Protein AF-0000000076345307 (afdb_homodimer)

Nearest PDB structures (foldseek):
  5tsq-assembly1_A  TM=9.665E-01  e=1.252E-36  Leishmania braziliensis braziliensis
  8ctm-assembly1_B  TM=9.538E-01  e=1.277E-33  Leishmania donovani
  8ctm-assembly1_C  TM=9.469E-01  e=6.798E-33  Leishmania donovani
  8ctm-assembly1_A  TM=9.384E-01  e=1.569E-32  Leishmania donovani
  4kpo-assembly1_B  TM=9.006E-01  e=8.743E-28  Zea mays

Organism: Vanrija humicola (NCBI:txid5417)

InterPro domains:
  IPR001910 Inosine/uridine-preferring nucleoside hydrolase domain [PF01156] (6-302)
  IPR023186 Inosine/uridine-preferring nucleoside hydrolase [PTHR12304] (5-310)
  IPR036452 Ribonucleoside hydrolase-like [G3DSA:3.90.245.10] (3-312)
  IPR036452 Ribonucleoside hydrolase-like [SSF53590] (3-309)

Structure (mmCIF, N/CA/C/O backbone):
data_AF-0000000076345307-model_v1
#
loop_
_entity.id
_entity.type
_entity.pdbx_description
1 polymer 'Inosine/uridine-preferring nucleoside hydrolase domain-containing protein'
#
loop_
_atom_site.group_PDB
_atom_site.id
_atom_site.type_symbol
_atom_site.label_atom_id
_atom_site.label_alt_id
_atom_site.label_comp_id
_atom_site.label_asym_id
_atom_site.label_entity_id
_atom_site.label_seq_id
_atom_site.pdbx_PDB_ins_code
_atom_site.Cartn_x
_atom_site.Cartn_y
_atom_site.Cartn_z
_atom_site.occupancy
_atom_site.B_iso_or_equiv
_atom_site.auth_seq_id
_atom_site.auth_comp_id
_atom_site.auth_asym_id
_atom_site.auth_atom_id
_atom_site.pdbx_PDB_model_num
ATOM 1 N N . MET A 1 1 ? 16.734 -21.266 -29.688 1 75.69 1 MET A N 1
ATOM 2 C CA . MET A 1 1 ? 17.156 -21.578 -28.328 1 75.69 1 MET A CA 1
ATOM 3 C C . MET A 1 1 ? 16.25 -22.672 -27.734 1 75.69 1 MET A C 1
ATOM 5 O O . MET A 1 1 ? 15.086 -22.781 -28.094 1 75.69 1 MET A O 1
ATOM 9 N N . PRO A 1 2 ? 16.797 -23.672 -27.016 1 91.69 2 PRO A N 1
ATOM 10 C CA . PRO A 1 2 ? 15.945 -24.688 -26.391 1 91.69 2 PRO A CA 1
ATOM 11 C C . PRO A 1 2 ? 14.867 -24.078 -25.5 1 91.69 2 PRO A C 1
ATOM 13 O O . PRO A 1 2 ? 15.039 -22.969 -24.984 1 91.69 2 PRO A O 1
ATOM 16 N N . PRO A 1 3 ? 13.773 -24.625 -25.484 1 96.44 3 PRO A N 1
ATOM 17 C CA . PRO A 1 3 ? 12.711 -24.125 -24.609 1 96.44 3 PRO A CA 1
ATOM 18 C C . PRO A 1 3 ? 13.148 -24 -23.156 1 96.44 3 PRO A C 1
ATOM 20 O O . PRO A 1 3 ? 13.984 -24.781 -22.688 1 96.44 3 PRO A O 1
ATOM 23 N N . THR A 1 4 ? 12.672 -23.062 -22.438 1 97.5 4 THR A N 1
ATOM 24 C CA . THR A 1 4 ? 12.961 -22.844 -21.031 1 97.5 4 THR A CA 1
ATOM 25 C C . THR A 1 4 ? 12.172 -23.812 -20.156 1 97.5 4 THR A C 1
ATOM 27 O O . THR A 1 4 ? 10.938 -23.844 -20.219 1 97.5 4 THR A O 1
ATOM 30 N N . PRO A 1 5 ? 12.867 -24.656 -19.359 1 98.62 5 PRO A N 1
ATOM 31 C CA . PRO A 1 5 ? 12.125 -25.516 -18.453 1 98.62 5 PRO A CA 1
ATOM 32 C C . PRO A 1 5 ? 11.438 -24.734 -17.328 1 98.62 5 PRO A C 1
ATOM 34 O O . PRO A 1 5 ? 12.062 -23.875 -16.688 1 98.62 5 PRO A O 1
ATOM 37 N N . VAL A 1 6 ? 10.133 -25.016 -17.125 1 98.81 6 VAL A N 1
ATOM 38 C CA . VAL A 1 6 ? 9.391 -24.297 -16.094 1 98.81 6 VAL A CA 1
ATOM 39 C C . VAL A 1 6 ? 8.508 -25.266 -15.312 1 98.81 6 VAL A C 1
ATOM 41 O O . VAL A 1 6 ? 8.18 -26.344 -15.797 1 98.81 6 VAL A O 1
ATOM 44 N N . ILE A 1 7 ? 8.25 -24.922 -14.07 1 98.94 7 ILE A N 1
ATOM 45 C CA . ILE A 1 7 ? 7.207 -25.516 -13.25 1 98.94 7 ILE A CA 1
ATOM 46 C C . ILE A 1 7 ? 6.184 -24.453 -12.859 1 98.94 7 ILE A C 1
ATOM 48 O O . ILE A 1 7 ? 6.551 -23.359 -12.422 1 98.94 7 ILE A O 1
ATOM 52 N N . LEU A 1 8 ? 4.918 -24.688 -13.109 1 98.94 8 LEU A N 1
ATOM 53 C CA . LEU A 1 8 ? 3.832 -23.828 -12.656 1 98.94 8 LEU A CA 1
ATOM 54 C C . LEU A 1 8 ? 3.32 -24.25 -11.289 1 98.94 8 LEU A C 1
ATOM 56 O O . LEU A 1 8 ? 2.967 -25.422 -11.094 1 98.94 8 LEU A O 1
ATOM 60 N N . ASP A 1 9 ? 3.385 -23.406 -10.289 1 98.94 9 ASP A N 1
ATOM 61 C CA . ASP A 1 9 ? 2.771 -23.609 -8.984 1 98.94 9 ASP A CA 1
ATOM 62 C C . ASP A 1 9 ? 1.579 -22.688 -8.781 1 98.94 9 ASP A C 1
ATOM 64 O O . ASP A 1 9 ? 1.751 -21.5 -8.445 1 98.94 9 ASP A O 1
ATOM 68 N N . CYS A 1 10 ? 0.365 -23.219 -8.953 1 98.75 10 CYS A N 1
ATOM 69 C CA . CYS A 1 10 ? -0.768 -22.328 -9.172 1 98.75 10 CYS A CA 1
ATOM 70 C C . CYS A 1 10 ? -1.925 -22.672 -8.242 1 98.75 10 CYS A C 1
ATOM 72 O O . CYS A 1 10 ? -1.855 -23.656 -7.496 1 98.75 10 CYS A O 1
ATOM 74 N N . ASP A 1 11 ? -2.891 -21.812 -8.117 1 98.5 11 ASP A N 1
ATOM 75 C CA . ASP A 1 11 ? -4.172 -22 -7.445 1 98.5 11 ASP A CA 1
ATOM 76 C C . ASP A 1 11 ? -5.336 -21.703 -8.383 1 98.5 11 ASP A C 1
ATOM 78 O O . ASP A 1 11 ? -6.125 -20.797 -8.141 1 98.5 11 ASP A O 1
ATOM 82 N N . PRO A 1 12 ? -5.488 -22.578 -9.375 1 97.81 12 PRO A N 1
ATOM 83 C CA . PRO A 1 12 ? -6.281 -22.281 -10.57 1 97.81 12 PRO A CA 1
ATOM 84 C C . PRO A 1 12 ? -7.699 -21.828 -10.242 1 97.81 12 PRO A C 1
ATOM 86 O O . PRO A 1 12 ? -8.508 -22.609 -9.734 1 97.81 12 PRO A O 1
ATOM 89 N N . GLY A 1 13 ? -7.879 -20.656 -10.461 1 96.25 13 GLY A N 1
ATOM 90 C CA . GLY A 1 13 ? -9.125 -20 -10.828 1 96.25 13 GLY A CA 1
ATOM 91 C C . GLY A 1 13 ? -9.18 -19.609 -12.289 1 96.25 13 GLY A C 1
ATOM 92 O O . GLY A 1 13 ? -8.664 -20.328 -13.148 1 96.25 13 GLY A O 1
ATOM 93 N N . HIS A 1 14 ? -9.883 -18.547 -12.664 1 94.81 14 HIS A N 1
ATOM 94 C CA . HIS A 1 14 ? -10.086 -18.156 -14.055 1 94.81 14 HIS A CA 1
ATOM 95 C C . HIS A 1 14 ? -8.781 -17.75 -14.711 1 94.81 14 HIS A C 1
ATOM 97 O O . HIS A 1 14 ? -8.414 -18.266 -15.766 1 94.81 14 HIS A O 1
ATOM 103 N N . ASP A 1 15 ? -8.008 -16.875 -14.062 1 96.5 15 ASP A N 1
ATOM 104 C CA . ASP A 1 15 ? -6.82 -16.328 -14.719 1 96.5 15 ASP A CA 1
ATOM 105 C C . ASP A 1 15 ? -5.66 -17.328 -14.664 1 96.5 15 ASP A C 1
ATOM 107 O O . ASP A 1 15 ? -4.797 -17.328 -15.539 1 96.5 15 ASP A O 1
ATOM 111 N N . ASP A 1 16 ? -5.684 -18.25 -13.688 1 98.31 16 ASP A N 1
ATOM 112 C CA . ASP A 1 16 ? -4.684 -19.312 -13.68 1 98.31 16 ASP A CA 1
ATOM 113 C C . ASP A 1 16 ? -4.828 -20.203 -14.914 1 98.31 16 ASP A C 1
ATOM 115 O O . ASP A 1 16 ? -3.832 -20.688 -15.453 1 98.31 16 ASP A O 1
ATOM 119 N N . VAL A 1 17 ? -6.082 -20.5 -15.297 1 98.38 17 VAL A N 1
ATOM 120 C CA . VAL A 1 17 ? -6.312 -21.359 -16.453 1 98.38 17 VAL A CA 1
ATOM 121 C C . VAL A 1 17 ? -5.605 -20.781 -17.672 1 98.38 17 VAL A C 1
ATOM 123 O O . VAL A 1 17 ? -4.918 -21.5 -18.406 1 98.38 17 VAL A O 1
ATOM 126 N N . PHE A 1 18 ? -5.688 -19.516 -17.844 1 98.75 18 PHE A N 1
ATOM 127 C CA . PHE A 1 18 ? -5.031 -18.875 -18.969 1 98.75 18 PHE A CA 1
ATOM 128 C C . PHE A 1 18 ? -3.52 -18.859 -18.781 1 98.75 18 PHE A C 1
ATOM 130 O O . PHE A 1 18 ? -2.766 -18.891 -19.766 1 98.75 18 PHE A O 1
ATOM 137 N N . ALA A 1 19 ? -3.033 -18.812 -17.547 1 98.88 19 ALA A N 1
ATOM 138 C CA . ALA A 1 19 ? -1.601 -18.938 -17.297 1 98.88 19 ALA A CA 1
ATOM 139 C C . ALA A 1 19 ? -1.099 -20.328 -17.719 1 98.88 19 ALA A C 1
ATOM 141 O O . ALA A 1 19 ? -0.067 -20.438 -18.375 1 98.88 19 ALA A O 1
ATOM 142 N N . ILE A 1 20 ? -1.829 -21.344 -17.359 1 98.94 20 ILE A N 1
ATOM 143 C CA . ILE A 1 20 ? -1.485 -22.703 -17.734 1 98.94 20 ILE A CA 1
ATOM 144 C C . ILE A 1 20 ? -1.496 -22.844 -19.25 1 98.94 20 ILE A C 1
ATOM 146 O O . ILE A 1 20 ? -0.546 -23.359 -19.844 1 98.94 20 ILE A O 1
ATOM 150 N N . TRP A 1 21 ? -2.533 -22.328 -19.906 1 98.88 21 TRP A N 1
ATOM 151 C CA . TRP A 1 21 ? -2.67 -22.453 -21.359 1 98.88 21 TRP A CA 1
ATOM 152 C C . TRP A 1 21 ? -1.568 -21.672 -22.062 1 98.88 21 TRP A C 1
ATOM 154 O O . TRP A 1 21 ? -1.022 -22.141 -23.078 1 98.88 21 TRP A O 1
ATOM 164 N N . LEU A 1 22 ? -1.247 -20.516 -21.547 1 98.94 22 LEU A N 1
ATOM 165 C CA . LEU A 1 22 ? -0.143 -19.75 -22.125 1 98.94 22 LEU A CA 1
ATOM 166 C C . LEU A 1 22 ? 1.162 -20.531 -22.031 1 98.94 22 LEU A C 1
ATOM 168 O O . LEU A 1 22 ? 1.93 -20.594 -23 1 98.94 22 LEU A O 1
ATOM 172 N N . ALA A 1 23 ? 1.393 -21.188 -20.938 1 98.94 23 ALA A N 1
ATOM 173 C CA . ALA A 1 23 ? 2.633 -21.922 -20.719 1 98.94 23 ALA A CA 1
ATOM 174 C C . ALA A 1 23 ? 2.709 -23.141 -21.641 1 98.94 23 ALA A C 1
ATOM 176 O O . ALA A 1 23 ? 3.715 -23.359 -22.312 1 98.94 23 ALA A O 1
ATOM 177 N N . VAL A 1 24 ? 1.664 -23.953 -21.719 1 98.69 24 VAL A N 1
ATOM 178 C CA . VAL A 1 24 ? 1.729 -25.234 -22.438 1 98.69 24 VAL A CA 1
ATOM 179 C C . VAL A 1 24 ? 1.522 -24.984 -23.938 1 98.69 24 VAL A C 1
ATOM 181 O O . VAL A 1 24 ? 1.873 -25.844 -24.75 1 98.69 24 VAL A O 1
ATOM 184 N N . GLY A 1 25 ? 0.988 -23.828 -24.312 1 98.56 25 GLY A N 1
ATOM 185 C CA . GLY A 1 25 ? 0.721 -23.531 -25.703 1 98.56 25 GLY A CA 1
ATOM 186 C C . GLY A 1 25 ? 1.859 -22.781 -26.375 1 98.56 25 GLY A C 1
ATOM 187 O O . GLY A 1 25 ? 1.81 -22.531 -27.594 1 98.56 25 GLY A O 1
ATOM 188 N N . ASN A 1 26 ? 2.832 -22.406 -25.703 1 98.62 26 ASN A N 1
ATOM 189 C CA . ASN A 1 26 ? 3.957 -21.672 -26.266 1 98.62 26 ASN A CA 1
ATOM 190 C C . ASN A 1 26 ? 5.211 -22.547 -26.344 1 98.62 26 ASN A C 1
ATOM 192 O O . ASN A 1 26 ? 5.668 -23.062 -25.328 1 98.62 26 ASN A O 1
ATOM 196 N N . PRO A 1 27 ? 5.832 -22.656 -27.469 1 97.69 27 PRO A N 1
ATOM 197 C CA . PRO A 1 27 ? 6.969 -23.578 -27.641 1 97.69 27 PRO A CA 1
ATOM 198 C C . PRO A 1 27 ? 8.242 -23.062 -26.969 1 97.69 27 PRO A C 1
ATOM 200 O O . PRO A 1 27 ? 9.227 -23.812 -26.859 1 97.69 27 PRO A O 1
ATOM 203 N N . ALA A 1 28 ? 8.188 -21.844 -26.5 1 98.31 28 ALA A N 1
ATOM 204 C CA . ALA A 1 28 ? 9.367 -21.297 -25.828 1 98.31 28 ALA A CA 1
ATOM 205 C C . ALA A 1 28 ? 9.531 -21.891 -24.438 1 98.31 28 ALA A C 1
ATOM 207 O O . ALA A 1 28 ? 10.594 -21.766 -23.828 1 98.31 28 ALA A O 1
ATOM 208 N N . LEU A 1 29 ? 8.492 -22.531 -23.938 1 98.69 29 LEU A N 1
ATOM 209 C CA . LEU A 1 29 ? 8.562 -23.109 -22.594 1 98.69 29 LEU A CA 1
ATOM 210 C C . LEU A 1 29 ? 8.484 -24.625 -22.641 1 98.69 29 LEU A C 1
ATOM 212 O O . LEU A 1 29 ? 7.812 -25.188 -23.5 1 98.69 29 LEU A O 1
ATOM 216 N N . ASP A 1 30 ? 9.234 -25.219 -21.812 1 98.5 30 ASP A N 1
ATOM 217 C CA . ASP A 1 30 ? 9.156 -26.641 -21.484 1 98.5 30 ASP A CA 1
ATOM 218 C C . ASP A 1 30 ? 8.547 -26.859 -20.094 1 98.5 30 ASP A C 1
ATOM 220 O O . ASP A 1 30 ? 9.258 -26.859 -19.094 1 98.5 30 ASP A O 1
ATOM 224 N N . VAL A 1 31 ? 7.156 -27.047 -20.094 1 98.81 31 VAL A N 1
ATOM 225 C CA . VAL A 1 31 ? 6.457 -27.219 -18.828 1 98.81 31 VAL A CA 1
ATOM 226 C C . VAL A 1 31 ? 6.676 -28.625 -18.297 1 98.81 31 VAL A C 1
ATOM 228 O O . VAL A 1 31 ? 6.199 -29.594 -18.891 1 98.81 31 VAL A O 1
ATOM 231 N N . ARG A 1 32 ? 7.289 -28.672 -17.156 1 98.62 32 ARG A N 1
ATOM 232 C CA . ARG A 1 32 ? 7.734 -29.969 -16.656 1 98.62 32 ARG A CA 1
ATOM 233 C C . ARG A 1 32 ? 6.789 -30.5 -15.586 1 98.62 32 ARG A C 1
ATOM 235 O O . ARG A 1 32 ? 6.746 -31.703 -15.328 1 98.62 32 ARG A O 1
ATOM 242 N N . ALA A 1 33 ? 6.102 -29.609 -14.977 1 98.88 33 ALA A N 1
ATOM 243 C CA . ALA A 1 33 ? 5.137 -29.984 -13.945 1 98.88 33 ALA A CA 1
ATOM 244 C C . ALA A 1 33 ? 4.168 -28.828 -13.664 1 98.88 33 ALA A C 1
ATOM 246 O O . ALA A 1 33 ? 4.5 -27.656 -13.875 1 98.88 33 ALA A O 1
ATOM 247 N N . VAL A 1 34 ? 2.986 -29.172 -13.211 1 98.88 34 VAL A N 1
ATOM 248 C CA . VAL A 1 34 ? 1.999 -28.25 -12.648 1 98.88 34 VAL A CA 1
ATOM 249 C C . VAL A 1 34 ? 1.657 -28.672 -11.219 1 98.88 34 VAL A C 1
ATOM 251 O O . VAL A 1 34 ? 1.251 -29.812 -10.977 1 98.88 34 VAL A O 1
ATOM 254 N N . THR A 1 35 ? 1.903 -27.797 -10.273 1 98.94 35 THR A N 1
ATOM 255 C CA . THR A 1 35 ? 1.539 -28.062 -8.883 1 98.94 35 THR A CA 1
ATOM 256 C C . THR A 1 35 ? 0.517 -27.047 -8.391 1 98.94 35 THR A C 1
ATOM 258 O O . THR A 1 35 ? 0.432 -25.938 -8.922 1 98.94 35 THR A O 1
ATOM 261 N N . THR A 1 36 ? -0.298 -27.469 -7.406 1 98.81 36 THR A N 1
ATOM 262 C CA . THR A 1 36 ? -1.4 -26.609 -6.988 1 98.81 36 THR A CA 1
ATOM 263 C C . THR A 1 36 ? -1.321 -26.312 -5.492 1 98.81 36 THR A C 1
ATOM 265 O O . THR A 1 36 ? -0.705 -27.062 -4.738 1 98.81 36 THR A O 1
ATOM 268 N N . VAL A 1 37 ? -1.822 -25.203 -5.074 1 98.69 37 VAL A N 1
ATOM 269 C CA . VAL A 1 37 ? -1.914 -24.734 -3.701 1 98.69 37 VAL A CA 1
ATOM 270 C C . VAL A 1 37 ? -3.291 -24.109 -3.457 1 98.69 37 VAL A C 1
ATOM 272 O O . VAL A 1 37 ? -3.945 -23.656 -4.395 1 98.69 37 VAL A O 1
ATOM 275 N N . ALA A 1 38 ? -3.791 -24.188 -2.182 1 97.81 38 ALA A N 1
ATOM 276 C CA . ALA A 1 38 ? -5.027 -23.484 -1.85 1 97.81 38 ALA A CA 1
ATOM 277 C C . ALA A 1 38 ? -4.852 -21.969 -1.97 1 97.81 38 ALA A C 1
ATOM 279 O O . ALA A 1 38 ? -3.779 -21.438 -1.665 1 97.81 38 ALA A O 1
ATOM 280 N N . GLY A 1 39 ? -5.867 -21.25 -2.389 1 96.88 39 GLY A N 1
ATOM 281 C CA . GLY A 1 39 ? -5.871 -19.812 -2.602 1 96.88 39 GLY A CA 1
ATOM 282 C C . GLY A 1 39 ? -7.188 -19.297 -3.146 1 96.88 39 GLY A C 1
ATOM 283 O O . GLY A 1 39 ? -8.109 -18.984 -2.383 1 96.88 39 GLY A O 1
ATOM 284 N N . ASN A 1 40 ? -7.309 -19.328 -4.523 1 96.06 40 ASN A N 1
ATOM 285 C CA . ASN A 1 40 ? -8.578 -18.953 -5.141 1 96.06 40 ASN A CA 1
ATOM 286 C C . ASN A 1 40 ? -9.727 -19.812 -4.645 1 96.06 40 ASN A C 1
ATOM 288 O O . ASN A 1 40 ? -10.883 -19.391 -4.66 1 96.06 40 ASN A O 1
ATOM 292 N N . GLY A 1 41 ? -9.43 -21.016 -4.301 1 96.88 41 GLY A N 1
ATOM 293 C CA . GLY A 1 41 ? -10.32 -22.016 -3.732 1 96.88 41 GLY A CA 1
ATOM 294 C C . GLY A 1 41 ? -9.602 -23 -2.836 1 96.88 41 GLY A C 1
ATOM 295 O O . GLY A 1 41 ? -8.43 -22.828 -2.518 1 96.88 41 GLY A O 1
ATOM 296 N N . SER A 1 42 ? -10.391 -24 -2.322 1 96.75 42 SER A N 1
ATOM 297 C CA . SER A 1 42 ? -9.758 -25.078 -1.582 1 96.75 42 SER A CA 1
ATOM 298 C C . SER A 1 42 ? -8.766 -25.844 -2.455 1 96.75 42 SER A C 1
ATOM 300 O O . SER A 1 42 ? -8.844 -25.781 -3.684 1 96.75 42 SER A O 1
ATOM 302 N N . LEU A 1 43 ? -7.852 -26.531 -1.793 1 97.62 43 LEU A N 1
ATOM 303 C CA . LEU A 1 43 ? -6.875 -27.312 -2.537 1 97.62 43 LEU A CA 1
ATOM 304 C C . LEU A 1 43 ? -7.57 -28.312 -3.455 1 97.62 43 LEU A C 1
ATOM 306 O O . LEU A 1 43 ? -7.125 -28.547 -4.586 1 97.62 43 LEU A O 1
ATOM 310 N N . GLU A 1 44 ? -8.617 -28.938 -2.998 1 96.88 44 GLU A N 1
ATOM 311 C CA . GLU A 1 44 ? -9.383 -29.875 -3.811 1 96.88 44 GLU A CA 1
ATOM 312 C C . GLU A 1 44 ? -9.852 -29.234 -5.113 1 96.88 44 GLU A C 1
ATOM 314 O O . GLU A 1 44 ? -9.672 -29.812 -6.191 1 96.88 44 GLU A O 1
ATOM 319 N N . HIS A 1 45 ? -10.383 -28.047 -5.035 1 96.56 45 HIS A N 1
ATOM 320 C CA . HIS A 1 45 ? -10.914 -27.375 -6.207 1 96.56 45 HIS A CA 1
ATOM 321 C C . HIS A 1 45 ? -9.797 -26.875 -7.113 1 96.56 45 HIS A C 1
ATOM 323 O O . HIS A 1 45 ? -9.859 -27.016 -8.336 1 96.56 45 HIS A O 1
ATOM 329 N N . THR A 1 46 ? -8.75 -26.281 -6.52 1 98.44 46 THR A N 1
ATOM 330 C CA . THR A 1 46 ? -7.672 -25.75 -7.355 1 98.44 46 THR A CA 1
ATOM 331 C C . THR A 1 46 ? -6.965 -26.891 -8.094 1 98.44 46 THR A C 1
ATOM 333 O O . THR A 1 46 ? -6.578 -26.734 -9.258 1 98.44 46 THR A O 1
ATOM 336 N N . THR A 1 47 ? -6.824 -28.047 -7.469 1 98.5 47 THR A N 1
ATOM 337 C CA . THR A 1 47 ? -6.188 -29.203 -8.102 1 98.5 47 THR A CA 1
ATOM 338 C C . THR A 1 47 ? -7.059 -29.75 -9.227 1 98.5 47 THR A C 1
ATOM 340 O O . THR A 1 47 ? -6.562 -30.047 -10.312 1 98.5 47 THR A O 1
ATOM 343 N N . LEU A 1 48 ? -8.305 -29.859 -8.906 1 97.62 48 LEU A N 1
ATOM 344 C CA . LEU A 1 48 ? -9.234 -30.297 -9.945 1 97.62 48 LEU A CA 1
ATOM 345 C C . LEU A 1 48 ? -9.211 -29.344 -11.133 1 97.62 48 LEU A C 1
ATOM 347 O O . LEU A 1 48 ? -9.172 -29.797 -12.289 1 97.62 48 LEU A O 1
ATOM 351 N N . ASN A 1 49 ? -9.195 -28.125 -10.898 1 98.31 49 ASN A N 1
ATOM 352 C CA . ASN A 1 49 ? -9.234 -27.109 -11.945 1 98.31 49 ASN A CA 1
ATOM 353 C C . ASN A 1 49 ? -7.973 -27.141 -12.805 1 98.31 49 ASN A C 1
ATOM 355 O O . ASN A 1 49 ? -8.031 -26.906 -14.016 1 98.31 49 ASN A O 1
ATOM 359 N N . ALA A 1 50 ? -6.801 -27.406 -12.172 1 98.75 50 ALA A N 1
ATOM 360 C CA . ALA A 1 50 ? -5.578 -27.562 -12.953 1 98.75 50 ALA A CA 1
ATOM 361 C C . ALA A 1 50 ? -5.711 -28.719 -13.945 1 98.75 50 ALA A C 1
ATOM 363 O O . ALA A 1 50 ? -5.328 -28.594 -15.109 1 98.75 50 ALA A O 1
ATOM 364 N N . ARG A 1 51 ? -6.238 -29.812 -13.5 1 98.62 51 ARG A N 1
ATOM 365 C CA . ARG A 1 51 ? -6.43 -30.984 -14.359 1 98.62 51 ARG A CA 1
ATOM 366 C C . ARG A 1 51 ? -7.434 -30.688 -15.469 1 98.62 51 ARG A C 1
ATOM 368 O O . ARG A 1 51 ? -7.242 -31.125 -16.609 1 98.62 51 ARG A O 1
ATOM 375 N N . ILE A 1 52 ? -8.461 -29.953 -15.148 1 98 52 ILE A N 1
ATOM 376 C CA . ILE A 1 52 ? -9.461 -29.578 -16.141 1 98 52 ILE A CA 1
ATOM 377 C C . ILE A 1 52 ? -8.828 -28.656 -17.188 1 98 52 ILE A C 1
ATOM 379 O O . ILE A 1 52 ? -9.047 -28.844 -18.391 1 98 52 ILE A O 1
ATOM 383 N N . ALA A 1 53 ? -8.055 -27.703 -16.734 1 98.62 53 ALA A N 1
ATOM 384 C CA . ALA A 1 53 ? -7.406 -26.766 -17.656 1 98.62 53 ALA A CA 1
ATOM 385 C C . ALA A 1 53 ? -6.555 -27.516 -18.688 1 98.62 53 ALA A C 1
ATOM 387 O O . ALA A 1 53 ? -6.637 -27.234 -19.875 1 98.62 53 ALA A O 1
ATOM 388 N N . LEU A 1 54 ? -5.738 -28.469 -18.219 1 98.75 54 LEU A N 1
ATOM 389 C CA . LEU A 1 54 ? -4.887 -29.25 -19.125 1 98.75 54 LEU A CA 1
ATOM 390 C C . LEU A 1 54 ? -5.727 -30.141 -20.031 1 98.75 54 LEU A C 1
ATOM 392 O O . LEU A 1 54 ? -5.434 -30.281 -21.219 1 98.75 54 LEU A O 1
ATOM 396 N N . SER A 1 55 ? -6.777 -30.703 -19.484 1 98.38 55 SER A N 1
ATOM 397 C CA . SER A 1 55 ? -7.645 -31.609 -20.234 1 98.38 55 SER A CA 1
ATOM 398 C C . SER A 1 55 ? -8.336 -30.859 -21.391 1 98.38 55 SER A C 1
ATOM 400 O O . SER A 1 55 ? -8.359 -31.344 -22.516 1 98.38 55 SER A O 1
ATOM 402 N N . VAL A 1 56 ? -8.883 -29.703 -21.062 1 97.56 56 VAL A N 1
ATOM 403 C CA . VAL A 1 56 ? -9.57 -28.891 -22.047 1 97.56 56 VAL A CA 1
ATOM 404 C C . VAL A 1 56 ? -8.602 -28.484 -23.156 1 97.56 56 VAL A C 1
ATOM 406 O O . VAL A 1 56 ? -8.977 -28.422 -24.328 1 97.56 56 VAL A O 1
ATOM 409 N N . ALA A 1 57 ? -7.379 -28.312 -22.797 1 98.44 57 ALA A N 1
ATOM 410 C CA . ALA A 1 57 ? -6.344 -27.875 -23.734 1 98.44 57 ALA A CA 1
ATOM 411 C C . ALA A 1 57 ? -5.836 -29.047 -24.578 1 98.44 57 ALA A C 1
ATOM 413 O O . ALA A 1 57 ? -5.098 -28.859 -25.547 1 98.44 57 ALA A O 1
ATOM 414 N N . GLY A 1 58 ? -6.184 -30.266 -24.234 1 98.12 58 GLY A N 1
ATOM 415 C CA . GLY A 1 58 ? -5.707 -31.453 -24.922 1 98.12 58 GLY A CA 1
ATOM 416 C C . GLY A 1 58 ? -4.262 -31.797 -24.609 1 98.12 58 GLY A C 1
ATOM 417 O O . GLY A 1 58 ? -3.551 -32.344 -25.438 1 98.12 58 GLY A O 1
ATOM 418 N N . VAL A 1 59 ? -3.793 -31.328 -23.562 1 97.62 59 VAL A N 1
ATOM 419 C CA . VAL A 1 59 ? -2.412 -31.547 -23.156 1 97.62 59 VAL A CA 1
ATOM 420 C C . VAL A 1 59 ? -2.357 -32.656 -22.094 1 97.62 59 VAL A C 1
ATOM 422 O O . VAL A 1 59 ? -3.008 -32.562 -21.062 1 97.62 59 VAL A O 1
ATOM 425 N N . HIS A 1 60 ? -1.565 -33.594 -22.609 1 95.12 60 HIS A N 1
ATOM 426 C CA . HIS A 1 60 ? -1.38 -34.75 -21.734 1 95.12 60 HIS A CA 1
ATOM 427 C C . HIS A 1 60 ? 0.097 -35 -21.438 1 95.12 60 HIS A C 1
ATOM 429 O O . HIS A 1 60 ? 0.967 -34.406 -22.094 1 95.12 60 HIS A O 1
ATOM 435 N N . GLY A 1 61 ? 0.417 -35.594 -20.328 1 95.75 61 GLY A N 1
ATOM 436 C CA . GLY A 1 61 ? 1.788 -36 -20.062 1 95.75 61 GLY A CA 1
ATOM 437 C C . GLY A 1 61 ? 2.48 -35.125 -19.031 1 95.75 61 GLY A C 1
ATOM 438 O O . GLY A 1 61 ? 3.582 -35.438 -18.578 1 95.75 61 GLY A O 1
ATOM 439 N N . ILE A 1 62 ? 1.953 -33.969 -18.75 1 98.25 62 ILE A N 1
ATOM 440 C CA . ILE A 1 62 ? 2.521 -33.125 -17.719 1 98.25 62 ILE A CA 1
ATOM 441 C C . ILE A 1 62 ? 2 -33.562 -16.344 1 98.25 62 ILE A C 1
ATOM 443 O O . ILE A 1 62 ? 0.788 -33.594 -16.109 1 98.25 62 ILE A O 1
ATOM 447 N N . PRO A 1 63 ? 2.857 -33.938 -15.461 1 98.75 63 PRO A N 1
ATOM 448 C CA . PRO A 1 63 ? 2.371 -34.344 -14.141 1 98.75 63 PRO A CA 1
ATOM 449 C C . PRO A 1 63 ? 1.735 -33.188 -13.375 1 98.75 63 PRO A C 1
ATOM 451 O O . PRO A 1 63 ? 2.219 -32.062 -13.445 1 98.75 63 PRO A O 1
ATOM 454 N N . VAL A 1 64 ? 0.608 -33.438 -12.695 1 98.81 64 VAL A N 1
ATOM 455 C CA . VAL A 1 64 ? -0.107 -32.5 -11.836 1 98.81 64 VAL A CA 1
ATOM 456 C C . VAL A 1 64 ? -0.131 -33 -10.398 1 98.81 64 VAL A C 1
ATOM 458 O O . VAL A 1 64 ? -0.605 -34.125 -10.148 1 98.81 64 VAL A O 1
ATOM 461 N N . ALA A 1 65 ? 0.404 -32.219 -9.461 1 98.94 65 ALA A N 1
ATOM 462 C CA . ALA A 1 65 ? 0.439 -32.688 -8.07 1 98.94 65 ALA A CA 1
ATOM 463 C C . ALA A 1 65 ? -0.18 -31.641 -7.141 1 98.94 65 ALA A C 1
ATOM 465 O O . ALA A 1 65 ? 0.015 -30.438 -7.328 1 98.94 65 ALA A O 1
ATOM 466 N N . ALA A 1 66 ? -0.903 -32.094 -6.125 1 98.75 66 ALA A N 1
ATOM 467 C CA . ALA A 1 66 ? -1.538 -31.25 -5.113 1 98.75 66 ALA A CA 1
ATOM 468 C C . ALA A 1 66 ? -0.558 -30.891 -4 1 98.75 66 ALA A C 1
ATOM 470 O O . ALA A 1 66 ? 0.228 -31.734 -3.564 1 98.75 66 ALA A O 1
ATOM 471 N N . GLY A 1 67 ? -0.597 -29.625 -3.6 1 98.75 67 GLY A N 1
ATOM 472 C CA . GLY A 1 67 ? 0.317 -29.172 -2.566 1 98.75 67 GLY A CA 1
ATOM 473 C C . GLY A 1 67 ? -0.388 -28.75 -1.292 1 98.75 67 GLY A C 1
ATOM 474 O O . GLY A 1 67 ? -1.198 -29.5 -0.746 1 98.75 67 GLY A O 1
ATOM 475 N N . ALA A 1 68 ? -0.105 -27.547 -0.794 1 98.5 68 ALA A N 1
ATOM 476 C CA . ALA A 1 68 ? -0.532 -27.109 0.528 1 98.5 68 ALA A CA 1
ATOM 477 C C . ALA A 1 68 ? -1.997 -26.672 0.516 1 98.5 68 ALA A C 1
ATOM 479 O O . ALA A 1 68 ? -2.414 -25.891 -0.335 1 98.5 68 ALA A O 1
ATOM 480 N N . ALA A 1 69 ? -2.77 -27.188 1.505 1 97.56 69 ALA A N 1
ATOM 481 C CA . ALA A 1 69 ? -4.172 -26.812 1.679 1 97.56 69 ALA A CA 1
ATOM 482 C C . ALA A 1 69 ? -4.312 -25.594 2.59 1 97.56 69 ALA A C 1
ATOM 484 O O . ALA A 1 69 ? -5.371 -24.969 2.641 1 97.56 69 ALA A O 1
ATOM 485 N N . GLN A 1 70 ? -3.197 -25.281 3.266 1 96.88 70 GLN A N 1
ATOM 486 C CA . GLN A 1 70 ? -3.174 -24.188 4.234 1 96.88 70 GLN A CA 1
ATOM 487 C C . GLN A 1 70 ? -1.869 -23.406 4.148 1 96.88 70 GLN A C 1
ATOM 489 O O . GLN A 1 70 ? -0.825 -23.953 3.805 1 96.88 70 GLN A O 1
ATOM 494 N N . PRO A 1 71 ? -1.955 -22.062 4.508 1 97.44 71 PRO A N 1
ATOM 495 C CA . PRO A 1 71 ? -0.705 -21.312 4.648 1 97.44 71 PRO A CA 1
ATOM 496 C C . PRO A 1 71 ? 0.185 -21.859 5.766 1 97.44 71 PRO A C 1
ATOM 498 O O . PRO A 1 71 ? -0.231 -22.734 6.52 1 97.44 71 PRO A O 1
ATOM 501 N N . LEU A 1 72 ? 1.403 -21.375 5.805 1 96.75 72 LEU A N 1
ATOM 502 C CA . LEU A 1 72 ? 2.385 -21.875 6.758 1 96.75 72 LEU A CA 1
ATOM 503 C C . LEU A 1 72 ? 1.923 -21.641 8.195 1 96.75 72 LEU A C 1
ATOM 505 O O . LEU A 1 72 ? 2.045 -22.516 9.047 1 96.75 72 LEU A O 1
ATOM 509 N N . SER A 1 73 ? 1.397 -20.375 8.461 1 94.56 73 SER A N 1
ATOM 510 C CA . SER A 1 73 ? 1.125 -20.047 9.852 1 94.56 73 SER A CA 1
ATOM 511 C C . SER A 1 73 ? -0.182 -19.281 9.992 1 94.56 73 SER A C 1
ATOM 513 O O . SER A 1 73 ? -0.44 -18.672 11.039 1 94.56 73 SER A O 1
ATOM 515 N N . ARG A 1 74 ? -0.978 -19.234 8.945 1 94.25 74 ARG A N 1
ATOM 516 C CA . ARG A 1 74 ? -2.248 -18.516 8.938 1 94.25 74 ARG A CA 1
ATOM 517 C C . ARG A 1 74 ? -3.402 -19.453 8.586 1 94.25 74 ARG A C 1
ATOM 519 O O . ARG A 1 74 ? -3.182 -20.578 8.148 1 94.25 74 ARG A O 1
ATOM 526 N N . LYS A 1 75 ? -4.605 -18.953 8.844 1 90.12 75 LYS A N 1
ATOM 527 C CA . LYS A 1 75 ? -5.789 -19.688 8.391 1 90.12 75 LYS A CA 1
ATOM 528 C C . LYS A 1 75 ? -6.023 -19.469 6.895 1 90.12 75 LYS A C 1
ATOM 530 O O . LYS A 1 75 ? -5.859 -18.359 6.387 1 90.12 75 LYS A O 1
ATOM 535 N N . ALA A 1 76 ? -6.379 -20.531 6.273 1 92.38 76 ALA A N 1
ATOM 536 C CA . ALA A 1 76 ? -6.672 -20.453 4.844 1 92.38 76 ALA A CA 1
ATOM 537 C C . ALA A 1 76 ? -7.922 -19.625 4.578 1 92.38 76 ALA A C 1
ATOM 539 O O . ALA A 1 76 ? -8.898 -19.703 5.336 1 92.38 76 ALA A O 1
ATOM 540 N N . HIS A 1 77 ? -7.844 -18.844 3.561 1 90.38 77 HIS A N 1
ATOM 541 C CA . HIS A 1 77 ? -8.969 -18.078 3.043 1 90.38 77 HIS A CA 1
ATOM 542 C C . HIS A 1 77 ? -9.078 -18.203 1.528 1 90.38 77 HIS A C 1
ATOM 544 O O . HIS A 1 77 ? -8.086 -18.016 0.814 1 90.38 77 HIS A O 1
ATOM 550 N N . ALA A 1 78 ? -10.242 -18.594 1.077 1 87.12 78 ALA A N 1
ATOM 551 C CA . ALA A 1 78 ? -10.469 -18.719 -0.361 1 87.12 78 ALA A CA 1
ATOM 552 C C . ALA A 1 78 ? -11.10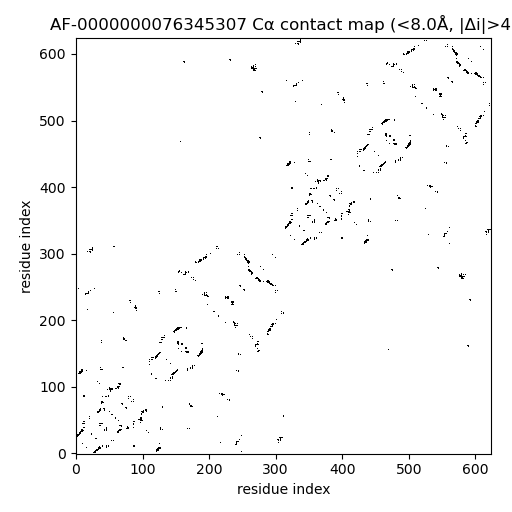9 -17.469 -0.928 1 87.12 78 ALA A C 1
ATOM 554 O O . ALA A 1 78 ? -11.891 -16.797 -0.241 1 87.12 78 ALA A O 1
ATOM 555 N N . ALA A 1 79 ? -10.742 -17.172 -2.166 1 87.81 79 ALA A N 1
ATOM 556 C CA . ALA A 1 79 ? -11.297 -16.016 -2.85 1 87.81 79 ALA A CA 1
ATOM 557 C C . ALA A 1 79 ? -12.602 -16.359 -3.564 1 87.81 79 ALA A C 1
ATOM 559 O O . ALA A 1 79 ? -12.766 -16.062 -4.75 1 87.81 79 ALA A O 1
ATOM 560 N N . VAL A 1 80 ? -13.539 -16.844 -2.854 1 87 80 VAL A N 1
ATOM 561 C CA . VAL A 1 80 ? -14.781 -17.375 -3.414 1 87 80 VAL A CA 1
ATOM 562 C C . VAL A 1 80 ? -15.602 -16.234 -4.027 1 87 80 VAL A C 1
ATOM 564 O O . VAL A 1 80 ? -16.312 -16.438 -5.008 1 87 80 VAL A O 1
ATOM 567 N N . ASP A 1 81 ? -15.43 -15.039 -3.543 1 87.31 81 ASP A N 1
ATOM 568 C CA . ASP A 1 81 ? -16.203 -13.883 -4.012 1 87.31 81 ASP A CA 1
ATOM 569 C C . ASP A 1 81 ? -15.859 -13.555 -5.465 1 87.31 81 ASP A C 1
ATOM 571 O O . ASP A 1 81 ? -16.703 -13.016 -6.195 1 87.31 81 ASP A O 1
ATOM 575 N N . ILE A 1 82 ? -14.625 -13.891 -5.867 1 88.69 82 ILE A N 1
ATOM 576 C CA . ILE A 1 82 ? -14.18 -13.578 -7.219 1 88.69 82 ILE A CA 1
ATOM 577 C C . ILE A 1 82 ? -14.344 -14.805 -8.117 1 88.69 82 ILE A C 1
ATOM 579 O O . ILE A 1 82 ? -14.844 -14.695 -9.234 1 88.69 82 ILE A O 1
ATOM 583 N N . HIS A 1 83 ? -13.977 -15.977 -7.598 1 90.69 83 HIS A N 1
ATOM 584 C CA . HIS A 1 83 ? -13.789 -17.125 -8.469 1 90.69 83 HIS A CA 1
ATOM 585 C C . HIS A 1 83 ? -14.945 -18.109 -8.328 1 90.69 83 HIS A C 1
ATOM 587 O O . HIS A 1 83 ? -15.078 -19.047 -9.133 1 90.69 83 HIS A O 1
ATOM 593 N N . GLY A 1 84 ? -15.859 -17.938 -7.398 1 89.12 84 GLY A N 1
ATOM 594 C CA . GLY A 1 84 ? -16.969 -18.844 -7.188 1 89.12 84 GLY A CA 1
ATOM 595 C C . GLY A 1 84 ? -16.641 -20 -6.258 1 89.12 84 GLY A C 1
ATOM 596 O O . GLY A 1 84 ? -15.484 -20.172 -5.871 1 89.12 84 GLY A O 1
ATOM 597 N N . GLU A 1 85 ? -17.547 -20.797 -6.027 1 89.5 85 GLU A N 1
ATOM 598 C CA . GLU A 1 85 ? -17.469 -21.844 -5.008 1 89.5 85 GLU A CA 1
ATOM 599 C C . GLU A 1 85 ? -16.422 -22.891 -5.383 1 89.5 85 GLU A C 1
ATOM 601 O O . GLU A 1 85 ? -15.711 -23.406 -4.516 1 89.5 85 GLU A O 1
ATOM 606 N N . ASN A 1 86 ? -16.406 -23.188 -6.664 1 91.88 86 ASN A N 1
ATOM 607 C CA . ASN A 1 86 ? -15.445 -24.203 -7.098 1 91.88 86 ASN A CA 1
ATOM 608 C C . ASN A 1 86 ? -14.188 -23.578 -7.691 1 91.88 86 ASN A C 1
ATOM 610 O O . ASN A 1 86 ? -13.414 -24.25 -8.359 1 91.88 86 ASN A O 1
ATOM 614 N N . ALA A 1 87 ? -14.047 -22.234 -7.523 1 90.56 87 ALA A N 1
ATOM 615 C CA . ALA A 1 87 ? -12.922 -21.422 -7.965 1 90.56 87 ALA A CA 1
ATOM 616 C C . ALA A 1 87 ? -12.867 -21.312 -9.484 1 90.56 87 ALA A C 1
ATOM 618 O O . ALA A 1 87 ? -11.922 -20.766 -10.047 1 90.56 87 ALA A O 1
ATOM 619 N N . LEU A 1 88 ? -13.719 -21.938 -10.156 1 94.31 88 LEU A N 1
ATOM 620 C CA . LEU A 1 88 ? -13.758 -21.891 -11.617 1 94.31 88 LEU A CA 1
ATOM 621 C C . LEU A 1 88 ? -15.188 -21.688 -12.109 1 94.31 88 LEU A C 1
ATOM 623 O O . LEU A 1 88 ? -15.648 -22.406 -12.992 1 94.31 88 LEU A O 1
ATOM 627 N N . GLY A 1 89 ? -15.859 -20.812 -11.57 1 86.25 89 GLY A N 1
ATOM 628 C CA . GLY A 1 89 ? -17.203 -20.484 -12 1 86.25 89 GLY A CA 1
ATOM 629 C C . GLY A 1 89 ? -17.312 -20.172 -13.484 1 86.25 89 GLY A C 1
ATOM 630 O O . GLY A 1 89 ? -16.297 -20.094 -14.172 1 86.25 89 GLY A O 1
ATOM 631 N N . GLY A 1 90 ? -18.531 -20.016 -13.992 1 84.56 90 GLY A N 1
ATOM 632 C CA . GLY A 1 90 ? -18.75 -19.719 -15.398 1 84.56 90 GLY A CA 1
ATOM 633 C C . GLY A 1 90 ? -19.469 -20.844 -16.141 1 84.56 90 GLY A C 1
ATOM 634 O O . GLY A 1 90 ? -20.672 -20.75 -16.391 1 84.56 90 GLY A O 1
ATOM 635 N N . PRO A 1 91 ? -18.688 -22 -16.375 1 83.94 91 PRO A N 1
ATOM 636 C CA . PRO A 1 91 ? -19.344 -23.125 -17.016 1 83.94 91 PRO A CA 1
ATOM 637 C C . PRO A 1 91 ? -20.391 -23.797 -16.125 1 83.94 91 PRO A C 1
ATOM 639 O O . PRO A 1 91 ? -20.172 -23.938 -14.914 1 83.94 91 PRO A O 1
ATOM 642 N N . ALA A 1 92 ? -21.5 -24.094 -16.641 1 83.38 92 ALA A N 1
ATOM 643 C CA . ALA A 1 92 ? -22.547 -24.766 -15.898 1 83.38 92 ALA A CA 1
ATOM 644 C C . ALA A 1 92 ? -22.078 -26.109 -15.352 1 83.38 92 ALA A C 1
ATOM 646 O O . ALA A 1 92 ? -22.422 -26.484 -14.227 1 83.38 92 ALA A O 1
ATOM 647 N N . THR A 1 93 ? -21.375 -26.75 -16.203 1 88.81 93 THR A N 1
ATOM 648 C CA . THR A 1 93 ? -20.766 -28.016 -15.82 1 88.81 93 THR A CA 1
ATOM 649 C C . THR A 1 93 ? -19.297 -28.047 -16.203 1 88.81 93 THR A C 1
ATOM 651 O O . THR A 1 93 ? -18.922 -27.641 -17.297 1 88.81 93 THR A O 1
ATOM 654 N N . LEU A 1 94 ? -18.531 -28.453 -15.258 1 93.5 94 LEU A N 1
ATOM 655 C CA . LEU A 1 94 ? -17.109 -28.625 -15.539 1 93.5 94 LEU A CA 1
ATOM 656 C C . LEU A 1 94 ? -16.828 -30 -16.141 1 93.5 94 LEU A C 1
ATOM 658 O O . LEU A 1 94 ? -17.422 -31 -15.727 1 93.5 94 LEU A O 1
ATOM 662 N N . PRO A 1 95 ? -16.031 -29.984 -17.203 1 94.12 95 PRO A N 1
ATOM 663 C CA . PRO A 1 95 ? -15.68 -31.281 -17.766 1 94.12 95 PRO A CA 1
ATOM 664 C C . PRO A 1 95 ? -14.883 -32.156 -16.781 1 94.12 95 PRO A C 1
ATOM 666 O O . PRO A 1 95 ? -14.203 -31.625 -15.898 1 94.12 95 PRO A O 1
ATOM 669 N N . GLU A 1 96 ? -15.047 -33.375 -16.953 1 94.38 96 GLU A N 1
ATOM 670 C CA . GLU A 1 96 ? -14.219 -34.312 -16.188 1 94.38 96 GLU A CA 1
ATOM 671 C C . GLU A 1 96 ? -12.766 -34.25 -16.656 1 94.38 96 GLU A C 1
ATOM 673 O O . GLU A 1 96 ? -12.492 -34.344 -17.859 1 94.38 96 GLU A O 1
ATOM 678 N N . PRO A 1 97 ? -11.906 -34.156 -15.719 1 96.81 97 PRO A N 1
ATOM 679 C CA . PRO A 1 97 ? -10.508 -34.094 -16.156 1 96.81 97 PRO A CA 1
ATOM 680 C C . PRO A 1 97 ? -10.023 -35.469 -16.688 1 96.81 97 PRO A C 1
ATOM 682 O O . PRO A 1 97 ? -10.398 -36.5 -16.141 1 96.81 97 PRO A O 1
ATOM 685 N N . THR A 1 98 ? -9.234 -35.406 -17.688 1 96.88 98 THR A N 1
ATOM 686 C CA . THR A 1 98 ? -8.609 -36.625 -18.234 1 96.88 98 THR A CA 1
ATOM 687 C C . THR A 1 98 ? -7.156 -36.719 -17.781 1 96.88 98 THR A C 1
ATOM 689 O O . THR A 1 98 ? -6.543 -37.781 -17.906 1 96.88 98 THR A O 1
ATOM 692 N N . VAL A 1 99 ? -6.652 -35.688 -17.312 1 97.31 99 VAL A N 1
ATOM 693 C CA . VAL A 1 99 ? -5.293 -35.656 -16.781 1 97.31 99 VAL A CA 1
ATOM 694 C C . VAL A 1 99 ? -5.289 -36.219 -15.352 1 97.31 99 VAL A C 1
ATOM 696 O O . VAL A 1 99 ? -6.012 -35.688 -14.484 1 97.31 99 VAL A O 1
ATOM 699 N N . PRO A 1 100 ? -4.527 -37.25 -15.109 1 97.88 100 PRO A N 1
ATOM 700 C CA . PRO A 1 100 ? -4.516 -37.812 -13.766 1 97.88 100 PRO A CA 1
ATOM 701 C C . PRO A 1 100 ? -3.752 -36.969 -12.766 1 97.88 100 PRO A C 1
ATOM 703 O O . PRO A 1 100 ? -2.963 -36.094 -13.164 1 97.88 100 PRO A O 1
ATOM 706 N N . LEU A 1 101 ? -4.07 -37.188 -11.547 1 98.12 101 LEU A N 1
ATOM 707 C CA . LEU A 1 101 ? -3.312 -36.562 -10.461 1 98.12 101 LEU A CA 1
ATOM 708 C C . LEU A 1 101 ? -2.066 -37.406 -10.148 1 98.12 101 LEU A C 1
ATOM 710 O O . LEU A 1 101 ? -2.137 -38.625 -10.047 1 98.12 101 LEU A O 1
ATOM 714 N N . ASP A 1 102 ? -0.944 -36.719 -10.102 1 98.31 102 ASP A N 1
ATOM 715 C CA . ASP A 1 102 ? 0.289 -37.375 -9.695 1 98.31 102 ASP A CA 1
ATOM 716 C C . ASP A 1 102 ? 0.197 -37.875 -8.258 1 98.31 102 ASP A C 1
ATOM 718 O O . ASP A 1 102 ? -0.32 -37.156 -7.387 1 98.31 102 ASP A O 1
ATOM 722 N N . PRO A 1 103 ? 0.74 -39 -8.023 1 97.88 103 PRO A N 1
ATOM 723 C CA . PRO A 1 103 ? 0.67 -39.531 -6.656 1 97.88 103 PRO A CA 1
ATOM 724 C C . PRO A 1 103 ? 1.575 -38.75 -5.691 1 97.88 103 PRO A C 1
ATOM 726 O O . PRO A 1 103 ? 1.388 -38.844 -4.477 1 97.88 103 PRO A O 1
ATOM 729 N N . ARG A 1 104 ? 2.525 -38.156 -6.152 1 97 104 ARG A N 1
ATOM 730 C CA . ARG A 1 104 ? 3.391 -37.344 -5.301 1 97 104 ARG A CA 1
ATOM 731 C C . ARG A 1 104 ? 2.686 -36.062 -4.871 1 97 104 ARG A C 1
ATOM 733 O O . ARG A 1 104 ? 1.788 -35.562 -5.566 1 97 104 ARG A O 1
ATOM 740 N N . ASP A 1 105 ? 3.182 -35.531 -3.756 1 98.12 105 ASP A N 1
ATOM 741 C CA . ASP A 1 105 ? 2.766 -34.156 -3.416 1 98.12 105 ASP A CA 1
ATOM 742 C C . ASP A 1 105 ? 3.57 -33.125 -4.199 1 98.12 105 ASP A C 1
ATOM 744 O O . ASP A 1 105 ? 4.613 -33.469 -4.77 1 98.12 105 ASP A O 1
ATOM 748 N N . ALA A 1 106 ? 3.02 -31.938 -4.152 1 98.75 106 ALA A N 1
ATOM 749 C CA . ALA A 1 106 ? 3.6 -30.844 -4.949 1 98.75 106 ALA A CA 1
ATOM 750 C C . ALA A 1 106 ? 5.074 -30.641 -4.605 1 98.75 106 ALA A C 1
ATOM 752 O O . ALA A 1 106 ? 5.91 -30.5 -5.496 1 98.75 106 ALA A O 1
ATOM 753 N N . VAL A 1 107 ? 5.453 -30.578 -3.301 1 98.69 107 VAL A N 1
ATOM 754 C CA . VAL A 1 107 ? 6.824 -30.312 -2.871 1 98.69 107 VAL A CA 1
ATOM 755 C C . VAL A 1 107 ? 7.746 -31.406 -3.402 1 98.69 107 VAL A C 1
ATOM 757 O O . VAL A 1 107 ? 8.812 -31.125 -3.951 1 98.69 107 VAL A O 1
ATOM 760 N N . SER A 1 108 ? 7.348 -32.656 -3.332 1 98.56 108 SER A N 1
ATOM 761 C CA . SER A 1 108 ? 8.133 -33.781 -3.826 1 98.56 108 SER A CA 1
ATOM 762 C C . SER A 1 108 ? 8.273 -33.75 -5.344 1 98.56 108 SER A C 1
ATOM 764 O O . SER A 1 108 ? 9.359 -33.969 -5.879 1 98.56 108 SER A O 1
ATOM 766 N N . LEU A 1 109 ? 7.168 -33.469 -5.992 1 98.75 109 LEU A N 1
ATOM 767 C CA . LEU A 1 109 ? 7.227 -33.406 -7.449 1 98.75 109 LEU A CA 1
ATOM 768 C C . LEU A 1 109 ? 8.156 -32.281 -7.922 1 98.75 109 LEU A C 1
ATOM 770 O O . LEU A 1 109 ? 8.953 -32.5 -8.836 1 98.75 109 LEU A O 1
ATOM 774 N N . ILE A 1 110 ? 8.031 -31.141 -7.309 1 98.88 110 ILE A N 1
ATOM 775 C CA . ILE A 1 110 ? 8.906 -30.047 -7.688 1 98.88 110 ILE A CA 1
ATOM 776 C C . ILE A 1 110 ? 10.359 -30.422 -7.43 1 98.88 110 ILE A C 1
ATOM 778 O O . ILE A 1 110 ? 11.219 -30.25 -8.297 1 98.88 110 ILE A O 1
ATOM 782 N N . ALA A 1 111 ? 10.656 -30.938 -6.301 1 98.69 111 ALA A N 1
ATOM 783 C CA . ALA A 1 111 ? 12.023 -31.328 -5.953 1 98.69 111 ALA A CA 1
ATOM 784 C C . ALA A 1 111 ? 12.586 -32.312 -6.961 1 98.69 111 ALA A C 1
ATOM 786 O O . ALA A 1 111 ? 13.688 -32.156 -7.473 1 98.69 111 ALA A O 1
ATOM 787 N N . ASP A 1 112 ? 11.844 -33.375 -7.238 1 98.56 112 ASP A N 1
ATOM 788 C CA . ASP A 1 112 ? 12.281 -34.375 -8.18 1 98.56 112 ASP A CA 1
ATOM 789 C C . ASP A 1 112 ? 12.539 -33.781 -9.562 1 98.56 112 ASP A C 1
ATOM 791 O O . ASP A 1 112 ? 13.523 -34.125 -10.219 1 98.56 112 ASP A O 1
ATOM 795 N N . THR A 1 113 ? 11.648 -32.938 -9.953 1 98.56 113 THR A N 1
ATOM 796 C CA . THR A 1 113 ? 11.781 -32.312 -11.266 1 98.56 113 THR A CA 1
ATOM 797 C C . THR A 1 113 ? 13.023 -31.422 -11.328 1 98.56 113 THR A C 1
ATOM 799 O O . THR A 1 113 ? 13.781 -31.469 -12.305 1 98.56 113 THR A O 1
ATOM 802 N N . LEU A 1 114 ? 13.211 -30.656 -10.312 1 98.62 114 LEU A N 1
ATOM 803 C CA . LEU A 1 114 ? 14.375 -29.797 -10.25 1 98.62 114 LEU A CA 1
ATOM 804 C C . LEU A 1 114 ? 15.664 -30.609 -10.289 1 98.62 114 LEU A C 1
ATOM 806 O O . LEU A 1 114 ? 16.578 -30.297 -11.055 1 98.62 114 LEU A O 1
ATOM 810 N N . LEU A 1 115 ? 15.742 -31.625 -9.555 1 97.94 115 LEU A N 1
ATOM 811 C CA . LEU A 1 115 ? 16.969 -32.406 -9.406 1 97.94 115 LEU A CA 1
ATOM 812 C C . LEU A 1 115 ? 17.203 -33.25 -10.648 1 97.94 115 LEU A C 1
ATOM 814 O O . LEU A 1 115 ? 18.359 -33.594 -10.953 1 97.94 115 LEU A O 1
ATOM 818 N N . ALA A 1 116 ? 16.234 -33.594 -11.383 1 97.56 116 ALA A N 1
ATOM 819 C CA . ALA A 1 116 ? 16.375 -34.406 -12.586 1 97.56 116 ALA A CA 1
ATOM 820 C C . ALA A 1 116 ? 16.734 -33.562 -13.789 1 97.56 116 ALA A C 1
ATOM 822 O O . ALA A 1 116 ? 17.156 -34.062 -14.828 1 97.56 116 ALA A O 1
ATOM 823 N N . SER A 1 117 ? 16.625 -32.281 -13.648 1 96.44 117 SER A N 1
ATOM 824 C CA . SER A 1 117 ? 16.844 -31.391 -14.797 1 96.44 117 SER A CA 1
ATOM 825 C C . SER A 1 117 ? 18.328 -31.094 -14.992 1 96.44 117 SER A C 1
ATOM 827 O O . SER A 1 117 ? 19.031 -30.797 -14.031 1 96.44 117 SER A O 1
ATOM 829 N N . ALA A 1 118 ? 18.734 -31.094 -16.297 1 95.38 118 ALA A N 1
ATOM 830 C CA . ALA A 1 118 ? 20.125 -30.781 -16.625 1 95.38 118 ALA A CA 1
ATOM 831 C C . ALA A 1 118 ? 20.406 -29.281 -16.484 1 95.38 118 ALA A C 1
ATOM 833 O O . ALA A 1 118 ? 21.531 -28.875 -16.188 1 95.38 118 ALA A O 1
ATOM 834 N N . GLU A 1 119 ? 19.438 -28.516 -16.656 1 96.06 119 GLU A N 1
ATOM 835 C CA . GLU A 1 119 ? 19.547 -27.078 -16.5 1 96.06 119 GLU A CA 1
ATOM 836 C C . GLU A 1 119 ? 18.625 -26.562 -15.391 1 96.06 119 GLU A C 1
ATOM 838 O O . GLU A 1 119 ? 17.625 -27.203 -15.07 1 96.06 119 GLU A O 1
ATOM 843 N N . PRO A 1 120 ? 18.984 -25.391 -14.812 1 97.88 120 PRO A N 1
ATOM 844 C CA . PRO A 1 120 ? 18.094 -24.828 -13.797 1 97.88 120 PRO A CA 1
ATOM 845 C C . PRO A 1 120 ? 16.703 -24.531 -14.336 1 97.88 120 PRO A C 1
ATOM 847 O O . PRO A 1 120 ? 16.547 -24.172 -15.508 1 97.88 120 PRO A O 1
ATOM 850 N N . VAL A 1 121 ? 15.719 -24.672 -13.461 1 98.75 121 VAL A N 1
ATOM 851 C CA . VAL A 1 121 ? 14.312 -24.594 -13.836 1 98.75 121 VAL A CA 1
ATOM 852 C C . VAL A 1 121 ? 13.695 -23.312 -13.273 1 98.75 121 VAL A C 1
ATOM 854 O O . VAL A 1 121 ? 13.969 -22.938 -12.133 1 98.75 121 VAL A O 1
ATOM 857 N N . THR A 1 122 ? 12.906 -22.609 -14.047 1 98.81 122 THR A N 1
ATOM 858 C CA . THR A 1 122 ? 12.141 -21.453 -13.586 1 98.81 122 THR A CA 1
ATOM 859 C C . THR A 1 122 ? 10.852 -21.891 -12.898 1 98.81 122 THR A C 1
ATOM 861 O O . THR A 1 122 ? 10.109 -22.703 -13.438 1 98.81 122 THR A O 1
ATOM 864 N N . LEU A 1 123 ? 10.672 -21.406 -11.633 1 98.94 123 LEU A N 1
ATOM 865 C CA . LEU A 1 123 ? 9.406 -21.625 -10.945 1 98.94 123 LEU A CA 1
ATOM 866 C C . LEU A 1 123 ? 8.469 -20.438 -11.133 1 98.94 123 LEU A C 1
ATOM 868 O O . LEU A 1 123 ? 8.898 -19.281 -11.016 1 98.94 123 LEU A O 1
ATOM 872 N N . ILE A 1 124 ? 7.191 -20.734 -11.406 1 98.94 124 ILE A N 1
ATOM 873 C CA . ILE A 1 124 ? 6.207 -19.672 -11.648 1 98.94 124 ILE A CA 1
ATOM 874 C C . ILE A 1 124 ? 5.016 -19.859 -10.711 1 98.94 124 ILE A C 1
ATOM 876 O O . ILE A 1 124 ? 4.023 -20.5 -11.078 1 98.94 124 ILE A O 1
ATOM 880 N N . PRO A 1 125 ? 5.168 -19.359 -9.516 1 98.94 125 PRO A N 1
ATOM 881 C CA . PRO A 1 125 ? 4.02 -19.375 -8.609 1 98.94 125 PRO A CA 1
ATOM 882 C C . PRO A 1 125 ? 2.994 -18.297 -8.922 1 98.94 125 PRO A C 1
ATOM 884 O O . PRO A 1 125 ? 3.361 -17.141 -9.133 1 98.94 125 PRO A O 1
ATOM 887 N N . THR A 1 126 ? 1.675 -18.656 -8.945 1 98.88 126 THR A N 1
ATOM 888 C CA . THR A 1 126 ? 0.596 -17.734 -9.234 1 98.88 126 THR A CA 1
ATOM 889 C C . THR A 1 126 ? -0.428 -17.719 -8.102 1 98.88 126 THR A C 1
ATOM 891 O O . THR A 1 126 ? -1.489 -17.094 -8.227 1 98.88 126 THR A O 1
ATOM 894 N N . GLY A 1 127 ? -0.24 -18.422 -7.031 1 98.62 127 GLY A N 1
ATOM 895 C CA . GLY A 1 127 ? -0.95 -18.391 -5.762 1 98.62 127 GLY A CA 1
ATOM 896 C C . GLY A 1 127 ? -0.049 -18.078 -4.582 1 98.62 127 GLY A C 1
ATOM 897 O O . GLY A 1 127 ? 1.077 -17.609 -4.758 1 98.62 127 GLY A O 1
ATOM 898 N N . PRO A 1 128 ? -0.589 -18.328 -3.289 1 98.75 128 PRO A N 1
ATOM 899 C CA . PRO A 1 128 ? 0.31 -18.266 -2.135 1 98.75 128 PRO A CA 1
ATOM 900 C C . PRO A 1 128 ? 1.539 -19.156 -2.293 1 98.75 128 PRO A C 1
ATOM 902 O O . PRO A 1 128 ? 1.43 -20.281 -2.791 1 98.75 128 PRO A O 1
ATOM 905 N N . MET A 1 129 ? 2.707 -18.656 -1.911 1 98.81 129 MET A N 1
ATOM 906 C CA . MET A 1 129 ? 3.949 -19.375 -2.209 1 98.81 129 MET A CA 1
ATOM 907 C C . MET A 1 129 ? 4.242 -20.422 -1.147 1 98.81 129 MET A C 1
ATOM 909 O O . MET A 1 129 ? 5.402 -20.75 -0.893 1 98.81 129 MET A O 1
ATOM 913 N N . THR A 1 130 ? 3.221 -20.953 -0.596 1 98.81 130 THR A N 1
ATOM 914 C CA . THR A 1 130 ? 3.34 -21.938 0.487 1 98.81 130 THR A CA 1
ATOM 915 C C . THR A 1 130 ? 4.152 -23.141 0.04 1 98.81 130 THR A C 1
ATOM 917 O O . THR A 1 130 ? 5.062 -23.578 0.745 1 98.81 130 THR A O 1
ATOM 920 N N . ASN A 1 131 ? 3.881 -23.734 -1.156 1 98.88 131 ASN A N 1
ATOM 921 C CA . ASN A 1 131 ? 4.637 -24.875 -1.664 1 98.88 131 ASN A CA 1
ATOM 922 C C . ASN A 1 131 ? 6.113 -24.547 -1.827 1 98.88 131 ASN A C 1
ATOM 924 O O . ASN A 1 131 ? 6.98 -25.328 -1.447 1 98.88 131 ASN A O 1
ATOM 928 N N . ILE A 1 132 ? 6.375 -23.391 -2.393 1 98.88 132 ILE A N 1
ATOM 929 C CA . ILE A 1 132 ? 7.746 -23 -2.703 1 98.88 132 ILE A CA 1
ATOM 930 C C . ILE A 1 132 ? 8.523 -22.766 -1.409 1 98.88 132 ILE A C 1
ATOM 932 O O . ILE A 1 132 ? 9.672 -23.172 -1.284 1 98.88 132 ILE A O 1
ATOM 936 N N . ALA A 1 133 ? 7.855 -22.078 -0.493 1 98.88 133 ALA A N 1
ATOM 937 C CA . ALA A 1 133 ? 8.492 -21.859 0.801 1 98.88 133 ALA A CA 1
ATOM 938 C C . ALA A 1 133 ? 8.773 -23.172 1.512 1 98.88 133 ALA A C 1
ATOM 940 O O . ALA A 1 133 ? 9.859 -23.359 2.072 1 98.88 133 ALA A O 1
ATOM 941 N N . ALA A 1 134 ? 7.793 -24.047 1.497 1 98.62 134 ALA A N 1
ATOM 942 C CA . ALA A 1 134 ? 7.984 -25.359 2.104 1 98.62 134 ALA A CA 1
ATOM 943 C C . ALA A 1 134 ? 9.141 -26.109 1.439 1 98.62 134 ALA A C 1
ATOM 945 O O . ALA A 1 134 ? 9.945 -26.75 2.119 1 98.62 134 ALA A O 1
ATOM 946 N N . LEU A 1 135 ? 9.242 -26.031 0.152 1 98.5 135 LEU A N 1
ATOM 947 C CA . LEU A 1 135 ? 10.305 -26.688 -0.612 1 98.5 135 LEU A CA 1
ATOM 948 C C . LEU A 1 135 ? 11.672 -26.188 -0.181 1 98.5 135 LEU A C 1
ATOM 950 O O . LEU A 1 135 ? 12.555 -26.969 0.166 1 98.5 135 LEU A O 1
ATOM 954 N N . ILE A 1 136 ? 11.797 -24.875 -0.161 1 97.38 136 ILE A N 1
ATOM 955 C CA . ILE A 1 136 ? 13.086 -24.234 0.114 1 97.38 136 ILE A CA 1
ATOM 956 C C . ILE A 1 136 ? 13.508 -24.531 1.553 1 97.38 136 ILE A C 1
ATOM 958 O O . ILE A 1 136 ? 14.695 -24.688 1.838 1 97.38 136 ILE A O 1
ATOM 962 N N . THR A 1 137 ? 12.555 -24.594 2.398 1 97.69 137 THR A N 1
ATOM 963 C CA . THR A 1 137 ? 12.828 -24.844 3.809 1 97.69 137 THR A CA 1
ATOM 964 C C . THR A 1 137 ? 13.18 -26.312 4.031 1 97.69 137 THR A C 1
ATOM 966 O O . THR A 1 137 ? 14.148 -26.625 4.727 1 97.69 137 THR A O 1
ATOM 969 N N . ALA A 1 138 ? 12.531 -27.234 3.377 1 97.06 138 ALA A N 1
ATOM 970 C CA . ALA A 1 138 ? 12.688 -28.672 3.598 1 97.06 138 ALA A CA 1
ATOM 971 C C . ALA A 1 138 ? 13.867 -29.219 2.803 1 97.06 138 ALA A C 1
ATOM 973 O O . ALA A 1 138 ? 14.508 -30.188 3.223 1 97.06 138 ALA A O 1
ATOM 974 N N . ARG A 1 139 ? 14.117 -28.625 1.645 1 97 139 ARG A N 1
ATOM 975 C CA . ARG A 1 139 ? 15.109 -29.141 0.715 1 97 139 ARG A CA 1
ATOM 976 C C . ARG A 1 139 ? 15.984 -28.016 0.166 1 97 139 ARG A C 1
ATOM 978 O O . ARG A 1 139 ? 16 -27.781 -1.042 1 97 139 ARG A O 1
ATOM 985 N N . PRO A 1 140 ? 16.75 -27.453 1.024 1 96.44 140 PRO A N 1
ATOM 986 C CA . PRO A 1 140 ? 17.531 -26.297 0.582 1 96.44 140 PRO A CA 1
ATOM 987 C C . PRO A 1 140 ? 18.516 -26.641 -0.535 1 96.44 140 PRO A C 1
ATOM 989 O O . PRO A 1 140 ? 18.969 -25.75 -1.26 1 96.44 140 PRO A O 1
ATOM 992 N N . GLU A 1 141 ? 18.875 -27.953 -0.78 1 96.56 141 GLU A N 1
ATOM 993 C CA . GLU A 1 141 ? 19.812 -28.359 -1.821 1 96.56 141 GLU A CA 1
ATOM 994 C C . GLU A 1 141 ? 19.234 -28.125 -3.213 1 96.56 141 GLU A C 1
ATOM 996 O O . GLU A 1 141 ? 19.969 -28.125 -4.203 1 96.56 141 GLU A O 1
ATOM 1001 N N . VAL A 1 142 ? 17.938 -27.812 -3.303 1 97.62 142 VAL A N 1
ATOM 1002 C CA . VAL A 1 142 ? 17.328 -27.625 -4.613 1 97.62 142 VAL A CA 1
ATOM 1003 C C . VAL A 1 142 ? 17.547 -26.203 -5.094 1 97.62 142 VAL A C 1
ATOM 1005 O O . VAL A 1 142 ? 17.344 -25.891 -6.273 1 97.62 142 VAL A O 1
ATOM 1008 N N . ILE A 1 143 ? 17.875 -25.281 -4.172 1 97.75 143 ILE A N 1
ATOM 1009 C CA . ILE A 1 143 ? 17.875 -23.844 -4.441 1 97.75 143 ILE A CA 1
ATOM 1010 C C . ILE A 1 143 ? 18.781 -23.547 -5.629 1 97.75 143 ILE A C 1
ATOM 1012 O O . ILE A 1 143 ? 18.406 -22.812 -6.543 1 97.75 143 ILE A O 1
ATOM 1016 N N . PRO A 1 144 ? 19.969 -24.234 -5.824 1 97.5 144 PRO A N 1
ATOM 1017 C CA . PRO A 1 144 ? 20.828 -23.938 -6.984 1 97.5 144 PRO A CA 1
ATOM 1018 C C . PRO A 1 144 ? 20.203 -24.438 -8.297 1 97.5 144 PRO A C 1
ATOM 1020 O O . PRO A 1 144 ? 20.656 -24.047 -9.375 1 97.5 144 PRO A O 1
ATOM 1023 N N . HIS A 1 145 ? 19.25 -25.328 -8.227 1 98.25 145 HIS A N 1
ATOM 1024 C CA . HIS A 1 145 ? 18.609 -25.875 -9.414 1 98.25 145 HIS A CA 1
ATOM 1025 C C . HIS A 1 145 ? 17.438 -25 -9.859 1 98.25 145 HIS A C 1
ATOM 1027 O O . HIS A 1 145 ? 16.797 -25.281 -10.867 1 98.25 145 HIS A O 1
ATOM 1033 N N . ILE A 1 146 ? 17.203 -23.906 -9.102 1 98.62 146 ILE A N 1
ATOM 1034 C CA . ILE A 1 146 ? 16.188 -22.938 -9.469 1 98.62 146 ILE A CA 1
ATOM 1035 C C . ILE A 1 146 ? 16.828 -21.766 -10.211 1 98.62 146 ILE A C 1
ATOM 1037 O O . ILE A 1 146 ? 17.703 -21.078 -9.664 1 98.62 146 ILE A O 1
ATOM 1041 N N . ARG A 1 147 ? 16.422 -21.625 -11.445 1 98.19 147 ARG A N 1
ATOM 1042 C CA . ARG A 1 147 ? 16.938 -20.5 -12.227 1 98.19 147 ARG A CA 1
ATOM 1043 C C . ARG A 1 147 ? 16.438 -19.172 -11.648 1 98.19 147 ARG A C 1
ATOM 1045 O O . ARG A 1 147 ? 17.234 -18.266 -11.43 1 98.19 147 ARG A O 1
ATOM 1052 N N . GLU A 1 148 ? 15.141 -19.016 -11.414 1 98.44 148 GLU A N 1
ATOM 1053 C CA . GLU A 1 148 ? 14.445 -17.875 -10.828 1 98.44 148 GLU A CA 1
ATOM 1054 C C . GLU A 1 148 ? 13.008 -18.234 -10.469 1 98.44 148 GLU A C 1
ATOM 1056 O O . GLU A 1 148 ? 12.492 -19.266 -10.891 1 98.44 148 GLU A O 1
ATOM 1061 N N . ILE A 1 149 ? 12.516 -17.438 -9.617 1 98.88 149 ILE A N 1
ATOM 1062 C CA . ILE A 1 149 ? 11.109 -17.516 -9.258 1 98.88 149 ILE A CA 1
ATOM 1063 C C . ILE A 1 149 ? 10.375 -16.266 -9.75 1 98.88 149 ILE A C 1
ATOM 1065 O O . ILE A 1 149 ? 10.75 -15.148 -9.414 1 98.88 149 ILE A O 1
ATOM 1069 N N . ILE A 1 150 ? 9.367 -16.422 -10.617 1 98.94 150 ILE A N 1
ATOM 1070 C CA . ILE A 1 150 ? 8.531 -15.328 -11.109 1 98.94 150 ILE A CA 1
ATOM 1071 C C . ILE A 1 150 ? 7.129 -15.445 -10.508 1 98.94 150 ILE A C 1
ATOM 1073 O O . ILE A 1 150 ? 6.348 -16.312 -10.906 1 98.94 150 ILE A O 1
ATOM 1077 N N . TRP A 1 151 ? 6.844 -14.547 -9.57 1 98.94 151 TRP A N 1
ATOM 1078 C CA . TRP A 1 151 ? 5.68 -14.703 -8.703 1 98.94 151 TRP A CA 1
ATOM 1079 C C . TRP A 1 151 ? 4.621 -13.648 -9.016 1 98.94 151 TRP A C 1
ATOM 1081 O O . TRP A 1 151 ? 4.93 -12.461 -9.102 1 98.94 151 TRP A O 1
ATOM 1091 N N . MET A 1 152 ? 3.373 -14.188 -9.266 1 98.94 152 MET A N 1
ATOM 1092 C CA . MET A 1 152 ? 2.24 -13.266 -9.25 1 98.94 152 MET A CA 1
ATOM 1093 C C . MET A 1 152 ? 1.775 -12.992 -7.82 1 98.94 152 MET A C 1
ATOM 1095 O O . MET A 1 152 ? 1.127 -13.844 -7.203 1 98.94 152 MET A O 1
ATOM 1099 N N . GLY A 1 153 ? 2.125 -11.82 -7.324 1 98.81 153 GLY A N 1
ATOM 1100 C CA . GLY A 1 153 ? 1.747 -11.461 -5.965 1 98.81 153 GLY A CA 1
ATOM 1101 C C . GLY A 1 153 ? 2.328 -10.133 -5.52 1 98.81 153 GLY A C 1
ATOM 1102 O O . GLY A 1 153 ? 3.279 -9.625 -6.121 1 98.81 153 GLY A O 1
ATOM 1103 N N . GLY A 1 154 ? 1.735 -9.625 -4.512 1 98.62 154 GLY A N 1
ATOM 1104 C CA . GLY A 1 154 ? 2.199 -8.383 -3.926 1 98.62 154 GLY A CA 1
ATOM 1105 C C . GLY A 1 154 ? 1.626 -7.152 -4.609 1 98.62 154 GLY A C 1
ATOM 1106 O O . GLY A 1 154 ? 0.791 -7.27 -5.508 1 98.62 154 GLY A O 1
ATOM 1107 N N . ALA A 1 155 ? 2.016 -6.047 -4.113 1 97.94 155 ALA A N 1
ATOM 1108 C CA . ALA A 1 155 ? 1.571 -4.75 -4.617 1 97.94 155 ALA A CA 1
ATOM 1109 C C . ALA A 1 155 ? 2.656 -3.693 -4.441 1 97.94 155 ALA A C 1
ATOM 1111 O O . ALA A 1 155 ? 3.441 -3.754 -3.49 1 97.94 155 ALA A O 1
ATOM 1112 N N . VAL A 1 156 ? 2.742 -2.793 -5.441 1 97.56 156 VAL A N 1
ATOM 1113 C CA . VAL A 1 156 ? 3.635 -1.646 -5.297 1 97.56 156 VAL A CA 1
ATOM 1114 C C . VAL A 1 156 ? 2.877 -0.477 -4.672 1 97.56 156 VAL A C 1
ATOM 1116 O O . VAL A 1 156 ? 3.445 0.293 -3.895 1 97.56 156 VAL A O 1
ATOM 1119 N N . ASP A 1 157 ? 1.58 -0.319 -5.012 1 96.31 157 ASP A N 1
ATOM 1120 C CA . ASP A 1 157 ? 0.716 0.744 -4.508 1 96.31 157 ASP A CA 1
ATOM 1121 C C . ASP A 1 157 ? -0.315 0.195 -3.523 1 96.31 157 ASP A C 1
ATOM 1123 O O . ASP A 1 157 ? 0.04 -0.269 -2.439 1 96.31 157 ASP A O 1
ATOM 1127 N N . ARG A 1 158 ? -1.58 0.126 -3.869 1 96.38 158 ARG A N 1
ATOM 1128 C CA . ARG A 1 158 ? -2.627 -0.369 -2.982 1 96.38 158 ARG A CA 1
ATOM 1129 C C . ARG A 1 158 ? -2.799 -1.878 -3.127 1 96.38 158 ARG A C 1
ATOM 1131 O O . ARG A 1 158 ? -2.447 -2.451 -4.16 1 96.38 158 ARG A O 1
ATOM 1138 N N . GLY A 1 159 ? -3.268 -2.496 -2.094 1 96.44 159 GLY A N 1
ATOM 1139 C CA . GLY A 1 159 ? -3.654 -3.898 -2.125 1 96.44 159 GLY A CA 1
ATOM 1140 C C . GLY A 1 159 ? -5.066 -4.117 -2.637 1 96.44 159 GLY A C 1
ATOM 1141 O O . GLY A 1 159 ? -5.734 -3.17 -3.049 1 96.44 159 GLY A O 1
ATOM 1142 N N . ASN A 1 160 ? -5.516 -5.414 -2.668 1 94.56 160 ASN A N 1
ATOM 1143 C CA . ASN A 1 160 ? -6.867 -5.723 -3.113 1 94.56 160 ASN A CA 1
ATOM 1144 C C . ASN A 1 160 ? -7.668 -6.434 -2.025 1 94.56 160 ASN A C 1
ATOM 1146 O O . ASN A 1 160 ? -8.898 -6.387 -2.023 1 94.56 160 ASN A O 1
ATOM 1150 N N . ILE A 1 161 ? -7 -7.16 -1.132 1 95 161 ILE A N 1
ATOM 1151 C CA . ILE A 1 161 ? -7.711 -7.816 -0.041 1 95 161 ILE A CA 1
ATOM 1152 C C . ILE A 1 161 ? -7.75 -6.898 1.178 1 95 161 ILE A C 1
ATOM 1154 O O . ILE A 1 161 ? -8.75 -6.844 1.893 1 95 161 ILE A O 1
ATOM 1158 N N . THR A 1 162 ? -6.715 -6.219 1.553 1 95.88 162 THR A N 1
ATOM 1159 C CA . THR A 1 162 ? -6.645 -5.078 2.461 1 95.88 162 THR A CA 1
ATOM 1160 C C . THR A 1 162 ? -6.121 -3.842 1.738 1 95.88 162 THR A C 1
ATOM 1162 O O . THR A 1 162 ? -5.707 -3.922 0.579 1 95.88 162 THR A O 1
ATOM 1165 N N . PRO A 1 163 ? -6.145 -2.695 2.367 1 97.31 163 PRO A N 1
ATOM 1166 C CA . PRO A 1 163 ? -5.711 -1.491 1.656 1 97.31 163 PRO A CA 1
ATOM 1167 C C . PRO A 1 163 ? -4.301 -1.618 1.087 1 97.31 163 PRO A C 1
ATOM 1169 O O . PRO A 1 163 ? -4 -1.052 0.032 1 97.31 163 PRO A O 1
ATOM 1172 N N . TYR A 1 164 ? -3.441 -2.516 1.809 1 98 164 TYR A N 1
ATOM 1173 C CA . TYR A 1 164 ? -2.057 -2.5 1.347 1 98 164 TYR A CA 1
ATOM 1174 C C . TYR A 1 164 ? -1.569 -3.91 1.039 1 98 164 TYR A C 1
ATOM 1176 O O . TYR A 1 164 ? -0.444 -4.098 0.571 1 98 164 TYR A O 1
ATOM 1184 N N . ALA A 1 165 ? -2.396 -4.969 1.201 1 97.94 165 ALA A N 1
ATOM 1185 C CA . ALA A 1 165 ? -1.96 -6.336 0.928 1 97.94 165 ALA A CA 1
ATOM 1186 C C . ALA A 1 165 ? -2.691 -6.91 -0.281 1 97.94 165 ALA A C 1
ATOM 1188 O O . ALA A 1 165 ? -3.914 -6.797 -0.387 1 97.94 165 ALA A O 1
ATOM 1189 N N . GLU A 1 166 ? -1.973 -7.457 -1.207 1 98.25 166 GLU A N 1
ATOM 1190 C CA . GLU A 1 166 ? -2.469 -8.305 -2.289 1 98.25 166 GLU A CA 1
ATOM 1191 C C . GLU A 1 166 ? -2.799 -9.703 -1.787 1 98.25 166 GLU A C 1
ATOM 1193 O O . GLU A 1 166 ? -2.15 -10.211 -0.869 1 98.25 166 GLU A O 1
ATOM 1198 N N . PHE A 1 167 ? -3.725 -10.383 -2.361 1 97.75 167 PHE A N 1
ATOM 1199 C CA . PHE A 1 167 ? -4.328 -11.609 -1.853 1 97.75 167 PHE A CA 1
ATOM 1200 C C . PHE A 1 167 ? -3.27 -12.68 -1.616 1 97.75 167 PHE A C 1
ATOM 1202 O O . PHE A 1 167 ? -3.215 -13.281 -0.541 1 97.75 167 PHE A O 1
ATOM 1209 N N . ASN A 1 168 ? -2.428 -13 -2.631 1 98.62 168 ASN A N 1
ATOM 1210 C CA . ASN A 1 168 ? -1.471 -14.086 -2.49 1 98.62 168 ASN A CA 1
ATOM 1211 C C . ASN A 1 168 ? -0.462 -13.812 -1.38 1 98.62 168 ASN A C 1
ATOM 1213 O O . ASN A 1 168 ? -0.082 -14.719 -0.64 1 98.62 168 ASN A O 1
ATOM 1217 N N . ALA A 1 169 ? -0.016 -12.586 -1.31 1 98.69 169 ALA A N 1
ATOM 1218 C CA . ALA A 1 169 ? 0.891 -12.195 -0.233 1 98.69 169 ALA A CA 1
ATOM 1219 C C . ALA A 1 169 ? 0.178 -12.203 1.116 1 98.69 169 ALA A C 1
ATOM 1221 O O . ALA A 1 169 ? 0.758 -12.602 2.129 1 98.69 169 ALA A O 1
ATOM 1222 N N . TRP A 1 170 ? -1.039 -11.742 1.141 1 98.38 170 TRP A N 1
ATOM 1223 C CA . TRP A 1 170 ? -1.844 -11.703 2.357 1 98.38 170 TRP A CA 1
ATOM 1224 C C . TRP A 1 170 ? -2.133 -13.117 2.861 1 98.38 170 TRP A C 1
ATOM 1226 O O . TRP A 1 170 ? -2.074 -13.375 4.066 1 98.38 170 TRP A O 1
ATOM 1236 N N . ALA A 1 171 ? -2.416 -14.039 1.974 1 98.25 171 ALA A N 1
ATOM 1237 C CA . ALA A 1 171 ? -2.812 -15.398 2.332 1 98.25 171 ALA A CA 1
ATOM 1238 C C . ALA A 1 171 ? -1.689 -16.125 3.07 1 98.25 171 ALA A C 1
ATOM 1240 O O . ALA A 1 171 ? -1.946 -16.922 3.971 1 98.25 171 ALA A O 1
ATOM 1241 N N . ASP A 1 172 ? -0.481 -15.852 2.648 1 98.69 172 ASP A N 1
ATOM 1242 C CA . ASP A 1 172 ? 0.644 -16.484 3.328 1 98.69 172 ASP A CA 1
ATOM 1243 C C . ASP A 1 172 ? 1.876 -15.586 3.312 1 98.69 172 ASP A C 1
ATOM 1245 O O . ASP A 1 172 ? 2.848 -15.867 2.605 1 98.69 172 ASP A O 1
ATOM 1249 N N . PRO A 1 173 ? 1.872 -14.523 4.156 1 98.69 173 PRO A N 1
ATOM 1250 C CA . PRO A 1 173 ? 2.992 -13.578 4.172 1 98.69 173 PRO A CA 1
ATOM 1251 C C . PRO A 1 173 ? 4.309 -14.227 4.59 1 98.69 173 PRO A C 1
ATOM 1253 O O . PRO A 1 173 ? 5.371 -13.852 4.09 1 98.69 173 PRO A O 1
ATOM 1256 N N . GLU A 1 174 ? 4.289 -15.211 5.465 1 98.62 174 GLU A N 1
ATOM 1257 C CA . GLU A 1 174 ? 5.496 -15.898 5.918 1 98.62 174 GLU A CA 1
ATOM 1258 C C . GLU A 1 174 ? 6.176 -16.641 4.766 1 98.62 174 GLU A C 1
ATOM 1260 O O . GLU A 1 174 ? 7.402 -16.625 4.648 1 98.62 174 GLU A O 1
ATOM 1265 N N . ALA A 1 175 ? 5.355 -17.266 3.912 1 98.81 175 ALA A N 1
ATOM 1266 C CA . ALA A 1 175 ? 5.918 -17.953 2.754 1 98.81 175 ALA A CA 1
ATOM 1267 C C . ALA A 1 175 ? 6.625 -16.969 1.822 1 98.81 175 ALA A C 1
ATOM 1269 O O . ALA A 1 175 ? 7.738 -17.234 1.361 1 98.81 175 ALA A O 1
ATOM 1270 N N . ALA A 1 176 ? 5.961 -15.883 1.527 1 98.75 176 ALA A N 1
ATOM 1271 C CA . ALA A 1 176 ? 6.574 -14.867 0.671 1 98.75 176 ALA A CA 1
ATOM 1272 C C . ALA A 1 176 ? 7.891 -14.367 1.265 1 98.75 176 ALA A C 1
ATOM 1274 O O . ALA A 1 176 ? 8.875 -14.188 0.545 1 98.75 176 ALA A O 1
ATOM 1275 N N . ASP A 1 177 ? 7.906 -14.141 2.576 1 98.69 177 ASP A N 1
ATOM 1276 C CA . ASP A 1 177 ? 9.109 -13.672 3.266 1 98.69 177 ASP A CA 1
ATOM 1277 C C . ASP A 1 177 ? 10.25 -14.672 3.123 1 98.69 177 ASP A C 1
ATOM 1279 O O . ASP A 1 177 ? 11.375 -14.297 2.791 1 98.69 177 ASP A O 1
ATOM 1283 N N . ILE A 1 178 ? 9.992 -15.953 3.312 1 98.5 178 ILE A N 1
ATOM 1284 C CA . ILE A 1 178 ? 10.992 -17.016 3.193 1 98.5 178 ILE A CA 1
ATOM 1285 C C . ILE A 1 178 ? 11.547 -17.031 1.772 1 98.5 178 ILE A C 1
ATOM 1287 O O . ILE A 1 178 ? 12.766 -17.062 1.578 1 98.5 178 ILE A O 1
ATOM 1291 N N . VAL A 1 179 ? 10.719 -16.984 0.787 1 98.75 179 VAL A N 1
ATOM 1292 C CA . VAL A 1 179 ? 11.125 -17.156 -0.604 1 98.75 179 VAL A CA 1
ATOM 1293 C C . VAL A 1 179 ? 11.953 -15.953 -1.048 1 98.75 179 VAL A C 1
ATOM 1295 O O . VAL A 1 179 ? 13.008 -16.109 -1.67 1 98.75 179 VAL A O 1
ATOM 1298 N N . PHE A 1 180 ? 11.531 -14.734 -0.722 1 98.38 180 PHE A N 1
ATOM 1299 C CA . PHE A 1 180 ? 12.242 -13.531 -1.148 1 98.38 180 PHE A CA 1
ATOM 1300 C C . PHE A 1 180 ? 13.633 -13.477 -0.53 1 98.38 180 PHE A C 1
ATOM 1302 O O . PHE A 1 180 ? 14.547 -12.875 -1.101 1 98.38 180 PHE A O 1
ATOM 1309 N N . LYS A 1 181 ? 13.828 -14.133 0.564 1 97.12 181 LYS A N 1
ATOM 1310 C CA . LYS A 1 181 ? 15.125 -14.117 1.235 1 97.12 181 LYS A CA 1
ATOM 1311 C C . LYS A 1 181 ? 16.031 -15.234 0.723 1 97.12 181 LYS A C 1
ATOM 1313 O O . LYS A 1 181 ? 17.25 -15.164 0.85 1 97.12 181 LYS A O 1
ATOM 1318 N N . ALA A 1 182 ? 15.453 -16.25 0.02 1 96.44 182 ALA A N 1
ATOM 1319 C CA . ALA A 1 182 ? 16.203 -17.484 -0.218 1 96.44 182 ALA A CA 1
ATOM 1320 C C . ALA A 1 182 ? 16.594 -17.609 -1.689 1 96.44 182 ALA A C 1
ATOM 1322 O O . ALA A 1 182 ? 17.578 -18.281 -2.025 1 96.44 182 ALA A O 1
ATOM 1323 N N . ALA A 1 183 ? 15.812 -16.984 -2.574 1 95.31 183 ALA A N 1
ATOM 1324 C CA . ALA A 1 183 ? 15.992 -17.266 -3.994 1 95.31 183 ALA A CA 1
ATOM 1325 C C . ALA A 1 183 ? 15.812 -16.016 -4.836 1 95.31 183 ALA A C 1
ATOM 1327 O O . ALA A 1 183 ? 15.094 -15.086 -4.438 1 95.31 183 ALA A O 1
ATOM 1328 N N . GLN A 1 184 ? 16.453 -15.992 -5.949 1 94.69 184 GLN A N 1
ATOM 1329 C CA . GLN A 1 184 ? 16.234 -14.914 -6.902 1 94.69 184 GLN A CA 1
ATOM 1330 C C . GLN A 1 184 ? 14.773 -14.867 -7.348 1 94.69 184 GLN A C 1
ATOM 1332 O O . GLN A 1 184 ? 14.258 -15.836 -7.898 1 94.69 184 GLN A O 1
ATOM 1337 N N . SER A 1 185 ? 14.195 -13.75 -7.098 1 97.69 185 SER A N 1
ATOM 1338 C CA . SER A 1 185 ? 12.758 -13.672 -7.328 1 97.69 185 SER A CA 1
ATOM 1339 C C . SER A 1 185 ? 12.391 -12.422 -8.125 1 97.69 185 SER A C 1
ATOM 1341 O O . SER A 1 185 ? 13.102 -11.414 -8.07 1 97.69 185 SER A O 1
ATOM 1343 N N . LYS A 1 186 ? 11.352 -12.594 -8.867 1 98.62 186 LYS A N 1
ATOM 1344 C CA . LYS A 1 186 ? 10.641 -11.508 -9.547 1 98.62 186 LYS A CA 1
ATOM 1345 C C . LYS A 1 186 ? 9.203 -11.414 -9.055 1 98.62 186 LYS A C 1
ATOM 1347 O O . LYS A 1 186 ? 8.523 -12.43 -8.891 1 98.62 186 LYS A O 1
ATOM 1352 N N . GLN A 1 187 ? 8.859 -10.227 -8.734 1 98.75 187 GLN A N 1
ATOM 1353 C CA . GLN A 1 187 ? 7.5 -9.961 -8.289 1 98.75 187 GLN A CA 1
ATOM 1354 C C . GLN A 1 187 ? 6.684 -9.297 -9.391 1 98.75 187 GLN A C 1
ATOM 1356 O O . GLN A 1 187 ? 7.059 -8.227 -9.891 1 98.75 187 GLN A O 1
ATOM 1361 N N . ALA A 1 188 ? 5.668 -9.945 -9.836 1 98.88 188 ALA A N 1
ATOM 1362 C CA . ALA A 1 188 ? 4.621 -9.344 -10.656 1 98.88 188 ALA A CA 1
ATOM 1363 C C . ALA A 1 188 ? 3.367 -9.07 -9.836 1 98.88 188 ALA A C 1
ATOM 1365 O O . ALA A 1 188 ? 2.492 -9.93 -9.719 1 98.88 188 ALA A O 1
ATOM 1366 N N . GLY A 1 189 ? 3.332 -7.875 -9.281 1 98.75 189 GLY A N 1
ATOM 1367 C CA . GLY A 1 189 ? 2.25 -7.508 -8.383 1 98.75 189 GLY A CA 1
ATOM 1368 C C . GLY A 1 189 ? 1.079 -6.859 -9.102 1 98.75 189 GLY A C 1
ATOM 1369 O O . GLY A 1 189 ? 1.002 -6.887 -10.328 1 98.75 189 GLY A O 1
ATOM 1370 N N . LEU A 1 190 ? 0.154 -6.305 -8.297 1 98.31 190 LEU A N 1
ATOM 1371 C CA . LEU A 1 190 ? -1.068 -5.707 -8.82 1 98.31 190 LEU A CA 1
ATOM 1372 C C . LEU A 1 190 ? -0.747 -4.559 -9.766 1 98.31 190 LEU A C 1
ATOM 1374 O O . LEU A 1 190 ? -1.467 -4.332 -10.742 1 98.31 190 LEU A O 1
ATOM 1378 N N . ASN A 1 191 ? 0.352 -3.814 -9.484 1 98.06 191 ASN A N 1
ATOM 1379 C CA . ASN A 1 191 ? 0.713 -2.654 -10.297 1 98.06 191 ASN A CA 1
ATOM 1380 C C . ASN A 1 191 ? 0.847 -3.02 -11.773 1 98.06 191 ASN A C 1
ATOM 1382 O O . ASN A 1 191 ? 0.423 -2.258 -12.641 1 98.06 191 ASN A O 1
ATOM 1386 N N . ILE A 1 192 ? 1.41 -4.164 -12.078 1 98.69 192 ILE A N 1
ATOM 1387 C CA . ILE A 1 192 ? 1.588 -4.539 -13.477 1 98.69 192 ILE A CA 1
ATOM 1388 C C . ILE A 1 192 ? 0.39 -5.363 -13.953 1 98.69 192 ILE A C 1
ATOM 1390 O O . ILE A 1 192 ? -0.066 -5.215 -15.086 1 98.69 192 ILE A O 1
ATOM 1394 N N . THR A 1 193 ? -0.172 -6.195 -13.102 1 98.62 193 THR A N 1
ATOM 1395 C CA . THR A 1 193 ? -1.211 -7.109 -13.562 1 98.62 193 THR A CA 1
ATOM 1396 C C . THR A 1 193 ? -2.514 -6.359 -13.82 1 98.62 193 THR A C 1
ATOM 1398 O O . THR A 1 193 ? -3.318 -6.77 -14.664 1 98.62 193 THR A O 1
ATOM 1401 N N . HIS A 1 194 ? -2.682 -5.242 -13.195 1 98.06 194 HIS A N 1
ATOM 1402 C CA . HIS A 1 194 ? -3.863 -4.422 -13.43 1 98.06 194 HIS A CA 1
ATOM 1403 C C . HIS A 1 194 ? -3.803 -3.742 -14.797 1 98.06 194 HIS A C 1
ATOM 1405 O O . HIS A 1 194 ? -4.773 -3.119 -15.227 1 98.06 194 HIS A O 1
ATOM 1411 N N . GLN A 1 195 ? -2.684 -3.885 -15.445 1 98.25 195 GLN A N 1
ATOM 1412 C CA . GLN A 1 195 ? -2.564 -3.381 -16.812 1 98.25 195 GLN A CA 1
ATOM 1413 C C . GLN A 1 195 ? -3.111 -4.387 -17.812 1 98.25 195 GLN A C 1
ATOM 1415 O O . GLN A 1 195 ? -3.359 -4.043 -18.969 1 98.25 195 GLN A O 1
ATOM 1420 N N . ALA A 1 196 ? -3.266 -5.664 -17.422 1 98.56 196 ALA A N 1
ATOM 1421 C CA . ALA A 1 196 ? -3.703 -6.754 -18.297 1 98.56 196 ALA A CA 1
ATOM 1422 C C . ALA A 1 196 ? -5.215 -6.934 -18.234 1 98.56 196 ALA A C 1
ATOM 1424 O O . ALA A 1 196 ? -5.703 -7.988 -17.828 1 98.56 196 ALA A O 1
ATOM 1425 N N . LEU A 1 197 ? -5.992 -5.965 -18.797 1 98.38 197 LEU A N 1
ATOM 1426 C CA . LEU A 1 197 ? -7.445 -5.945 -18.672 1 98.38 197 LEU A CA 1
ATOM 1427 C C . LEU A 1 197 ? -8.094 -6.773 -19.766 1 98.38 197 LEU A C 1
ATOM 1429 O O . LEU A 1 197 ? -7.754 -6.625 -20.953 1 98.38 197 LEU A O 1
ATOM 1433 N N . VAL A 1 198 ? -9 -7.656 -19.328 1 98.5 198 VAL A N 1
ATOM 1434 C CA . VAL A 1 198 ? -9.781 -8.469 -20.266 1 98.5 198 VAL A CA 1
ATOM 1435 C C . VAL A 1 198 ? -10.938 -7.637 -20.828 1 98.5 198 VAL A C 1
ATOM 1437 O O . VAL A 1 198 ? -12.062 -7.711 -20.328 1 98.5 198 VAL A O 1
ATOM 1440 N N . THR A 1 199 ? -10.656 -6.926 -21.906 1 97.94 199 THR A N 1
ATOM 1441 C CA . THR A 1 199 ? -11.664 -6.113 -22.578 1 97.94 199 THR A CA 1
ATOM 1442 C C . THR A 1 199 ? -12.531 -6.969 -23.5 1 97.94 199 THR A C 1
ATOM 1444 O O . THR A 1 199 ? -12.203 -8.133 -23.766 1 97.94 199 THR A O 1
ATOM 1447 N N . ASP A 1 200 ? -13.578 -6.355 -23.953 1 97.19 200 ASP A N 1
ATOM 1448 C CA . ASP A 1 200 ? -14.438 -7.023 -24.922 1 97.19 200 ASP A CA 1
ATOM 1449 C C . ASP A 1 200 ? -13.641 -7.43 -26.156 1 97.19 200 ASP A C 1
ATOM 1451 O O . ASP A 1 200 ? -13.906 -8.469 -26.766 1 97.19 200 ASP A O 1
ATOM 1455 N N . GLU A 1 201 ? -12.742 -6.629 -26.547 1 98.19 201 GLU A N 1
ATOM 1456 C CA . GLU A 1 201 ? -11.891 -6.938 -27.688 1 98.19 201 GLU A CA 1
ATOM 1457 C C . GLU A 1 201 ? -11.047 -8.188 -27.422 1 98.19 201 GLU A C 1
ATOM 1459 O O . GLU A 1 201 ? -10.883 -9.031 -28.312 1 98.19 201 GLU A O 1
ATOM 1464 N N . VAL A 1 202 ? -10.469 -8.289 -26.266 1 98.25 202 VAL A N 1
ATOM 1465 C CA . VAL A 1 202 ? -9.664 -9.453 -25.906 1 98.25 202 VAL A CA 1
ATOM 1466 C C . VAL A 1 202 ? -10.531 -10.711 -25.953 1 98.25 202 VAL A C 1
ATOM 1468 O O . VAL A 1 202 ? -10.117 -11.727 -26.516 1 98.25 202 VAL A O 1
ATOM 1471 N N . ILE A 1 203 ? -11.719 -10.625 -25.375 1 98.25 203 ILE A 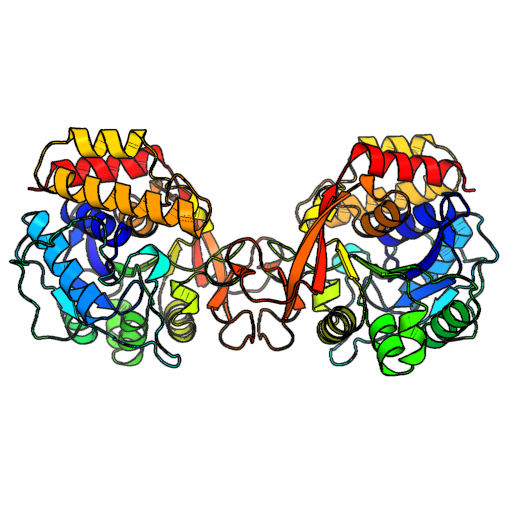N 1
ATOM 1472 C CA . ILE A 1 203 ? -12.633 -11.758 -25.391 1 98.25 203 ILE A CA 1
ATOM 1473 C C . ILE A 1 203 ? -12.953 -12.156 -26.828 1 98.25 203 ILE A C 1
ATOM 1475 O O . ILE A 1 203 ? -12.938 -13.344 -27.156 1 98.25 203 ILE A O 1
ATOM 1479 N N . ALA A 1 204 ? -13.219 -11.188 -27.656 1 98.62 204 ALA A N 1
ATOM 1480 C CA . ALA A 1 204 ? -13.531 -11.445 -29.062 1 98.62 204 ALA A CA 1
ATOM 1481 C C . ALA A 1 204 ? -12.367 -12.133 -29.766 1 98.62 204 ALA A C 1
ATOM 1483 O O . ALA A 1 204 ? -12.57 -13.023 -30.578 1 98.62 204 ALA A O 1
ATOM 1484 N N . ARG A 1 205 ? -11.156 -11.719 -29.484 1 98.75 205 ARG A N 1
ATOM 1485 C CA . ARG A 1 205 ? -9.969 -12.328 -30.062 1 98.75 205 ARG A CA 1
ATOM 1486 C C . ARG A 1 205 ? -9.844 -13.789 -29.656 1 98.75 205 ARG A C 1
ATOM 1488 O O . ARG A 1 205 ? -9.508 -14.648 -30.469 1 98.75 205 ARG A O 1
ATOM 1495 N N . VAL A 1 206 ? -10.047 -14.047 -28.406 1 98.62 206 VAL A N 1
ATOM 1496 C CA . VAL A 1 206 ? -9.984 -15.422 -27.922 1 98.62 206 VAL A CA 1
ATOM 1497 C C . VAL A 1 206 ? -11.094 -16.25 -28.578 1 98.62 206 VAL A C 1
ATOM 1499 O O . VAL A 1 206 ? -10.852 -17.375 -29.031 1 98.62 206 VAL A O 1
ATOM 1502 N N . GLU A 1 207 ? -12.273 -15.68 -28.609 1 98.5 207 GLU A N 1
ATOM 1503 C CA . GLU A 1 207 ? -13.414 -16.359 -29.219 1 98.5 207 GLU A CA 1
ATOM 1504 C C . GLU A 1 207 ? -13.148 -16.703 -30.688 1 98.5 207 GLU A C 1
ATOM 1506 O O . GLU A 1 207 ? -13.516 -17.781 -31.156 1 98.5 207 GLU A O 1
ATOM 1511 N N . ALA A 1 208 ? -12.539 -15.875 -31.344 1 98.62 208 ALA A N 1
ATOM 1512 C CA . ALA A 1 208 ? -12.289 -16 -32.781 1 98.62 208 ALA A CA 1
ATOM 1513 C C . ALA A 1 208 ? -11.359 -17.172 -33.062 1 98.62 208 ALA A C 1
ATOM 1515 O O . ALA A 1 208 ? -11.297 -17.656 -34.188 1 98.62 208 ALA A O 1
ATOM 1516 N N . VAL A 1 209 ? -10.57 -17.562 -32.094 1 98.56 209 VAL A N 1
ATOM 1517 C CA . VAL A 1 209 ? -9.719 -18.719 -32.312 1 98.56 209 VAL A CA 1
ATOM 1518 C C . VAL A 1 209 ? -10.57 -19.906 -32.75 1 98.56 209 VAL A C 1
ATOM 1520 O O . VAL A 1 209 ? -10.172 -20.672 -33.656 1 98.56 209 VAL A O 1
ATOM 1523 N N . GLY A 1 210 ? -11.703 -20.203 -32.031 1 98.06 210 GLY A N 1
ATOM 1524 C CA . GLY A 1 210 ? -12.742 -21.062 -32.562 1 98.06 210 GLY A CA 1
ATOM 1525 C C . GLY A 1 210 ? -12.516 -22.531 -32.25 1 98.06 210 GLY A C 1
ATOM 1526 O O . GLY A 1 210 ? -13.164 -23.406 -32.812 1 98.06 210 GLY A O 1
ATOM 1527 N N . ASN A 1 211 ? -11.594 -22.844 -31.406 1 98.12 211 ASN A N 1
ATOM 1528 C CA . ASN A 1 211 ? -11.406 -24.234 -30.984 1 98.12 211 ASN A CA 1
ATOM 1529 C C . ASN A 1 211 ? -12.047 -24.484 -29.625 1 98.12 211 ASN A C 1
ATOM 1531 O O . ASN A 1 211 ? -12.703 -23.609 -29.062 1 98.12 211 ASN A O 1
ATOM 1535 N N . ALA A 1 212 ? -11.984 -25.703 -29.125 1 96.88 212 ALA A N 1
ATOM 1536 C CA . ALA A 1 212 ? -12.625 -26.094 -27.875 1 96.88 212 ALA A CA 1
ATOM 1537 C C . ALA A 1 212 ? -12.031 -25.328 -26.703 1 96.88 212 ALA A C 1
ATOM 1539 O O . ALA A 1 212 ? -12.758 -24.922 -25.781 1 96.88 212 ALA A O 1
ATOM 1540 N N . THR A 1 213 ? -10.727 -25.188 -26.75 1 97.88 213 THR A N 1
ATOM 1541 C CA . THR A 1 213 ? -10.039 -24.453 -25.688 1 97.88 213 THR A CA 1
ATOM 1542 C C . THR A 1 213 ? -10.555 -23.016 -25.594 1 97.88 213 THR A C 1
ATOM 1544 O O . THR A 1 213 ? -10.883 -22.531 -24.5 1 97.88 213 THR A O 1
ATOM 1547 N N . SER A 1 214 ? -10.664 -22.328 -26.703 1 98.19 214 SER A N 1
ATOM 1548 C CA . SER A 1 214 ? -11.141 -20.953 -26.734 1 98.19 214 SER A CA 1
ATOM 1549 C C . SER A 1 214 ? -12.594 -20.859 -26.281 1 98.19 214 SER A C 1
ATOM 1551 O O . SER A 1 214 ? -12.984 -19.906 -25.594 1 98.19 214 SER A O 1
ATOM 1553 N N . ALA A 1 215 ? -13.438 -21.844 -26.672 1 97.25 215 ALA A N 1
ATOM 1554 C CA . ALA A 1 215 ? -14.844 -21.844 -26.266 1 97.25 215 ALA A CA 1
ATOM 1555 C C . ALA A 1 215 ? -14.977 -21.891 -24.75 1 97.25 215 ALA A C 1
ATOM 1557 O O . ALA A 1 215 ? -15.75 -21.141 -24.156 1 97.25 215 ALA A O 1
ATOM 1558 N N . PHE A 1 216 ? -14.258 -22.812 -24.156 1 97.38 216 PHE A N 1
ATOM 1559 C CA . PHE A 1 216 ? -14.25 -22.922 -22.703 1 97.38 216 PHE A CA 1
ATOM 1560 C C . PHE A 1 216 ? -13.695 -21.656 -22.078 1 97.38 216 PHE A C 1
ATOM 1562 O O . PHE A 1 216 ? -14.258 -21.141 -21.094 1 97.38 216 PHE A O 1
ATOM 1569 N N . GLY A 1 217 ? -12.625 -21.125 -22.641 1 97.56 217 GLY A N 1
ATOM 1570 C CA . GLY A 1 217 ? -11.977 -19.922 -22.141 1 97.56 217 GLY A CA 1
ATOM 1571 C C . GLY A 1 217 ? -12.875 -18.703 -22.156 1 97.56 217 GLY A C 1
ATOM 1572 O O . GLY A 1 217 ? -12.836 -17.891 -21.234 1 97.56 217 GLY A O 1
ATOM 1573 N N . VAL A 1 218 ? -13.648 -18.562 -23.141 1 97.62 218 VAL A N 1
ATOM 1574 C CA . VAL A 1 218 ? -14.547 -17.422 -23.266 1 97.62 218 VAL A CA 1
ATOM 1575 C C . VAL A 1 218 ? -15.578 -17.438 -22.141 1 97.62 218 VAL A C 1
ATOM 1577 O O . VAL A 1 218 ? -15.906 -16.406 -21.562 1 97.62 218 VAL A O 1
ATOM 1580 N N . GLN A 1 219 ? -16.078 -18.641 -21.797 1 96.88 219 GLN A N 1
ATOM 1581 C CA . GLN A 1 219 ? -17 -18.766 -20.672 1 96.88 219 GLN A CA 1
ATOM 1582 C C . GLN A 1 219 ? -16.344 -18.312 -19.375 1 96.88 219 GLN A C 1
ATOM 1584 O O . GLN A 1 219 ? -16.953 -17.609 -18.562 1 96.88 219 GLN A O 1
ATOM 1589 N N . LEU A 1 220 ? -15.117 -18.719 -19.188 1 97.25 220 LEU A N 1
ATOM 1590 C CA . LEU A 1 220 ? -14.367 -18.344 -17.984 1 97.25 220 LEU A CA 1
ATOM 1591 C C . LEU A 1 220 ? -14.164 -16.844 -17.906 1 97.25 220 LEU A C 1
ATOM 1593 O O . LEU A 1 220 ? -14.383 -16.234 -16.859 1 97.25 220 LEU A O 1
ATOM 1597 N N . LEU A 1 221 ? -13.719 -16.234 -19.016 1 97.44 221 LEU A N 1
ATOM 1598 C CA . LEU A 1 221 ? -13.422 -14.812 -19.047 1 97.44 221 LEU A CA 1
ATOM 1599 C C . LEU A 1 221 ? -14.672 -13.992 -18.781 1 97.44 221 LEU A C 1
ATOM 1601 O O . LEU A 1 221 ? -14.625 -12.992 -18.062 1 97.44 221 LEU A O 1
ATOM 1605 N N . LYS A 1 222 ? -15.789 -14.391 -19.344 1 95.81 222 LYS A N 1
ATOM 1606 C CA . LYS A 1 222 ? -17.031 -13.656 -19.156 1 95.81 222 LYS A CA 1
ATOM 1607 C C . LYS A 1 222 ? -17.484 -13.703 -17.688 1 95.81 222 LYS A C 1
ATOM 1609 O O . LYS A 1 222 ? -17.906 -12.688 -17.141 1 95.81 222 LYS A O 1
ATOM 1614 N N . PHE A 1 223 ? -17.406 -14.859 -17.062 1 95.06 223 PHE A N 1
ATOM 1615 C CA . PHE A 1 223 ? -17.734 -14.984 -15.648 1 95.06 223 PHE A CA 1
ATOM 1616 C C . PHE A 1 223 ? -16.797 -14.141 -14.797 1 95.06 223 PHE A C 1
ATOM 1618 O O . PHE A 1 223 ? -17.25 -13.43 -13.898 1 95.06 223 PHE A O 1
ATOM 1625 N N . PHE A 1 224 ? -15.539 -14.234 -15.086 1 95 224 PHE A N 1
ATOM 1626 C CA . PHE A 1 224 ? -14.484 -13.523 -14.359 1 95 224 PHE A CA 1
ATOM 1627 C C . PHE A 1 224 ? -14.719 -12.023 -14.406 1 95 224 PHE A C 1
ATOM 1629 O O . PHE A 1 224 ? -14.695 -11.352 -13.375 1 95 224 PHE A O 1
ATOM 1636 N N . CYS A 1 225 ? -15.023 -11.484 -15.547 1 95.69 225 CYS A N 1
ATOM 1637 C CA . CYS A 1 225 ? -15.289 -10.055 -15.727 1 95.69 225 CYS A CA 1
ATOM 1638 C C . CYS A 1 225 ? -16.547 -9.641 -14.992 1 95.69 225 CYS A C 1
ATOM 1640 O O . CYS A 1 225 ? -16.594 -8.562 -14.391 1 95.69 225 CYS A O 1
ATOM 1642 N N . LYS A 1 226 ? -17.578 -10.484 -15.086 1 94.62 226 LYS A N 1
ATOM 1643 C CA . LYS A 1 226 ? -18.812 -10.188 -14.383 1 94.62 226 LYS A CA 1
ATOM 1644 C C . LYS A 1 226 ? -18.578 -10.047 -12.883 1 94.62 226 LYS A C 1
ATOM 1646 O O . LYS A 1 226 ? -19.062 -9.109 -12.25 1 94.62 226 LYS A O 1
ATOM 1651 N N . THR A 1 227 ? -17.859 -10.961 -12.305 1 92.69 227 THR A N 1
ATOM 1652 C CA . THR A 1 227 ? -17.609 -10.961 -10.867 1 92.69 227 THR A CA 1
ATOM 1653 C C . THR A 1 227 ? -16.75 -9.766 -10.469 1 92.69 227 THR A C 1
ATOM 1655 O O . THR A 1 227 ? -17 -9.125 -9.445 1 92.69 227 THR A O 1
ATOM 1658 N N . TYR A 1 228 ? -15.695 -9.453 -11.25 1 92.88 228 TYR A N 1
ATOM 1659 C CA . TYR A 1 228 ? -14.844 -8.305 -10.977 1 92.88 228 TYR A CA 1
ATOM 1660 C C . TYR A 1 228 ? -15.648 -7.008 -11.016 1 92.88 228 TYR A C 1
ATOM 1662 O O . TYR A 1 228 ? -15.43 -6.105 -10.203 1 92.88 228 TYR A O 1
ATOM 1670 N N . ALA A 1 229 ? -16.516 -6.926 -12.008 1 92.38 229 ALA A N 1
ATOM 1671 C CA . ALA A 1 229 ? -17.375 -5.75 -12.102 1 92.38 229 ALA A CA 1
ATOM 1672 C C . ALA A 1 229 ? -18.234 -5.602 -10.852 1 92.38 229 ALA A C 1
ATOM 1674 O O . ALA A 1 229 ? -18.344 -4.508 -10.289 1 92.38 229 ALA A O 1
ATOM 1675 N N . GLU A 1 230 ? -18.766 -6.695 -10.352 1 90 230 GLU A N 1
ATOM 1676 C CA . GLU A 1 230 ? -19.672 -6.691 -9.211 1 90 230 GLU A CA 1
ATOM 1677 C C . GLU A 1 230 ? -18.938 -6.449 -7.906 1 90 230 GLU A C 1
ATOM 1679 O O . GLU A 1 230 ? -19.406 -5.699 -7.047 1 90 230 GLU A O 1
ATOM 1684 N N . VAL A 1 231 ? -17.781 -7.051 -7.785 1 87.12 231 VAL A N 1
ATOM 1685 C CA . VAL A 1 231 ? -17.109 -7.105 -6.488 1 87.12 231 VAL A CA 1
ATOM 1686 C C . VAL A 1 231 ? -16.109 -5.965 -6.375 1 87.12 231 VAL A C 1
ATOM 1688 O O . VAL A 1 231 ? -15.938 -5.383 -5.301 1 87.12 231 VAL A O 1
ATOM 1691 N N . GLN A 1 232 ? -15.398 -5.605 -7.41 1 87.06 232 GLN A N 1
ATOM 1692 C CA . GLN A 1 232 ? -14.297 -4.648 -7.348 1 87.06 232 GLN A CA 1
ATOM 1693 C C . GLN A 1 232 ? -14.617 -3.389 -8.148 1 87.06 232 GLN A C 1
ATOM 1695 O O . GLN A 1 232 ? -13.828 -2.443 -8.164 1 87.06 232 GLN A O 1
ATOM 1700 N N . GLY A 1 233 ? -15.688 -3.385 -8.883 1 86.38 233 GLY A N 1
ATOM 1701 C CA . GLY A 1 233 ? -16.047 -2.24 -9.703 1 86.38 233 GLY A CA 1
ATOM 1702 C C . GLY A 1 233 ? -15.195 -2.1 -10.945 1 86.38 233 GLY A C 1
ATOM 1703 O O . GLY A 1 233 ? -14.953 -0.986 -11.414 1 86.38 233 GLY A O 1
ATOM 1704 N N . MET A 1 234 ? -14.641 -3.182 -11.359 1 89.31 234 MET A N 1
ATOM 1705 C CA . MET A 1 234 ? -13.805 -3.211 -12.555 1 89.31 234 MET A CA 1
ATOM 1706 C C . MET A 1 234 ? -14.492 -3.98 -13.68 1 89.31 234 MET A C 1
ATOM 1708 O O . MET A 1 234 ? -14.516 -5.215 -13.672 1 89.31 234 MET A O 1
ATOM 1712 N N . PRO A 1 235 ? -15.016 -3.34 -14.688 1 90.31 235 PRO A N 1
ATOM 1713 C CA . PRO A 1 235 ? -15.742 -4.035 -15.75 1 90.31 235 PRO A CA 1
ATOM 1714 C C . PRO A 1 235 ? -14.836 -4.957 -16.578 1 90.31 235 PRO A C 1
ATOM 1716 O O . PRO A 1 235 ? -15.297 -5.965 -17.109 1 90.31 235 PRO A O 1
ATOM 1719 N N . ALA A 1 236 ? -13.648 -4.594 -16.812 1 95.81 236 ALA A N 1
ATOM 1720 C CA . ALA A 1 236 ? -12.648 -5.473 -17.406 1 95.81 236 ALA A CA 1
ATOM 1721 C C . ALA A 1 236 ? -11.695 -6.02 -16.344 1 95.81 236 ALA A C 1
ATOM 1723 O O . ALA A 1 236 ? -10.914 -5.27 -15.758 1 95.81 236 ALA A O 1
ATOM 1724 N N . ALA A 1 237 ? -11.859 -7.297 -16.094 1 96.81 237 ALA A N 1
ATOM 1725 C CA . ALA A 1 237 ? -11.07 -7.949 -15.062 1 96.81 237 ALA A CA 1
ATOM 1726 C C . ALA A 1 237 ? -9.602 -8.047 -15.461 1 96.81 237 ALA A C 1
ATOM 1728 O O . ALA A 1 237 ? -9.281 -8.289 -16.625 1 96.81 237 ALA A O 1
ATOM 1729 N N . PRO A 1 238 ? -8.68 -7.828 -14.562 1 98.12 238 PRO A N 1
ATOM 1730 C CA . PRO A 1 238 ? -7.254 -8.031 -14.852 1 98.12 238 PRO A CA 1
ATOM 1731 C C . PRO A 1 238 ? -6.867 -9.508 -14.891 1 98.12 238 PRO A C 1
ATOM 1733 O O . PRO A 1 238 ? -7.188 -10.258 -13.969 1 98.12 238 PRO A O 1
ATOM 1736 N N . LEU A 1 239 ? -6.281 -9.891 -15.969 1 98.31 239 LEU A N 1
ATOM 1737 C CA . LEU A 1 239 ? -5.77 -11.25 -16.094 1 98.31 239 LEU A CA 1
ATOM 1738 C C . LEU A 1 239 ? -4.402 -11.383 -15.438 1 98.31 239 LEU A C 1
ATOM 1740 O O . LEU A 1 239 ? -3.375 -11.352 -16.109 1 98.31 239 LEU A O 1
ATOM 1744 N N . HIS A 1 240 ? -4.289 -11.578 -14.18 1 98.62 240 HIS A N 1
ATOM 1745 C CA . HIS A 1 240 ? -3.127 -11.43 -13.312 1 98.62 240 HIS A CA 1
ATOM 1746 C C . HIS A 1 240 ? -2.061 -12.469 -13.633 1 98.62 240 HIS A C 1
ATOM 1748 O O . HIS A 1 240 ? -0.945 -12.125 -14.031 1 98.62 240 HIS A O 1
ATOM 1754 N N . ASP A 1 241 ? -2.396 -13.68 -13.57 1 98.81 241 ASP A N 1
ATOM 1755 C CA . ASP A 1 241 ? -1.455 -14.789 -13.414 1 98.81 241 ASP A CA 1
ATOM 1756 C C . ASP A 1 241 ? -0.642 -14.992 -14.695 1 98.81 241 ASP A C 1
ATOM 1758 O O . ASP A 1 241 ? 0.565 -15.242 -14.633 1 98.81 241 ASP A O 1
ATOM 1762 N N . PRO A 1 242 ? -1.269 -14.844 -15.898 1 98.88 242 PRO A N 1
ATOM 1763 C CA . PRO A 1 242 ? -0.487 -15.094 -17.109 1 98.88 242 PRO A CA 1
ATOM 1764 C C . PRO A 1 242 ? 0.643 -14.086 -17.297 1 98.88 242 PRO A C 1
ATOM 1766 O O . PRO A 1 242 ? 1.55 -14.312 -18.109 1 98.88 242 PRO A O 1
ATOM 1769 N N . VAL A 1 243 ? 0.618 -13 -16.578 1 98.94 243 VAL A N 1
ATOM 1770 C CA . VAL A 1 243 ? 1.674 -12.008 -16.703 1 98.94 243 VAL A CA 1
ATOM 1771 C C . VAL A 1 243 ? 3.02 -12.625 -16.344 1 98.94 243 VAL A C 1
ATOM 1773 O O . VAL A 1 243 ? 4.027 -12.367 -17 1 98.94 243 VAL A O 1
ATOM 1776 N N . THR A 1 244 ? 3.059 -13.484 -15.344 1 98.94 244 THR A N 1
ATOM 1777 C CA . THR A 1 244 ? 4.289 -14.148 -14.922 1 98.94 244 THR A CA 1
ATOM 1778 C C . THR A 1 244 ? 4.793 -15.094 -16 1 98.94 244 THR A C 1
ATOM 1780 O O . THR A 1 244 ? 5.996 -15.148 -16.281 1 98.94 244 THR A O 1
ATOM 1783 N N . VAL A 1 245 ? 3.881 -15.805 -16.672 1 98.94 245 VAL A N 1
ATOM 1784 C CA . VAL A 1 245 ? 4.25 -16.75 -17.734 1 98.94 245 VAL A CA 1
ATOM 1785 C C . VAL A 1 245 ? 4.758 -15.977 -18.953 1 98.94 245 VAL A C 1
ATOM 1787 O O . VAL A 1 245 ? 5.75 -16.375 -19.578 1 98.94 245 VAL A O 1
ATOM 1790 N N . ALA A 1 246 ? 4.09 -14.867 -19.25 1 98.94 246 ALA A N 1
ATOM 1791 C CA . ALA A 1 246 ? 4.531 -14.031 -20.359 1 98.94 246 ALA A CA 1
ATOM 1792 C C . ALA A 1 246 ? 5.957 -13.539 -20.141 1 98.94 246 ALA A C 1
ATOM 1794 O O . ALA A 1 246 ? 6.766 -13.516 -21.078 1 98.94 246 ALA A O 1
ATOM 1795 N N . ILE A 1 247 ? 6.281 -13.188 -18.922 1 98.88 247 ILE A N 1
ATOM 1796 C CA . ILE A 1 247 ? 7.625 -12.727 -18.594 1 98.88 247 ILE A CA 1
ATOM 1797 C C . ILE A 1 247 ? 8.617 -13.867 -18.766 1 98.88 247 ILE A C 1
ATOM 1799 O O . ILE A 1 247 ? 9.734 -13.656 -19.25 1 98.88 247 ILE A O 1
ATOM 1803 N N . ALA A 1 248 ? 8.219 -15.109 -18.469 1 98.69 248 ALA A N 1
ATOM 1804 C CA . ALA A 1 248 ? 9.086 -16.266 -18.641 1 98.69 248 ALA A CA 1
ATOM 1805 C C . ALA A 1 248 ? 9.328 -16.547 -20.125 1 98.69 248 ALA A C 1
ATOM 1807 O O . ALA A 1 248 ? 10.414 -16.984 -20.516 1 98.69 248 ALA A O 1
ATOM 1808 N N . ILE A 1 249 ? 8.367 -16.266 -20.969 1 98.56 249 ILE A N 1
ATOM 1809 C CA . ILE A 1 249 ? 8.438 -16.516 -22.391 1 98.56 249 ILE A CA 1
ATOM 1810 C C . ILE A 1 249 ? 9.336 -15.469 -23.062 1 98.56 249 ILE A C 1
ATOM 1812 O O . ILE A 1 249 ? 10.203 -15.812 -23.875 1 98.56 249 ILE A O 1
ATOM 1816 N N . ASP A 1 250 ? 9.047 -14.25 -22.719 1 97.56 250 ASP A N 1
ATOM 1817 C CA . ASP A 1 250 ? 9.711 -13.109 -23.328 1 97.56 250 ASP A CA 1
ATOM 1818 C C . ASP A 1 250 ? 9.93 -11.984 -22.312 1 97.56 250 ASP A C 1
ATOM 1820 O O . ASP A 1 250 ? 8.992 -11.258 -21.984 1 97.56 250 ASP A O 1
ATOM 1824 N N . ARG A 1 251 ? 11.203 -11.797 -22 1 97.38 251 ARG A N 1
ATOM 1825 C CA . ARG A 1 251 ? 11.531 -10.844 -20.953 1 97.38 251 ARG A CA 1
ATOM 1826 C C . ARG A 1 251 ? 11.164 -9.422 -21.375 1 97.38 251 ARG A C 1
ATOM 1828 O O . ARG A 1 251 ? 10.914 -8.562 -20.516 1 97.38 251 ARG A O 1
ATOM 1835 N N . ALA A 1 252 ? 10.984 -9.211 -22.609 1 97.56 252 ALA A N 1
ATOM 1836 C CA . ALA A 1 252 ? 10.742 -7.871 -23.125 1 97.56 252 ALA A CA 1
ATOM 1837 C C . ALA A 1 252 ? 9.273 -7.477 -22.953 1 97.56 252 ALA A C 1
ATOM 1839 O O . ALA A 1 252 ? 8.914 -6.312 -23.141 1 97.56 252 ALA A O 1
ATOM 1840 N N . VAL A 1 253 ? 8.445 -8.398 -22.5 1 98.62 253 VAL A N 1
ATOM 1841 C CA . VAL A 1 253 ? 7.02 -8.125 -22.391 1 98.62 253 VAL A CA 1
ATOM 1842 C C . VAL A 1 253 ? 6.773 -7.195 -21.203 1 98.62 253 VAL A C 1
ATOM 1844 O O . VAL A 1 253 ? 5.707 -6.582 -21.094 1 98.62 253 VAL A O 1
ATOM 1847 N N . ALA A 1 254 ? 7.777 -7.066 -20.281 1 98.62 254 ALA A N 1
ATOM 1848 C CA . ALA A 1 254 ? 7.629 -6.227 -19.094 1 98.62 254 ALA A CA 1
ATOM 1849 C C . ALA A 1 254 ? 8.93 -5.496 -18.781 1 98.62 254 ALA A C 1
ATOM 1851 O O . ALA A 1 254 ? 10.016 -6.035 -18.984 1 98.62 254 ALA A O 1
ATOM 1852 N N . THR A 1 255 ? 8.844 -4.293 -18.312 1 98.62 255 THR A N 1
ATOM 1853 C CA . THR A 1 255 ? 9.992 -3.668 -17.672 1 98.62 255 THR A CA 1
ATOM 1854 C C . THR A 1 255 ? 10.086 -4.078 -16.203 1 98.62 255 THR A C 1
ATOM 1856 O O . THR A 1 255 ? 9.062 -4.355 -15.57 1 98.62 255 THR A O 1
ATOM 1859 N N . VAL A 1 256 ? 11.289 -4.145 -15.688 1 97.38 256 VAL A N 1
ATOM 1860 C CA . VAL A 1 256 ? 11.516 -4.562 -14.305 1 97.38 256 VAL A CA 1
ATOM 1861 C C . VAL A 1 256 ? 12.461 -3.584 -13.609 1 97.38 256 VAL A C 1
ATOM 1863 O O . VAL A 1 256 ? 13.25 -2.906 -14.273 1 97.38 256 VAL A O 1
ATOM 1866 N N . GLN A 1 257 ? 12.297 -3.475 -12.359 1 96.56 257 GLN A N 1
ATOM 1867 C CA . GLN A 1 257 ? 13.188 -2.689 -11.508 1 96.56 257 GLN A CA 1
ATOM 1868 C C . GLN A 1 257 ? 13.695 -3.516 -10.328 1 96.56 257 GLN A C 1
ATOM 1870 O O . GLN A 1 257 ? 12.898 -4.113 -9.602 1 96.56 257 GLN A O 1
ATOM 1875 N N . ARG A 1 258 ? 15.086 -3.592 -10.242 1 96.44 258 ARG A N 1
ATOM 1876 C CA . ARG A 1 258 ? 15.648 -4.246 -9.062 1 96.44 258 ARG A CA 1
ATOM 1877 C C . ARG A 1 258 ? 15.586 -3.334 -7.844 1 96.44 258 ARG A C 1
ATOM 1879 O O . ARG A 1 258 ? 15.977 -2.166 -7.922 1 96.44 258 ARG A O 1
ATOM 1886 N N . THR A 1 259 ? 15.016 -3.822 -6.711 1 97.25 259 THR A N 1
ATOM 1887 C CA . THR A 1 259 ? 14.867 -3.02 -5.5 1 97.25 259 THR A CA 1
ATOM 1888 C C . THR A 1 259 ? 14.789 -3.914 -4.266 1 97.25 259 THR A C 1
ATOM 1890 O O . THR A 1 259 ? 15.047 -5.117 -4.348 1 97.25 259 THR A O 1
ATOM 1893 N N . HIS A 1 260 ? 14.555 -3.248 -3.098 1 97.62 260 HIS A N 1
ATOM 1894 C CA . HIS A 1 260 ? 14.352 -3.973 -1.848 1 97.62 260 HIS A CA 1
ATOM 1895 C C . HIS A 1 260 ? 12.867 -4.148 -1.547 1 97.62 260 HIS A C 1
ATOM 1897 O O . HIS A 1 260 ? 12.102 -3.188 -1.616 1 97.62 260 HIS A O 1
ATOM 1903 N N . VAL A 1 261 ? 12.492 -5.348 -1.312 1 98.56 261 VAL A N 1
ATOM 1904 C CA . VAL A 1 261 ? 11.125 -5.645 -0.901 1 98.56 261 VAL A CA 1
ATOM 1905 C C . VAL A 1 261 ? 11.133 -6.359 0.447 1 98.56 261 VAL A C 1
ATOM 1907 O O . VAL A 1 261 ? 11.789 -7.395 0.604 1 98.56 261 VAL A O 1
ATOM 1910 N N . ALA A 1 262 ? 10.445 -5.773 1.408 1 98.25 262 ALA A N 1
ATOM 1911 C CA . ALA A 1 262 ? 10.242 -6.406 2.711 1 98.25 262 ALA A CA 1
ATOM 1912 C C . ALA A 1 262 ? 8.789 -6.836 2.891 1 98.25 262 ALA A C 1
ATOM 1914 O O . ALA A 1 262 ? 7.867 -6.07 2.594 1 98.25 262 ALA A O 1
ATOM 1915 N N . ILE A 1 263 ? 8.594 -8.031 3.365 1 98.75 263 ILE A N 1
ATOM 1916 C CA . ILE A 1 263 ? 7.258 -8.57 3.574 1 98.75 263 ILE A CA 1
ATOM 1917 C C . ILE A 1 263 ? 6.809 -8.289 5.008 1 98.75 263 ILE A C 1
ATOM 1919 O O . ILE A 1 263 ? 7.488 -8.672 5.961 1 98.75 263 ILE A O 1
ATOM 1923 N N . GLU A 1 264 ? 5.691 -7.621 5.152 1 98.81 264 GLU A N 1
ATOM 1924 C CA . GLU A 1 264 ? 5.137 -7.41 6.488 1 98.81 264 GLU A CA 1
ATOM 1925 C C . GLU A 1 264 ? 4.434 -8.664 6.996 1 98.81 264 GLU A C 1
ATOM 1927 O O . GLU A 1 264 ? 3.418 -9.086 6.441 1 98.81 264 GLU A O 1
ATOM 1932 N N . THR A 1 265 ? 4.93 -9.258 8.062 1 98.5 265 THR A N 1
ATOM 1933 C CA . THR A 1 265 ? 4.328 -10.477 8.594 1 98.5 265 THR A CA 1
ATOM 1934 C C . THR A 1 265 ? 3.699 -10.219 9.961 1 98.5 265 THR A C 1
ATOM 1936 O O . THR A 1 265 ? 2.949 -11.055 10.469 1 98.5 265 THR A O 1
ATOM 1939 N N . LYS A 1 266 ? 3.871 -9 10.508 1 97.69 266 LYS A N 1
ATOM 1940 C CA . LYS A 1 266 ? 3.508 -8.789 11.906 1 97.69 266 LYS A CA 1
ATOM 1941 C C . LYS A 1 266 ? 2.389 -7.758 12.039 1 97.69 266 LYS A C 1
ATOM 1943 O O . LYS A 1 266 ? 1.808 -7.594 13.109 1 97.69 266 LYS A O 1
ATOM 1948 N N . GLY A 1 267 ? 2.02 -7.02 11.055 1 98.06 267 GLY A N 1
ATOM 1949 C CA . GLY A 1 267 ? 1.05 -5.938 11.125 1 98.06 267 GLY A CA 1
ATOM 1950 C C . GLY A 1 267 ? -0.353 -6.41 11.445 1 98.06 267 GLY A C 1
ATOM 1951 O O . GLY A 1 267 ? -0.771 -7.48 11 1 98.06 267 GLY A O 1
ATOM 1952 N N . GLU A 1 268 ? -1.021 -5.609 12.266 1 97.5 268 GLU A N 1
ATOM 1953 C CA . GLU A 1 268 ? -2.414 -5.914 12.578 1 97.5 268 GLU A CA 1
ATOM 1954 C C . GLU A 1 268 ? -3.311 -5.719 11.359 1 97.5 268 GLU A C 1
ATOM 1956 O O . GLU A 1 268 ? -4.18 -6.551 11.078 1 97.5 268 GLU A O 1
ATOM 1961 N N . TYR A 1 269 ? -3.104 -4.668 10.656 1 97.81 269 TYR A N 1
ATOM 1962 C CA . TYR A 1 269 ? -3.943 -4.328 9.508 1 97.81 269 TYR A CA 1
ATOM 1963 C C . TYR A 1 269 ? -3.172 -4.477 8.203 1 97.81 269 TYR A C 1
ATOM 1965 O O . TYR A 1 269 ? -3.748 -4.363 7.121 1 97.81 269 TYR A O 1
ATOM 1973 N N . THR A 1 270 ? -1.785 -4.762 8.328 1 98.44 270 THR A N 1
ATOM 1974 C CA . THR A 1 270 ? -0.945 -4.629 7.145 1 98.44 270 THR A CA 1
ATOM 1975 C C . THR A 1 270 ? -0.201 -5.934 6.859 1 98.44 270 THR A C 1
ATOM 1977 O O . THR A 1 270 ? 0.63 -5.992 5.953 1 98.44 270 THR A O 1
ATOM 1980 N N . ALA A 1 271 ? -0.502 -7.047 7.648 1 98.25 271 ALA A N 1
ATOM 1981 C CA . ALA A 1 271 ? 0.11 -8.328 7.293 1 98.25 271 ALA A CA 1
ATOM 1982 C C . ALA A 1 271 ? -0.172 -8.688 5.84 1 98.25 271 ALA A C 1
ATOM 1984 O O . ALA A 1 271 ? -1.3 -8.531 5.363 1 98.25 271 ALA A O 1
ATOM 1985 N N . GLY A 1 272 ? 0.942 -9.047 5.105 1 98.44 272 GLY A N 1
ATOM 1986 C CA . GLY A 1 272 ? 0.83 -9.375 3.693 1 98.44 272 GLY A CA 1
ATOM 1987 C C . GLY A 1 272 ? 1.279 -8.25 2.783 1 98.44 272 GLY A C 1
ATOM 1988 O O . GLY A 1 272 ? 1.507 -8.461 1.59 1 98.44 272 GLY A O 1
ATOM 1989 N N . ALA A 1 273 ? 1.442 -7.059 3.367 1 98.75 273 ALA A N 1
ATOM 1990 C CA . ALA A 1 273 ? 1.939 -5.957 2.547 1 98.75 273 ALA A CA 1
ATOM 1991 C C . ALA A 1 273 ? 3.363 -6.23 2.07 1 98.75 273 ALA A C 1
ATOM 1993 O O . ALA A 1 273 ? 4.23 -6.594 2.865 1 98.75 273 ALA A O 1
ATOM 1994 N N . THR A 1 274 ? 3.561 -6.125 0.771 1 98.75 274 THR A N 1
ATOM 1995 C CA . THR A 1 274 ? 4.906 -6.152 0.206 1 98.75 274 THR A CA 1
ATOM 1996 C C . THR A 1 274 ? 5.477 -4.742 0.095 1 98.75 274 THR A C 1
ATOM 1998 O O . THR A 1 274 ? 5.113 -3.988 -0.812 1 98.75 274 THR A O 1
ATOM 2001 N N . ASN A 1 275 ? 6.328 -4.418 1.088 1 98.5 275 ASN A N 1
ATOM 2002 C CA . ASN A 1 275 ? 6.938 -3.09 1.119 1 98.5 275 ASN A CA 1
ATOM 2003 C C . ASN A 1 275 ? 8.016 -2.941 0.053 1 98.5 275 ASN A C 1
ATOM 2005 O O . ASN A 1 275 ? 9.156 -3.361 0.257 1 98.5 275 ASN A O 1
ATOM 2009 N N . VAL A 1 276 ? 7.641 -2.348 -1.091 1 98.19 276 VAL A N 1
ATOM 2010 C CA . VAL A 1 276 ? 8.547 -2.109 -2.211 1 98.19 276 VAL A CA 1
ATOM 2011 C C . VAL A 1 276 ? 9.195 -0.736 -2.064 1 98.19 276 VAL A C 1
ATOM 2013 O O . VAL A 1 276 ? 8.547 0.293 -2.254 1 98.19 276 VAL A O 1
ATOM 2016 N N . TYR A 1 277 ? 10.438 -0.737 -1.684 1 96.62 277 TYR A N 1
ATOM 2017 C CA . TYR A 1 277 ? 11.164 0.511 -1.474 1 96.62 277 TYR A CA 1
ATOM 2018 C C . TYR A 1 277 ? 11.633 1.101 -2.799 1 96.62 277 TYR A C 1
ATOM 2020 O O . TYR A 1 277 ? 12.375 0.457 -3.547 1 96.62 277 TYR A O 1
ATOM 2028 N N . LEU A 1 278 ? 11.117 2.312 -3.082 1 91.25 278 LEU A N 1
ATOM 2029 C CA . LEU A 1 278 ? 11.477 2.992 -4.32 1 91.25 278 LEU A CA 1
ATOM 2030 C C . LEU A 1 278 ? 12.25 4.277 -4.035 1 91.25 278 LEU A C 1
ATOM 2032 O O . LEU A 1 278 ? 12.25 4.766 -2.902 1 91.25 278 LEU A O 1
ATOM 2036 N N . LEU A 1 279 ? 12.945 4.75 -4.961 1 81.38 279 LEU A N 1
ATOM 2037 C CA . LEU A 1 279 ? 13.664 6.023 -4.945 1 81.38 279 LEU A CA 1
ATOM 2038 C C . LEU A 1 279 ? 14.586 6.109 -3.732 1 81.38 279 LEU A C 1
ATOM 2040 O O . LEU A 1 279 ? 15.445 5.246 -3.539 1 81.38 279 LEU A O 1
ATOM 2044 N N . ASP A 1 280 ? 14.406 7.195 -2.949 1 77.56 280 ASP A N 1
ATOM 2045 C CA . ASP A 1 280 ? 15.328 7.477 -1.855 1 77.56 280 ASP A CA 1
ATOM 2046 C C . ASP A 1 280 ? 15.133 6.488 -0.707 1 77.56 280 ASP A C 1
ATOM 2048 O O . ASP A 1 280 ? 16.031 6.32 0.13 1 77.56 280 ASP A O 1
ATOM 2052 N N . GLN A 1 281 ? 14.062 5.805 -0.827 1 83.69 281 GLN A N 1
ATOM 2053 C CA . GLN A 1 281 ? 13.773 4.891 0.272 1 83.69 281 GLN A CA 1
ATOM 2054 C C . GLN A 1 281 ? 14.648 3.645 0.195 1 83.69 281 GLN A C 1
ATOM 2056 O O . GLN A 1 281 ? 14.75 2.893 1.166 1 83.69 281 GLN A O 1
ATOM 2061 N N . VAL A 1 282 ? 15.32 3.434 -0.969 1 85.06 282 VAL A N 1
ATOM 2062 C CA . VAL A 1 282 ? 16.062 2.197 -1.184 1 85.06 282 VAL A CA 1
ATOM 2063 C C . VAL A 1 282 ? 17.5 2.373 -0.703 1 85.06 282 VAL A C 1
ATOM 2065 O O . VAL A 1 282 ? 18.234 1.393 -0.54 1 85.06 282 VAL A O 1
ATOM 2068 N N . LYS A 1 283 ? 17.922 3.596 -0.354 1 83.75 283 LYS A N 1
ATOM 2069 C CA . LYS A 1 283 ? 19.312 3.857 -0.006 1 83.75 283 LYS A CA 1
ATOM 2070 C C . LYS A 1 283 ? 19.75 3.006 1.182 1 83.75 283 LYS A C 1
ATOM 2072 O O . LYS A 1 283 ? 19.062 2.957 2.205 1 83.75 283 LYS A O 1
ATOM 2077 N N . GLY A 1 284 ? 20.828 2.266 0.933 1 88.75 284 GLY A N 1
ATOM 2078 C CA . GLY A 1 284 ? 21.453 1.482 1.991 1 88.75 284 GLY A CA 1
ATOM 2079 C C . GLY A 1 284 ? 20.812 0.117 2.168 1 88.75 284 GLY A C 1
ATOM 2080 O O . GLY A 1 284 ? 21.156 -0.615 3.102 1 88.75 284 GLY A O 1
ATOM 2081 N N . ARG A 1 285 ? 19.922 -0.318 1.318 1 91.88 285 ARG A N 1
ATOM 2082 C CA . ARG A 1 285 ? 19.234 -1.599 1.446 1 91.88 285 ARG A CA 1
ATOM 2083 C C . ARG A 1 285 ? 19.688 -2.576 0.367 1 91.88 285 ARG A C 1
ATOM 2085 O O . ARG A 1 285 ? 20.141 -2.16 -0.706 1 91.88 285 ARG A O 1
ATOM 2092 N N . ASP A 1 286 ? 19.609 -3.877 0.722 1 94.12 286 ASP A N 1
ATOM 2093 C CA . ASP A 1 286 ? 19.875 -4.902 -0.283 1 94.12 286 ASP A CA 1
ATOM 2094 C C . ASP A 1 286 ? 18.781 -4.914 -1.354 1 94.12 286 ASP A C 1
ATOM 2096 O O . ASP A 1 286 ? 17.609 -4.738 -1.047 1 94.12 286 ASP A O 1
ATOM 2100 N N . MET A 1 287 ? 19.156 -4.996 -2.574 1 95.19 287 MET A N 1
ATOM 2101 C CA . MET A 1 287 ? 18.219 -5.098 -3.684 1 95.19 287 MET A CA 1
ATOM 2102 C C . MET A 1 287 ? 17.875 -6.555 -3.973 1 95.19 287 MET A C 1
ATOM 2104 O O . MET A 1 287 ? 18.391 -7.145 -4.926 1 95.19 287 MET A O 1
ATOM 2108 N N . ASN A 1 288 ? 16.906 -7.172 -3.277 1 96.5 288 ASN A N 1
ATOM 2109 C CA . ASN A 1 288 ? 16.688 -8.609 -3.201 1 96.5 288 ASN A CA 1
ATOM 2110 C C . ASN A 1 288 ? 15.688 -9.086 -4.254 1 96.5 288 ASN A C 1
ATOM 2112 O O . ASN A 1 288 ? 15.586 -10.281 -4.531 1 96.5 288 ASN A O 1
ATOM 2116 N N . VAL A 1 289 ? 14.969 -8.203 -4.898 1 97.75 289 VAL A N 1
ATOM 2117 C CA . VAL A 1 289 ? 13.875 -8.641 -5.754 1 97.75 289 VAL A CA 1
ATOM 2118 C C . VAL A 1 289 ? 13.812 -7.766 -7.004 1 97.75 289 VAL A C 1
ATOM 2120 O O . VAL A 1 289 ? 14.117 -6.57 -6.949 1 97.75 289 VAL A O 1
ATOM 2123 N N . GLU A 1 290 ? 13.492 -8.352 -8.102 1 98.38 290 GLU A N 1
ATOM 2124 C CA . GLU A 1 290 ? 13.078 -7.609 -9.297 1 98.38 290 GLU A CA 1
ATOM 2125 C C . GLU A 1 290 ? 11.562 -7.43 -9.336 1 98.38 290 GLU A C 1
ATOM 2127 O O . GLU A 1 290 ? 10.82 -8.406 -9.273 1 98.38 290 GLU A O 1
ATOM 2132 N N . VAL A 1 291 ? 11.164 -6.211 -9.398 1 98.56 291 VAL A N 1
ATOM 2133 C CA . VAL A 1 291 ? 9.734 -5.902 -9.43 1 98.56 291 VAL A CA 1
ATOM 2134 C C . VAL A 1 291 ? 9.32 -5.5 -10.844 1 98.56 291 VAL A C 1
ATOM 2136 O O . VAL A 1 291 ? 9.906 -4.59 -11.43 1 98.56 291 VAL A O 1
ATOM 2139 N N . ALA A 1 292 ? 8.328 -6.262 -11.422 1 98.81 292 ALA A N 1
ATOM 2140 C CA . ALA A 1 292 ? 7.801 -5.938 -12.742 1 98.81 292 ALA A CA 1
ATOM 2141 C C . ALA A 1 292 ? 6.93 -4.684 -12.695 1 98.81 292 ALA A C 1
ATOM 2143 O O . ALA A 1 292 ? 6.062 -4.559 -11.828 1 98.81 292 ALA A O 1
ATOM 2144 N N . MET A 1 293 ? 7.145 -3.766 -13.664 1 98.25 293 MET A N 1
ATOM 2145 C CA . MET A 1 293 ? 6.547 -2.438 -13.539 1 98.25 293 MET A CA 1
ATOM 2146 C C . MET A 1 293 ? 5.562 -2.176 -14.68 1 98.25 293 MET A C 1
ATOM 2148 O O . MET A 1 293 ? 4.406 -1.838 -14.438 1 98.25 293 MET A O 1
ATOM 2152 N N . GLN A 1 294 ? 5.996 -2.35 -15.922 1 98.69 294 GLN A N 1
ATOM 2153 C CA . GLN A 1 294 ? 5.16 -2.02 -17.062 1 98.69 294 GLN A CA 1
ATOM 2154 C C . GLN A 1 294 ? 5.008 -3.219 -18 1 98.69 294 GLN A C 1
ATOM 2156 O O . GLN A 1 294 ? 5.984 -3.92 -18.281 1 98.69 294 GLN A O 1
ATOM 2161 N N . LEU A 1 295 ? 3.801 -3.4 -18.469 1 98.81 295 LEU A N 1
ATOM 2162 C CA . LEU A 1 295 ? 3.475 -4.527 -19.328 1 98.81 295 LEU A CA 1
ATOM 2163 C C . LEU A 1 295 ? 3.285 -4.07 -20.781 1 98.81 295 LEU A C 1
ATOM 2165 O O . LEU A 1 295 ? 2.65 -3.045 -21.031 1 98.81 295 LEU A O 1
ATOM 2169 N N . ASP A 1 296 ? 3.938 -4.719 -21.672 1 98.81 296 ASP A N 1
ATOM 2170 C CA . ASP A 1 296 ? 3.533 -4.617 -23.078 1 98.81 296 ASP A CA 1
ATOM 2171 C C . ASP A 1 296 ? 2.227 -5.363 -23.328 1 98.81 296 ASP A C 1
ATOM 2173 O O . ASP A 1 296 ? 2.236 -6.543 -23.688 1 98.81 296 ASP A O 1
ATOM 2177 N N . VAL A 1 297 ? 1.101 -4.609 -23.141 1 98.69 297 VAL A N 1
ATOM 2178 C CA . VAL A 1 297 ? -0.237 -5.188 -23.094 1 98.69 297 VAL A CA 1
ATOM 2179 C C . VAL A 1 297 ? -0.555 -5.887 -24.406 1 98.69 297 VAL A C 1
ATOM 2181 O O . VAL A 1 297 ? -1.069 -7.008 -24.422 1 98.69 297 VAL A O 1
ATOM 2184 N N . LYS A 1 298 ? -0.279 -5.262 -25.516 1 98.44 298 LYS A N 1
ATOM 2185 C CA . LYS A 1 298 ? -0.559 -5.867 -26.812 1 98.44 298 LYS A CA 1
ATOM 2186 C C . LYS A 1 298 ? 0.193 -7.188 -26.984 1 98.44 298 LYS A C 1
ATOM 2188 O O . LYS A 1 298 ? -0.399 -8.203 -27.344 1 98.44 298 LYS A O 1
ATOM 2193 N N . ARG A 1 299 ? 1.521 -7.152 -26.75 1 98.5 299 ARG A N 1
ATOM 2194 C CA . ARG A 1 299 ? 2.322 -8.367 -26.875 1 98.5 299 ARG A CA 1
ATOM 2195 C C . ARG A 1 299 ? 1.811 -9.453 -25.938 1 98.5 299 ARG A C 1
ATOM 2197 O O . ARG A 1 299 ? 1.771 -10.633 -26.312 1 98.5 299 ARG A O 1
ATOM 2204 N N . PHE A 1 300 ? 1.428 -9.008 -24.781 1 98.69 300 PHE A N 1
ATOM 2205 C CA . PHE A 1 300 ? 0.911 -9.938 -23.766 1 98.69 300 PHE A CA 1
ATOM 2206 C C . PHE A 1 300 ? -0.304 -10.688 -24.297 1 98.69 300 PHE A C 1
ATOM 2208 O O . PHE A 1 300 ? -0.332 -11.914 -24.297 1 98.69 300 PHE A O 1
ATOM 2215 N N . PHE A 1 301 ? -1.304 -9.984 -24.781 1 98.75 301 PHE A N 1
ATOM 2216 C CA . PHE A 1 301 ? -2.523 -10.648 -25.234 1 98.75 301 PHE A CA 1
ATOM 2217 C C . PHE A 1 301 ? -2.289 -11.375 -26.547 1 98.75 301 PHE A C 1
ATOM 2219 O O . PHE A 1 301 ? -2.926 -12.398 -26.828 1 98.75 301 PHE A O 1
ATOM 2226 N N . ASP A 1 302 ? -1.273 -10.938 -27.375 1 98.81 302 ASP A N 1
ATOM 2227 C CA . ASP A 1 302 ? -0.876 -11.711 -28.547 1 98.81 302 ASP A CA 1
ATOM 2228 C C . ASP A 1 302 ? -0.37 -13.094 -28.156 1 98.81 302 ASP A C 1
ATOM 2230 O O . ASP A 1 302 ? -0.719 -14.094 -28.781 1 98.81 302 ASP A O 1
ATOM 2234 N N . LEU A 1 303 ? 0.437 -13.086 -27.141 1 98.75 303 LEU A N 1
ATOM 2235 C CA . LEU A 1 303 ? 0.965 -14.359 -26.656 1 98.75 303 LEU A CA 1
ATOM 2236 C C . LEU A 1 303 ? -0.165 -15.281 -26.219 1 98.75 303 LEU A C 1
ATOM 2238 O O . LEU A 1 303 ? -0.14 -16.484 -26.5 1 98.75 303 LEU A O 1
ATOM 2242 N N . ILE A 1 304 ? -1.165 -14.711 -25.531 1 98.69 304 ILE A N 1
ATOM 2243 C CA . ILE A 1 304 ? -2.277 -15.508 -25.031 1 98.69 304 ILE A CA 1
ATOM 2244 C C . ILE A 1 304 ? -3.061 -16.109 -26.188 1 98.69 304 ILE A C 1
ATOM 2246 O O . ILE A 1 304 ? -3.307 -17.312 -26.219 1 98.69 304 ILE A O 1
ATOM 2250 N N . VAL A 1 305 ? -3.436 -15.32 -27.125 1 98.81 305 VAL A N 1
ATOM 2251 C CA . VAL A 1 305 ? -4.242 -15.758 -28.25 1 98.81 305 VAL A CA 1
ATOM 2252 C C . VAL A 1 305 ? -3.469 -16.797 -29.062 1 98.81 305 VAL A C 1
ATOM 2254 O O . VAL A 1 305 ? -4.023 -17.828 -29.453 1 98.81 305 VAL A O 1
ATOM 2257 N N . GLU A 1 306 ? -2.186 -16.562 -29.297 1 98.75 306 GLU A N 1
ATOM 2258 C CA . GLU A 1 306 ? -1.355 -17.484 -30.047 1 98.75 306 GLU A CA 1
ATOM 2259 C C . GLU A 1 306 ? -1.253 -18.828 -29.344 1 98.75 306 GLU A C 1
ATOM 2261 O O . GLU A 1 306 ? -1.288 -19.891 -29.984 1 98.75 306 GLU A O 1
ATOM 2266 N N . ALA A 1 307 ? -1.126 -18.766 -28.078 1 98.69 307 ALA A N 1
ATOM 2267 C CA . ALA A 1 307 ? -1.048 -20.016 -27.312 1 98.69 307 ALA A CA 1
ATOM 2268 C C . ALA A 1 307 ? -2.348 -20.797 -27.422 1 98.69 307 ALA A C 1
ATOM 2270 O O . ALA A 1 307 ? -2.328 -22.016 -27.641 1 98.69 307 ALA A O 1
ATOM 2271 N N . VAL A 1 308 ? -3.469 -20.125 -27.234 1 98.69 308 VAL A N 1
ATOM 2272 C CA . VAL A 1 308 ? -4.773 -20.781 -27.297 1 98.69 308 VAL A CA 1
ATOM 2273 C C . VAL A 1 308 ? -4.965 -21.422 -28.672 1 98.69 308 VAL A C 1
ATOM 2275 O O . VAL A 1 308 ? -5.52 -22.516 -28.781 1 98.69 308 VAL A O 1
ATOM 2278 N N . LYS A 1 309 ? -4.43 -20.844 -29.719 1 98.56 309 LYS A N 1
ATOM 2279 C CA . LYS A 1 309 ? -4.531 -21.344 -31.094 1 98.56 309 LYS A CA 1
ATOM 2280 C C . LYS A 1 309 ? -3.832 -22.688 -31.234 1 98.56 309 LYS A C 1
ATOM 2282 O O . LYS A 1 309 ? -4.199 -23.5 -32.094 1 98.56 309 LYS A O 1
ATOM 2287 N N . GLN A 1 310 ? -2.867 -22.891 -30.438 1 98.19 310 GLN A N 1
ATOM 2288 C CA . GLN A 1 310 ? -2.039 -24.094 -30.547 1 98.19 310 GLN A CA 1
ATOM 2289 C C . GLN A 1 310 ? -2.643 -25.266 -29.781 1 98.19 310 GLN A C 1
ATOM 2291 O O . GLN A 1 310 ? -2.141 -26.391 -29.859 1 98.19 310 GLN A O 1
ATOM 2296 N N . LEU A 1 311 ? -3.693 -25.031 -29.109 1 98.19 311 LEU A N 1
ATOM 2297 C CA . LEU A 1 311 ? -4.262 -26.031 -28.203 1 98.19 311 LEU A CA 1
ATOM 2298 C C . LEU A 1 311 ? -5.527 -26.641 -28.797 1 98.19 311 LEU A C 1
ATOM 2300 O O . LEU A 1 311 ? -5.844 -26.406 -29.969 1 98.19 311 LEU A O 1
ATOM 2304 N N . ALA A 1 312 ? -6.191 -27.547 -28.156 1 96.06 312 ALA A N 1
ATOM 2305 C CA . ALA A 1 312 ? -7.324 -28.312 -28.656 1 96.06 312 ALA A CA 1
ATOM 2306 C C . ALA A 1 312 ? -8.508 -27.406 -28.969 1 96.06 312 ALA A C 1
ATOM 2308 O O . ALA A 1 312 ? -8.641 -26.328 -28.391 1 96.06 312 ALA A O 1
ATOM 2309 N N . MET B 1 1 ? -20.875 35.656 7.59 1 75.62 1 MET B N 1
ATOM 2310 C CA . MET B 1 1 ? -20.797 34.688 8.695 1 75.62 1 MET B CA 1
ATOM 2311 C C . MET B 1 1 ? -19.594 34.969 9.578 1 75.62 1 MET B C 1
ATOM 2313 O O . MET B 1 1 ? -18.578 35.469 9.102 1 75.62 1 MET B O 1
ATOM 2317 N N . PRO B 1 2 ? -19.766 34.844 10.883 1 91.19 2 PRO B N 1
ATOM 2318 C CA . PRO B 1 2 ? -18.594 35.062 11.742 1 91.19 2 PRO B CA 1
ATOM 2319 C C . PRO B 1 2 ? -17.422 34.156 11.398 1 91.19 2 PRO B C 1
ATOM 2321 O O . PRO B 1 2 ? -17.625 33.062 10.844 1 91.19 2 PRO B O 1
ATOM 2324 N N . PRO B 1 3 ? -16.234 34.594 11.5 1 95 3 PRO B N 1
ATOM 2325 C CA . PRO B 1 3 ? -15.062 33.781 11.219 1 95 3 PRO B CA 1
ATOM 2326 C C . PRO B 1 3 ? -15.047 32.469 12.031 1 95 3 PRO B C 1
ATOM 2328 O O . PRO B 1 3 ? -15.562 32.438 13.148 1 95 3 PRO B O 1
ATOM 2331 N N . THR B 1 4 ? -14.578 31.422 11.531 1 97.12 4 THR B N 1
ATOM 2332 C CA . THR B 1 4 ? -14.453 30.125 12.188 1 97.12 4 THR B CA 1
ATOM 2333 C C . THR B 1 4 ? -13.281 30.109 13.156 1 97.12 4 THR B C 1
ATOM 2335 O O . THR B 1 4 ? -12.141 30.375 12.766 1 97.12 4 THR B O 1
ATOM 2338 N N . PRO B 1 5 ? -13.562 29.891 14.414 1 98.5 5 PRO B N 1
ATOM 2339 C CA . PRO B 1 5 ? -12.438 29.781 15.344 1 98.5 5 PRO B CA 1
ATOM 2340 C C . PRO B 1 5 ? -11.594 28.531 15.102 1 98.5 5 PRO B C 1
ATOM 2342 O O . PRO B 1 5 ? -12.125 27.422 14.961 1 98.5 5 PRO B O 1
ATOM 2345 N N . VAL B 1 6 ? -10.266 28.719 15.008 1 98.81 6 VAL B N 1
ATOM 2346 C CA . VAL B 1 6 ? -9.375 27.594 14.742 1 98.81 6 VAL B CA 1
ATOM 2347 C C . VAL B 1 6 ? -8.156 27.672 15.664 1 98.81 6 VAL B C 1
ATOM 2349 O O . VAL B 1 6 ? -7.816 28.75 16.156 1 98.81 6 VAL B O 1
ATOM 2352 N N . ILE B 1 7 ? -7.547 26.516 15.977 1 98.94 7 ILE B N 1
ATOM 2353 C CA . ILE B 1 7 ? -6.219 26.359 16.562 1 98.94 7 ILE B CA 1
ATOM 2354 C C . ILE B 1 7 ? -5.316 25.594 15.602 1 98.94 7 ILE B C 1
ATOM 2356 O O . ILE B 1 7 ? -5.707 24.547 15.078 1 98.94 7 ILE B O 1
ATOM 2360 N N . LEU B 1 8 ? -4.215 26.141 15.227 1 98.88 8 LEU B N 1
ATOM 2361 C CA . LEU B 1 8 ? -3.197 25.453 14.445 1 98.88 8 LEU B CA 1
ATOM 2362 C C . LEU B 1 8 ? -2.227 24.703 15.352 1 98.88 8 LEU B C 1
ATOM 2364 O O . LEU B 1 8 ? -1.651 25.297 16.266 1 98.88 8 LEU B O 1
ATOM 2368 N N . ASP B 1 9 ? -2.08 23.391 15.266 1 98.94 9 ASP B N 1
ATOM 2369 C CA . ASP B 1 9 ? -1.069 22.578 15.93 1 98.94 9 ASP B CA 1
ATOM 2370 C C . ASP B 1 9 ? -0.04 22.062 14.93 1 98.94 9 ASP B C 1
ATOM 2372 O O . ASP B 1 9 ? -0.288 21.078 14.234 1 98.94 9 ASP B O 1
ATOM 2376 N N . CYS B 1 10 ? 1.103 22.703 14.859 1 98.69 10 CYS B N 1
ATOM 2377 C CA . CYS B 1 10 ? 1.954 22.531 13.688 1 98.69 10 CYS B CA 1
ATOM 2378 C C . CYS B 1 10 ? 3.381 22.188 14.102 1 98.69 10 CYS B C 1
ATOM 2380 O O . CYS B 1 10 ? 3.701 22.156 15.289 1 98.69 10 CYS B O 1
ATOM 2382 N N . ASP B 1 11 ? 4.176 21.734 13.188 1 98.31 11 ASP B N 1
ATOM 2383 C CA . ASP B 1 11 ? 5.617 21.516 13.297 1 98.31 11 ASP B CA 1
ATOM 2384 C C . ASP B 1 11 ? 6.371 22.266 12.203 1 98.31 11 ASP B C 1
ATOM 2386 O O . ASP B 1 11 ? 7.043 21.656 11.375 1 98.31 11 ASP B O 1
ATOM 2390 N N . PRO B 1 12 ? 6.371 23.594 12.344 1 97.69 12 PRO B N 1
ATOM 2391 C CA . PRO B 1 12 ? 6.695 24.5 11.242 1 97.69 12 PRO B CA 1
ATOM 2392 C C . PRO B 1 12 ? 8.055 24.203 10.609 1 97.69 12 PRO B C 1
ATOM 2394 O O . PRO B 1 12 ? 9.094 24.391 11.25 1 97.69 12 PRO B O 1
ATOM 2397 N N . GLY B 1 13 ? 7.949 23.734 9.516 1 96 13 GLY B N 1
ATOM 2398 C CA . GLY B 1 13 ? 8.891 23.844 8.414 1 96 13 GLY B CA 1
ATOM 2399 C C . GLY B 1 13 ? 8.43 24.781 7.316 1 96 13 GLY B C 1
ATOM 2400 O O . GLY B 1 13 ? 7.781 25.781 7.594 1 96 13 GLY B O 1
ATOM 2401 N N . HIS B 1 14 ? 8.797 24.547 6.109 1 94.5 14 HIS B N 1
ATOM 2402 C CA . HIS B 1 14 ? 8.492 25.453 5.008 1 94.5 14 HIS B CA 1
ATOM 2403 C C . HIS B 1 14 ? 6.996 25.516 4.746 1 94.5 14 HIS B C 1
ATOM 2405 O O . HIS B 1 14 ? 6.414 26.609 4.73 1 94.5 14 HIS B O 1
ATOM 2411 N N . ASP B 1 15 ? 6.355 24.375 4.59 1 96.31 15 ASP B N 1
ATOM 2412 C CA . ASP B 1 15 ? 4.953 24.391 4.191 1 96.31 15 ASP B CA 1
ATOM 2413 C C . ASP B 1 15 ? 4.051 24.75 5.375 1 96.31 15 ASP B C 1
ATOM 2415 O O . ASP B 1 15 ? 2.967 25.312 5.191 1 96.31 15 ASP B O 1
ATOM 2419 N N . ASP B 1 16 ? 4.492 24.5 6.637 1 98.31 16 ASP B N 1
ATOM 2420 C CA . ASP B 1 16 ? 3.727 24.969 7.789 1 98.31 16 ASP B CA 1
ATOM 2421 C C . ASP B 1 16 ? 3.633 26.484 7.809 1 98.31 16 ASP B C 1
ATOM 2423 O O . ASP B 1 16 ? 2.613 27.047 8.227 1 98.31 16 ASP B O 1
ATOM 2427 N N . VAL B 1 17 ? 4.766 27.172 7.387 1 98.12 17 VAL B N 1
ATOM 2428 C CA . VAL B 1 17 ? 4.762 28.625 7.391 1 98.12 17 VAL B CA 1
ATOM 2429 C C . VAL B 1 17 ? 3.625 29.141 6.512 1 98.12 17 VAL B C 1
ATOM 2431 O O . VAL B 1 17 ? 2.873 30.031 6.918 1 98.12 17 VAL B O 1
ATOM 2434 N N . PHE B 1 18 ? 3.443 28.547 5.422 1 98.69 18 PHE B N 1
ATOM 2435 C CA . PHE B 1 18 ? 2.375 28.969 4.523 1 98.69 18 PHE B CA 1
ATOM 2436 C C . PHE B 1 18 ? 1.013 28.562 5.078 1 98.69 18 PHE B C 1
ATOM 2438 O O . PHE B 1 18 ? 0.011 29.234 4.824 1 98.69 18 PHE B O 1
ATOM 2445 N N . ALA B 1 19 ? 0.942 27.469 5.848 1 98.94 19 ALA B N 1
ATOM 2446 C CA . ALA B 1 19 ? -0.304 27.141 6.531 1 98.94 19 ALA B CA 1
ATOM 2447 C C . ALA B 1 19 ? -0.68 28.203 7.551 1 98.94 19 ALA B C 1
ATOM 2449 O O . ALA B 1 19 ? -1.834 28.641 7.613 1 98.94 19 ALA B O 1
ATOM 2450 N N . ILE B 1 20 ? 0.299 28.625 8.32 1 98.88 20 ILE B N 1
ATOM 2451 C CA . ILE B 1 20 ? 0.079 29.672 9.305 1 98.88 20 ILE B CA 1
ATOM 2452 C C . ILE B 1 20 ? -0.361 30.953 8.602 1 98.88 20 ILE B C 1
ATOM 2454 O O . ILE B 1 20 ? -1.349 31.578 9 1 98.88 20 ILE B O 1
ATOM 2458 N N . TRP B 1 21 ? 0.314 31.344 7.555 1 98.88 21 TRP B N 1
ATOM 2459 C CA . TRP B 1 21 ? 0.014 32.594 6.852 1 98.88 21 TRP B CA 1
ATOM 2460 C C . TRP B 1 21 ? -1.363 32.531 6.199 1 98.88 21 TRP B C 1
ATOM 2462 O O . TRP B 1 21 ? -2.107 33.5 6.203 1 98.88 21 TRP B O 1
ATOM 2472 N N . LEU B 1 22 ? -1.666 31.359 5.617 1 98.94 22 LEU B N 1
ATOM 2473 C CA . LEU B 1 22 ? -3.004 31.203 5.059 1 98.94 22 LEU B CA 1
ATOM 2474 C C . LEU B 1 22 ? -4.066 31.391 6.137 1 98.94 22 LEU B C 1
ATOM 2476 O O . LEU B 1 22 ? -5.074 32.062 5.91 1 98.94 22 LEU B O 1
ATOM 2480 N N . ALA B 1 23 ? -3.877 30.859 7.305 1 98.94 23 ALA B N 1
ATOM 2481 C CA . ALA B 1 23 ? -4.855 30.938 8.383 1 98.94 23 ALA B CA 1
ATOM 2482 C C . ALA B 1 23 ? -5.004 32.375 8.898 1 98.94 23 ALA B C 1
ATOM 2484 O O . ALA B 1 23 ? -6.117 32.875 9.008 1 98.94 23 ALA B O 1
ATOM 2485 N N . VAL B 1 24 ? -3.895 33.062 9.148 1 98.62 24 VAL B N 1
ATOM 2486 C CA . VAL B 1 24 ? -3.967 34.375 9.789 1 98.62 24 VAL B CA 1
ATOM 2487 C C . VAL B 1 24 ? -4.273 35.438 8.75 1 98.62 24 VAL B C 1
ATOM 2489 O O . VAL B 1 24 ? -4.707 36.562 9.102 1 98.62 24 VAL B O 1
ATOM 2492 N N . GLY B 1 25 ? -4.078 35.156 7.512 1 98.56 25 GLY B N 1
ATOM 2493 C CA . GLY B 1 25 ? -4.312 36.125 6.457 1 98.56 25 GLY B CA 1
ATOM 2494 C C . GLY B 1 25 ? -5.711 36.062 5.871 1 98.56 25 GLY B C 1
ATOM 2495 O O . GLY B 1 25 ? -6.078 36.875 5.02 1 98.56 25 GLY B O 1
ATOM 2496 N N . ASN B 1 26 ? -6.441 35.188 6.246 1 98.69 26 ASN B N 1
ATOM 2497 C CA . ASN B 1 26 ? -7.793 35.031 5.723 1 98.69 26 ASN B CA 1
ATOM 2498 C C . ASN B 1 26 ? -8.844 35.375 6.766 1 98.69 26 ASN B C 1
ATOM 2500 O O . ASN B 1 26 ? -8.859 34.812 7.863 1 98.69 26 ASN B O 1
ATOM 2504 N N . PRO B 1 27 ? -9.773 36.25 6.441 1 97.69 27 PRO B N 1
ATOM 2505 C CA . PRO B 1 27 ? -10.742 36.75 7.426 1 97.69 27 PRO B CA 1
ATOM 2506 C C . PRO B 1 27 ? -11.812 35.719 7.766 1 97.69 27 PRO B C 1
ATOM 2508 O O . PRO B 1 27 ? -12.578 35.906 8.711 1 97.69 27 PRO B O 1
ATOM 2511 N N . ALA B 1 28 ? -11.797 34.625 6.996 1 98.12 28 ALA B N 1
ATOM 2512 C CA . ALA B 1 28 ? -12.781 33.594 7.277 1 98.12 28 ALA B CA 1
ATOM 2513 C C . ALA B 1 28 ? -12.414 32.812 8.539 1 98.12 28 ALA B C 1
ATOM 2515 O O . ALA B 1 28 ? -13.25 32.094 9.086 1 98.12 28 ALA B O 1
ATOM 2516 N N . LEU B 1 29 ? -11.195 32.969 9 1 98.62 29 LEU B N 1
ATOM 2517 C CA . LEU B 1 29 ? -10.758 32.219 10.172 1 98.62 29 LEU B CA 1
ATOM 2518 C C . LEU B 1 29 ? -10.445 33.156 11.328 1 98.62 29 LEU B C 1
ATOM 2520 O O . LEU B 1 29 ? -10 34.281 11.109 1 98.62 29 LEU B O 1
ATOM 2524 N N . ASP B 1 30 ? -10.789 32.719 12.406 1 98.31 30 ASP B N 1
ATOM 2525 C CA . ASP B 1 30 ? -10.375 33.312 13.672 1 98.31 30 ASP B CA 1
ATOM 2526 C C . ASP B 1 30 ? -9.359 32.438 14.391 1 98.31 30 ASP B C 1
ATOM 2528 O O . ASP B 1 30 ? -9.727 31.531 15.133 1 98.31 30 ASP B O 1
ATOM 2532 N N . VAL B 1 31 ? -8.039 32.75 14.18 1 98.75 31 VAL B N 1
ATOM 2533 C CA . VAL B 1 31 ? -6.965 31.953 14.766 1 98.75 31 VAL B CA 1
ATOM 2534 C C . VAL B 1 31 ? -6.789 32.312 16.234 1 98.75 31 VAL B C 1
ATOM 2536 O O . VAL B 1 31 ? -6.371 33.438 16.562 1 98.75 31 VAL B O 1
ATOM 2539 N N . ARG B 1 32 ? -7.016 31.297 17 1 98.44 32 ARG B N 1
ATOM 2540 C CA . ARG B 1 32 ? -7.066 31.594 18.422 1 98.44 32 ARG B CA 1
ATOM 2541 C C . ARG B 1 32 ? -5.762 31.203 19.109 1 98.44 32 ARG B C 1
ATOM 2543 O O . ARG B 1 32 ? -5.438 31.719 20.188 1 98.44 32 ARG B O 1
ATOM 2550 N N . ALA B 1 33 ? -5.039 30.344 18.516 1 98.81 33 ALA B N 1
ATOM 2551 C CA . ALA B 1 33 ? -3.754 29.891 19.047 1 98.81 33 ALA B CA 1
ATOM 2552 C C . ALA B 1 33 ? -2.957 29.141 18 1 98.81 33 ALA B C 1
ATOM 2554 O O . ALA B 1 33 ? -3.531 28.562 17.062 1 98.81 33 ALA B O 1
ATOM 2555 N N . VAL B 1 34 ? -1.704 29.141 18.156 1 98.88 34 VAL B N 1
ATOM 2556 C CA . VAL B 1 34 ? -0.752 28.312 17.422 1 98.88 34 VAL B CA 1
ATOM 2557 C C . VAL B 1 34 ? 0.07 27.469 18.406 1 98.88 34 VAL B C 1
ATOM 2559 O O . VAL B 1 34 ? 0.71 28.016 19.297 1 98.88 34 VAL B O 1
ATOM 2562 N N . THR B 1 35 ? 0.036 26.203 18.25 1 98.94 35 THR B N 1
ATOM 2563 C CA . THR B 1 35 ? 0.846 25.312 19.078 1 98.94 35 THR B CA 1
ATOM 2564 C C . THR B 1 35 ? 1.786 24.484 18.203 1 98.94 35 THR B C 1
ATOM 2566 O O . THR B 1 35 ? 1.517 24.266 17.031 1 98.94 35 THR B O 1
ATOM 2569 N N . THR B 1 36 ? 2.906 24.078 18.844 1 98.75 36 THR B N 1
ATOM 2570 C CA . THR B 1 36 ? 3.93 23.406 18.047 1 98.75 36 THR B CA 1
ATOM 2571 C C . THR B 1 36 ? 4.262 22.031 18.625 1 98.75 36 THR B C 1
ATOM 2573 O O . THR B 1 36 ? 4.031 21.781 19.812 1 98.75 36 THR B O 1
ATOM 2576 N N . VAL B 1 37 ? 4.68 21.156 17.797 1 98.5 37 VAL B N 1
ATOM 2577 C CA . VAL B 1 37 ? 5.117 19.797 18.125 1 98.5 37 VAL B CA 1
ATOM 2578 C C . VAL B 1 37 ? 6.379 19.453 17.328 1 98.5 37 VAL B C 1
ATOM 2580 O O . VAL B 1 37 ? 6.617 20.031 16.266 1 98.5 37 VAL B O 1
ATOM 2583 N N . ALA B 1 38 ? 7.246 18.547 17.938 1 97.44 38 ALA B N 1
ATOM 2584 C CA . ALA B 1 38 ? 8.391 18.078 17.172 1 97.44 38 ALA B CA 1
ATOM 2585 C C . ALA B 1 38 ? 7.941 17.25 15.969 1 97.44 38 ALA B C 1
ATOM 2587 O O . ALA B 1 38 ? 6.945 16.531 16.031 1 97.44 38 ALA B O 1
ATOM 2588 N N . GLY B 1 39 ? 8.641 17.375 14.859 1 96.31 39 GLY B N 1
ATOM 2589 C CA . GLY B 1 39 ? 8.344 16.703 13.609 1 96.31 39 GLY B CA 1
ATOM 2590 C C . GLY B 1 39 ? 9.32 17.047 12.5 1 96.31 39 GLY B C 1
ATOM 2591 O O . GLY B 1 39 ? 10.367 16.406 12.375 1 96.31 39 GLY B O 1
ATOM 2592 N N . ASN B 1 40 ? 9.008 18.156 11.766 1 95.56 40 ASN B N 1
ATOM 2593 C CA . ASN B 1 40 ? 9.945 18.625 10.742 1 95.56 40 ASN B CA 1
ATOM 2594 C C . ASN B 1 40 ? 11.32 18.938 11.344 1 95.56 40 ASN B C 1
ATOM 2596 O O . ASN B 1 40 ? 12.328 18.891 10.641 1 95.56 40 ASN B O 1
ATOM 2600 N N . GLY B 1 41 ? 11.352 19.328 12.562 1 96.81 41 GLY B N 1
ATOM 2601 C CA . GLY B 1 41 ? 12.523 19.594 13.383 1 96.81 41 GLY B CA 1
ATOM 2602 C C . GLY B 1 41 ? 12.289 19.359 14.859 1 96.81 41 GLY B C 1
ATOM 2603 O O . GLY B 1 41 ? 11.25 18.812 15.25 1 96.81 41 GLY B O 1
ATOM 2604 N N . SER B 1 42 ? 13.359 19.625 15.672 1 96.69 42 SER B N 1
ATOM 2605 C CA . SER B 1 42 ? 13.172 19.578 17.125 1 96.69 42 SER B CA 1
ATOM 2606 C C . SER B 1 42 ? 12.094 20.562 17.562 1 96.69 42 SER B C 1
ATOM 2608 O O . SER B 1 42 ? 11.789 21.516 16.859 1 96.69 42 SER B O 1
ATOM 2610 N N . LEU B 1 43 ? 11.531 20.281 18.75 1 97.38 43 LEU B N 1
ATOM 2611 C CA . LEU B 1 43 ? 10.516 21.188 19.281 1 97.38 43 LEU B CA 1
ATOM 2612 C C . LEU B 1 43 ? 11.039 22.609 19.375 1 97.38 43 LEU B C 1
ATOM 2614 O O . LEU B 1 43 ? 10.312 23.562 19.109 1 97.38 43 LEU B O 1
ATOM 2618 N N . GLU B 1 44 ? 12.312 22.734 19.781 1 96.25 44 GLU B N 1
ATOM 2619 C CA . GLU B 1 44 ? 12.922 24.062 19.875 1 96.25 44 GLU B CA 1
ATOM 2620 C C . GLU B 1 44 ? 12.852 24.781 18.531 1 96.25 44 GLU B C 1
ATOM 2622 O O . GLU B 1 44 ? 12.445 25.953 18.469 1 96.25 44 GLU B O 1
ATOM 2627 N N . HIS B 1 45 ? 13.188 24.125 17.453 1 96.12 45 HIS B N 1
ATOM 2628 C CA . HIS B 1 45 ? 13.211 24.734 16.125 1 96.12 45 HIS B CA 1
ATOM 2629 C C . HIS B 1 45 ? 11.805 24.984 15.609 1 96.12 45 HIS B C 1
ATOM 2631 O O . HIS B 1 45 ? 11.516 26.062 15.062 1 96.12 45 HIS B O 1
ATOM 2637 N N . THR B 1 46 ? 10.898 24.016 15.789 1 98.31 46 THR B N 1
ATOM 2638 C CA . THR B 1 46 ? 9.539 24.188 15.273 1 98.31 46 THR B CA 1
ATOM 2639 C C . THR B 1 46 ? 8.836 25.344 15.992 1 98.31 46 THR B C 1
ATOM 2641 O O . THR B 1 46 ? 8.094 26.094 15.375 1 98.31 46 THR B O 1
ATOM 2644 N N . THR B 1 47 ? 9.094 25.484 17.297 1 98.31 47 THR B N 1
ATOM 2645 C CA . THR B 1 47 ? 8.492 26.562 18.062 1 98.31 47 THR B CA 1
ATOM 2646 C C . THR B 1 47 ? 9.055 27.906 17.641 1 98.31 47 THR B C 1
ATOM 2648 O O . THR B 1 47 ? 8.297 28.875 17.453 1 98.31 47 THR B O 1
ATOM 2651 N N . LEU B 1 48 ? 10.344 27.938 17.5 1 97.25 48 LEU B N 1
ATOM 2652 C CA . LEU B 1 48 ? 10.961 29.156 17.016 1 97.25 48 LEU B CA 1
ATOM 2653 C C . LEU B 1 48 ? 10.414 29.547 15.641 1 97.25 48 LEU B C 1
ATOM 2655 O O . LEU B 1 48 ? 10.086 30.703 15.406 1 97.25 48 LEU B O 1
ATOM 2659 N N . ASN B 1 49 ? 10.266 28.609 14.805 1 98.12 49 ASN B N 1
ATOM 2660 C CA . ASN B 1 49 ? 9.812 28.859 13.438 1 98.12 49 ASN B CA 1
ATOM 2661 C C . ASN B 1 49 ? 8.367 29.359 13.414 1 98.12 49 ASN B C 1
ATOM 2663 O O . ASN B 1 49 ? 8.008 30.188 12.57 1 98.12 49 ASN B O 1
ATOM 2667 N N . ALA B 1 50 ? 7.516 28.844 14.289 1 98.69 50 ALA B N 1
ATOM 2668 C CA . ALA B 1 50 ? 6.156 29.375 14.391 1 98.69 50 ALA B CA 1
ATOM 2669 C C . ALA B 1 50 ? 6.164 30.859 14.742 1 98.69 50 ALA B C 1
ATOM 2671 O O . ALA B 1 50 ? 5.418 31.641 14.156 1 98.69 50 ALA B O 1
ATOM 2672 N N . ARG B 1 51 ? 6.992 31.219 15.68 1 98.44 51 ARG B N 1
ATOM 2673 C CA . ARG B 1 51 ? 7.098 32.625 16.094 1 98.44 51 ARG B CA 1
ATOM 2674 C C . ARG B 1 51 ? 7.641 33.5 14.961 1 98.44 51 ARG B C 1
ATOM 2676 O O . ARG B 1 51 ? 7.184 34.625 14.758 1 98.44 51 ARG B O 1
ATOM 2683 N N . ILE B 1 52 ? 8.57 32.969 14.273 1 97.88 52 ILE B N 1
ATOM 2684 C CA . ILE B 1 52 ? 9.141 33.688 13.133 1 97.88 52 ILE B CA 1
ATOM 2685 C C . ILE B 1 52 ? 8.07 33.875 12.062 1 97.88 52 ILE B C 1
ATOM 2687 O O . ILE B 1 52 ? 7.93 34.969 11.5 1 97.88 52 ILE B O 1
ATOM 2691 N N . ALA B 1 53 ? 7.336 32.844 11.758 1 98.56 53 ALA B N 1
ATOM 2692 C CA . ALA B 1 53 ? 6.293 32.906 10.742 1 98.56 53 ALA B CA 1
ATOM 2693 C C . ALA B 1 53 ? 5.301 34.031 11.055 1 98.56 53 ALA B C 1
ATOM 2695 O O . ALA B 1 53 ? 4.965 34.844 10.18 1 98.56 53 ALA B O 1
ATOM 2696 N N . LEU B 1 54 ? 4.805 34.094 12.312 1 98.75 54 LEU B N 1
ATOM 2697 C CA . LEU B 1 54 ? 3.857 35.125 12.711 1 98.75 54 LEU B CA 1
ATOM 2698 C C . LEU B 1 54 ? 4.512 36.5 12.68 1 98.75 54 LEU B C 1
ATOM 2700 O O . LEU B 1 54 ? 3.893 37.5 12.25 1 98.75 54 LEU B O 1
ATOM 2704 N N . SER B 1 55 ? 5.809 36.562 13.094 1 98.19 55 SER B N 1
ATOM 2705 C CA . SER B 1 55 ? 6.531 37.844 13.125 1 98.19 55 SER B CA 1
ATOM 2706 C C . SER B 1 55 ? 6.703 38.406 11.727 1 98.19 55 SER B C 1
ATOM 2708 O O . SER B 1 55 ? 6.453 39.594 11.508 1 98.19 55 SER B O 1
ATOM 2710 N N . VAL B 1 56 ? 7.105 37.562 10.805 1 97.5 56 VAL B N 1
ATOM 2711 C CA . VAL B 1 56 ? 7.316 38 9.422 1 97.5 56 VAL B CA 1
ATOM 2712 C C . VAL B 1 56 ? 5.996 38.469 8.828 1 97.5 56 VAL B C 1
ATOM 2714 O O . VAL B 1 56 ? 5.977 39.438 8.039 1 97.5 56 VAL B O 1
ATOM 2717 N N . ALA B 1 57 ? 4.973 37.906 9.289 1 98.31 57 ALA B N 1
ATOM 2718 C CA . ALA B 1 57 ? 3.648 38.25 8.773 1 98.31 57 ALA B CA 1
ATOM 2719 C C . ALA B 1 57 ? 3.109 39.5 9.43 1 98.31 57 ALA B C 1
ATOM 2721 O O . ALA B 1 57 ? 2.084 40.031 9 1 98.31 57 ALA B O 1
ATOM 2722 N N . GLY B 1 58 ? 3.732 40.031 10.367 1 98.06 58 GLY B N 1
ATOM 2723 C CA . GLY B 1 58 ? 3.275 41.188 11.109 1 98.06 58 GLY B CA 1
ATOM 2724 C C . GLY B 1 58 ? 2.076 40.906 11.992 1 98.06 58 GLY B C 1
ATOM 2725 O O . GLY B 1 58 ? 1.243 41.781 12.219 1 98.06 58 GLY B O 1
ATOM 2726 N N . VAL B 1 59 ? 1.889 39.719 12.336 1 97.81 59 VAL B N 1
ATOM 2727 C CA . VAL B 1 59 ? 0.761 39.281 13.156 1 97.81 59 VAL B CA 1
ATOM 2728 C C . VAL B 1 59 ? 1.219 39.094 14.602 1 97.81 59 VAL B C 1
ATOM 2730 O O . VAL B 1 59 ? 2.145 38.312 14.867 1 97.81 59 VAL B O 1
ATOM 2733 N N . HIS B 1 60 ? 0.479 39.938 15.328 1 94.25 60 HIS B N 1
ATOM 2734 C CA . HIS B 1 60 ? 0.762 39.906 16.75 1 94.25 60 HIS B CA 1
ATOM 2735 C C . HIS B 1 60 ? -0.491 39.562 17.562 1 94.25 60 HIS B C 1
ATOM 2737 O O . HIS B 1 60 ? -1.604 39.594 17.031 1 94.25 60 HIS B O 1
ATOM 2743 N N . GLY B 1 61 ? -0.342 39.031 18.688 1 95.19 61 GLY B N 1
ATOM 2744 C CA . GLY B 1 61 ? -1.477 38.844 19.578 1 95.19 61 GLY B CA 1
ATOM 2745 C C . GLY B 1 61 ? -1.957 37.375 19.625 1 95.19 61 GLY B C 1
ATOM 2746 O O . GLY B 1 61 ? -2.793 37.031 20.469 1 95.19 61 GLY B O 1
ATOM 2747 N N . ILE B 1 62 ? -1.568 36.562 18.672 1 98.06 62 ILE B N 1
ATOM 2748 C CA . ILE B 1 62 ? -1.919 35.125 18.719 1 98.06 62 ILE B CA 1
ATOM 2749 C C . ILE B 1 62 ? -0.936 34.375 19.625 1 98.06 62 ILE B C 1
ATOM 2751 O O . ILE B 1 62 ? 0.274 34.406 19.391 1 98.06 62 ILE B O 1
ATOM 2755 N N . PRO B 1 63 ? -1.378 33.781 20.656 1 98.5 63 PRO B N 1
ATOM 2756 C CA . PRO B 1 63 ? -0.454 33.031 21.5 1 98.5 63 PRO B CA 1
ATOM 2757 C C . PRO B 1 63 ? 0.178 31.828 20.797 1 98.5 63 PRO B C 1
ATOM 2759 O O . PRO B 1 63 ? -0.489 31.156 20.016 1 98.5 63 PRO B O 1
ATOM 2762 N N . VAL B 1 64 ? 1.394 31.625 21.047 1 98.81 64 VAL B N 1
ATOM 2763 C CA . VAL B 1 64 ? 2.176 30.5 20.531 1 98.81 64 VAL B CA 1
ATOM 2764 C C . VAL B 1 64 ? 2.723 29.672 21.703 1 98.81 64 VAL B C 1
ATOM 2766 O O . VAL B 1 64 ? 3.426 30.203 22.562 1 98.81 64 VAL B O 1
ATOM 2769 N N . ALA B 1 65 ? 2.455 28.375 21.75 1 98.88 65 ALA B N 1
ATOM 2770 C CA . ALA B 1 65 ? 2.922 27.531 22.859 1 98.88 65 ALA B CA 1
ATOM 2771 C C . ALA B 1 65 ? 3.613 26.281 22.328 1 98.88 65 ALA B C 1
ATOM 2773 O O . ALA B 1 65 ? 3.172 25.688 21.344 1 98.88 65 ALA B O 1
ATOM 2774 N N . ALA B 1 66 ? 4.605 25.875 22.969 1 98.69 66 ALA B N 1
ATOM 2775 C CA . ALA B 1 66 ? 5.371 24.672 22.641 1 98.69 66 ALA B CA 1
ATOM 2776 C C . ALA B 1 66 ? 4.738 23.438 23.266 1 98.69 66 ALA B C 1
ATOM 2778 O O . ALA B 1 66 ? 4.277 23.469 24.406 1 98.69 66 ALA B O 1
ATOM 2779 N N . GLY B 1 67 ? 4.723 22.375 22.453 1 98.62 67 GLY B N 1
ATOM 2780 C CA . GLY B 1 67 ? 4.109 21.141 22.922 1 98.62 67 GLY B CA 1
ATOM 2781 C C . GLY B 1 67 ? 5.094 19.984 23.031 1 98.62 67 GLY B C 1
ATOM 2782 O O . GLY B 1 67 ? 6.148 20.125 23.656 1 98.62 67 GLY B O 1
ATOM 2783 N N . ALA B 1 68 ? 4.801 18.828 22.469 1 98.31 68 ALA B N 1
ATOM 2784 C CA . ALA B 1 68 ? 5.535 17.578 22.672 1 98.31 68 ALA B CA 1
ATOM 2785 C C . ALA B 1 68 ? 6.832 17.562 21.859 1 98.31 68 ALA B C 1
ATOM 2787 O O . ALA B 1 68 ? 6.828 17.828 20.656 1 98.31 68 ALA B O 1
ATOM 2788 N N . ALA B 1 69 ? 7.91 17.281 22.547 1 96.81 69 ALA B N 1
ATOM 2789 C CA . ALA B 1 69 ? 9.219 17.141 21.906 1 96.81 69 ALA B CA 1
ATOM 2790 C C . ALA B 1 69 ? 9.43 15.719 21.391 1 96.81 69 ALA B C 1
ATOM 2792 O O . ALA B 1 69 ? 10.336 15.469 20.594 1 96.81 69 ALA B O 1
ATOM 2793 N N . GLN B 1 70 ? 8.547 14.805 21.859 1 96.62 70 GLN B N 1
ATOM 2794 C CA . GLN B 1 70 ? 8.641 13.391 21.516 1 96.62 70 GLN B CA 1
ATOM 2795 C C . GLN B 1 70 ? 7.262 12.789 21.25 1 96.62 70 GLN B C 1
ATOM 2797 O O . GLN B 1 70 ? 6.27 13.234 21.828 1 96.62 70 GLN B O 1
ATOM 2802 N N . PRO B 1 71 ? 7.227 11.75 20.328 1 97.06 71 PRO B N 1
ATOM 2803 C CA . PRO B 1 71 ? 5.977 11 20.188 1 97.06 71 PRO B CA 1
ATOM 2804 C C . PRO B 1 71 ? 5.574 10.289 21.484 1 97.06 71 PRO B C 1
ATOM 2806 O O . PRO B 1 71 ? 6.34 10.289 22.453 1 97.06 71 PRO B O 1
ATOM 2809 N N . LEU B 1 72 ? 4.359 9.781 21.531 1 96.62 72 LEU B N 1
ATOM 2810 C CA . LEU B 1 72 ? 3.816 9.156 22.719 1 96.62 72 LEU B CA 1
ATOM 2811 C C . LEU B 1 72 ? 4.66 7.957 23.141 1 96.62 72 LEU B C 1
ATOM 2813 O O . LEU B 1 72 ? 4.949 7.777 24.328 1 96.62 72 LEU B O 1
ATOM 2817 N N . SER B 1 73 ? 5.055 7.086 22.125 1 94 73 SER B N 1
ATOM 2818 C CA . SER B 1 73 ? 5.695 5.836 22.5 1 94 73 SER B CA 1
ATOM 2819 C C . SER B 1 73 ? 6.836 5.484 21.562 1 94 73 SER B C 1
ATOM 2821 O O . SER B 1 73 ? 7.297 4.34 21.531 1 94 73 SER B O 1
ATOM 2823 N N . ARG B 1 74 ? 7.215 6.465 20.734 1 94.25 74 ARG B N 1
ATOM 2824 C CA . ARG B 1 74 ? 8.289 6.254 19.766 1 94.25 74 ARG B CA 1
ATOM 2825 C C . ARG B 1 74 ? 9.406 7.273 19.969 1 94.25 74 ARG B C 1
ATOM 2827 O O . ARG B 1 74 ? 9.242 8.25 20.688 1 94.25 74 ARG B O 1
ATOM 2834 N N . LYS B 1 75 ? 10.547 6.891 19.328 1 89.31 75 LYS B N 1
ATOM 2835 C CA . LYS B 1 75 ? 11.633 7.871 19.297 1 89.31 75 LYS B CA 1
ATOM 2836 C C . LYS B 1 75 ? 11.359 8.969 18.281 1 89.31 75 LYS B C 1
ATOM 2838 O O . LYS B 1 75 ? 10.867 8.695 17.188 1 89.31 75 LYS B O 1
ATOM 2843 N N . ALA B 1 76 ? 11.672 10.25 18.719 1 92.25 76 ALA B N 1
ATOM 2844 C CA . ALA B 1 76 ? 11.5 11.391 17.812 1 92.25 76 ALA B CA 1
ATOM 2845 C C . ALA B 1 76 ? 12.469 11.312 16.641 1 92.25 76 ALA B C 1
ATOM 2847 O O . ALA B 1 76 ? 13.625 10.922 16.812 1 92.25 76 ALA B O 1
ATOM 2848 N N . HIS B 1 77 ? 11.914 11.531 15.469 1 89.06 77 HIS B N 1
ATOM 2849 C CA . HIS B 1 77 ? 12.695 11.68 14.242 1 89.06 77 HIS B CA 1
ATOM 2850 C C . HIS B 1 77 ? 12.344 12.969 13.508 1 89.06 77 HIS B C 1
ATOM 2852 O O . HIS B 1 77 ? 11.164 13.25 13.281 1 89.06 77 HIS B O 1
ATOM 2858 N N . ALA B 1 78 ? 13.406 13.836 13.266 1 86.56 78 ALA B N 1
ATOM 2859 C CA . ALA B 1 78 ? 13.188 15.086 12.531 1 86.56 78 ALA B CA 1
ATOM 2860 C C . ALA B 1 78 ? 13.422 14.891 11.039 1 86.56 78 ALA B C 1
ATOM 2862 O O . ALA B 1 78 ? 14.25 14.07 10.633 1 86.56 78 ALA B O 1
ATOM 2863 N N . ALA B 1 79 ? 12.609 15.57 10.25 1 85.38 79 ALA B N 1
ATOM 2864 C CA . ALA B 1 79 ? 12.734 15.523 8.797 1 85.38 79 ALA B CA 1
ATOM 2865 C C . ALA B 1 79 ? 13.789 16.5 8.297 1 85.38 79 ALA B C 1
ATOM 2867 O O . ALA B 1 79 ? 13.531 17.297 7.383 1 85.38 79 ALA B O 1
ATOM 2868 N N . VAL B 1 80 ? 14.961 16.391 8.781 1 86.62 80 VAL B N 1
ATOM 2869 C CA . VAL B 1 80 ? 16.031 17.344 8.516 1 86.62 80 VAL B CA 1
ATOM 2870 C C . VAL B 1 80 ? 16.422 17.297 7.043 1 86.62 80 VAL B C 1
ATOM 2872 O O . VAL B 1 80 ? 16.812 18.312 6.461 1 86.62 80 VAL B O 1
ATOM 2875 N N . ASP B 1 81 ? 16.219 16.156 6.41 1 86.88 81 ASP B N 1
ATOM 2876 C CA . ASP B 1 81 ? 16.609 15.977 5.016 1 86.88 81 ASP B CA 1
ATOM 2877 C C . ASP B 1 81 ? 15.789 16.891 4.098 1 86.88 81 ASP B C 1
ATOM 2879 O O . ASP B 1 81 ? 16.25 17.266 3.023 1 86.88 81 ASP B O 1
ATOM 2883 N N . ILE B 1 82 ? 14.586 17.203 4.516 1 88.06 82 ILE B N 1
ATOM 2884 C CA . ILE B 1 82 ? 13.695 18.016 3.695 1 88.06 82 ILE B CA 1
ATOM 2885 C C . ILE B 1 82 ? 13.766 19.484 4.145 1 88.06 82 ILE B C 1
ATOM 2887 O O . ILE B 1 82 ? 13.875 20.391 3.316 1 88.06 82 ILE B O 1
ATOM 2891 N N . HIS B 1 83 ? 13.766 19.688 5.473 1 90.25 83 HIS B N 1
ATOM 2892 C CA . HIS B 1 83 ? 13.5 21.031 5.98 1 90.25 83 HIS B CA 1
ATOM 2893 C C . HIS B 1 83 ? 14.789 21.672 6.484 1 90.25 83 HIS B C 1
ATOM 2895 O O . HIS B 1 83 ? 14.805 22.875 6.754 1 90.25 83 HIS B O 1
ATOM 2901 N N . GLY B 1 84 ? 15.898 20.984 6.52 1 88.69 84 GLY B N 1
ATOM 2902 C CA . GLY B 1 84 ? 17.156 21.531 7.004 1 88.69 84 GLY B CA 1
ATOM 2903 C C . GLY B 1 84 ? 17.312 21.422 8.508 1 88.69 84 GLY B C 1
ATOM 2904 O O . GLY B 1 84 ? 16.375 21.031 9.211 1 88.69 84 GLY B O 1
ATOM 2905 N N . GLU B 1 85 ? 18.422 21.844 8.984 1 89.06 85 GLU B N 1
ATOM 2906 C CA . GLU B 1 85 ? 18.828 21.625 10.367 1 89.06 85 GLU B CA 1
ATOM 2907 C C . GLU B 1 85 ? 17.922 22.375 11.328 1 89.06 85 GLU B C 1
ATOM 2909 O O . GLU B 1 85 ? 17.609 21.891 12.422 1 89.06 85 GLU B O 1
ATOM 2914 N N . ASN B 1 86 ? 17.516 23.578 10.891 1 91.81 86 ASN B N 1
ATOM 2915 C CA . ASN B 1 86 ? 16.656 24.359 11.773 1 91.81 86 ASN B CA 1
ATOM 2916 C C . ASN B 1 86 ? 15.188 24.25 11.359 1 91.81 86 ASN B C 1
ATOM 2918 O O . ASN B 1 86 ? 14.359 25.062 11.773 1 91.81 86 ASN B O 1
ATOM 2922 N N . ALA B 1 87 ? 14.906 23.312 10.43 1 88.88 87 ALA B N 1
ATOM 2923 C CA . ALA B 1 87 ? 13.57 23 9.914 1 88.88 87 ALA B CA 1
ATOM 2924 C C . ALA B 1 87 ? 13.047 24.141 9.047 1 88.88 87 ALA B C 1
ATOM 2926 O O . ALA B 1 87 ? 11.891 24.109 8.602 1 88.88 87 ALA B O 1
ATOM 2927 N N . LEU B 1 88 ? 13.688 25.172 8.938 1 94.19 88 LEU B N 1
ATOM 2928 C CA . LEU B 1 88 ? 13.273 26.312 8.117 1 94.19 88 LEU B CA 1
ATOM 2929 C C . LEU B 1 88 ? 14.43 26.797 7.254 1 94.19 88 LEU B C 1
ATOM 2931 O O . LEU B 1 88 ? 14.719 28 7.223 1 94.19 88 LEU B O 1
ATOM 2935 N N . GLY B 1 89 ? 15.102 25.953 6.637 1 84.88 89 GLY B N 1
ATOM 2936 C CA . GLY B 1 89 ? 16.188 26.328 5.742 1 84.88 89 GLY B CA 1
ATOM 2937 C C . GLY B 1 89 ? 15.773 27.328 4.688 1 84.88 89 GLY B C 1
ATOM 2938 O O . GLY B 1 89 ? 14.594 27.688 4.59 1 84.88 89 GLY B O 1
ATOM 2939 N N . GLY B 1 90 ? 16.734 27.828 3.941 1 83.12 90 GLY B N 1
ATOM 2940 C CA . GLY B 1 90 ? 16.469 28.797 2.898 1 83.12 90 GLY B CA 1
ATOM 2941 C C . GLY B 1 90 ? 17.094 30.156 3.172 1 83.12 90 GLY B C 1
ATOM 2942 O O . GLY B 1 90 ? 18.141 30.484 2.607 1 83.12 90 GLY B O 1
ATOM 2943 N N . PRO B 1 91 ? 16.453 30.891 4.172 1 83.25 91 PRO B N 1
ATOM 2944 C CA . PRO B 1 91 ? 17.062 32.188 4.523 1 83.25 91 PRO B CA 1
ATOM 2945 C C . PRO B 1 91 ? 18.422 32.031 5.203 1 83.25 91 PRO B C 1
ATOM 2947 O O . PRO B 1 91 ? 18.609 31.109 6.016 1 83.25 91 PRO B O 1
ATOM 2950 N N . ALA B 1 92 ? 19.359 32.781 4.84 1 82.5 92 ALA B N 1
ATOM 2951 C CA . ALA B 1 92 ? 20.688 32.75 5.441 1 82.5 92 ALA B CA 1
ATOM 2952 C C . ALA B 1 92 ? 20.625 33.031 6.938 1 82.5 92 ALA B C 1
ATOM 2954 O O . ALA B 1 92 ? 21.359 32.406 7.723 1 82.5 92 ALA B O 1
ATOM 2955 N N . THR B 1 93 ? 19.859 33.938 7.188 1 88.06 93 THR B N 1
ATOM 2956 C CA . THR B 1 93 ? 19.609 34.281 8.586 1 88.06 93 THR B CA 1
ATOM 2957 C C . THR B 1 93 ? 18.109 34.375 8.859 1 88.06 93 THR B C 1
ATOM 2959 O O . THR B 1 93 ? 17.359 34.969 8.078 1 88.06 93 THR B O 1
ATOM 2962 N N . LEU B 1 94 ? 17.703 33.75 9.906 1 93.06 94 LEU B N 1
ATOM 2963 C CA . LEU B 1 94 ? 16.312 33.844 10.336 1 93.06 94 LEU B CA 1
ATOM 2964 C C . LEU B 1 94 ? 16.094 35.062 11.195 1 93.06 94 LEU B C 1
ATOM 2966 O O . LEU B 1 94 ? 16.938 35.406 12.023 1 93.06 94 LEU B O 1
ATOM 2970 N N . PRO B 1 95 ? 15.07 35.781 10.836 1 93.44 95 PRO B N 1
ATOM 2971 C CA . PRO B 1 95 ? 14.789 36.938 11.695 1 93.44 95 PRO B CA 1
ATOM 2972 C C . PRO B 1 95 ? 14.469 36.531 13.133 1 93.44 95 PRO B C 1
ATOM 2974 O O . PRO B 1 95 ? 14.016 35.406 13.383 1 93.44 95 PRO B O 1
ATOM 2977 N N . GLU B 1 96 ? 14.789 37.406 14 1 94.25 96 GLU B N 1
ATOM 2978 C CA . GLU B 1 96 ? 14.383 37.219 15.391 1 94.25 96 GLU B CA 1
ATOM 2979 C C . GLU B 1 96 ? 12.867 37.344 15.547 1 94.25 96 GLU B C 1
ATOM 2981 O O . GLU B 1 96 ? 12.266 38.312 15.062 1 94.25 96 GLU B O 1
ATOM 2986 N N . PRO B 1 97 ? 12.344 36.344 16.188 1 96.25 97 PRO B N 1
ATOM 2987 C CA . PRO B 1 97 ? 10.898 36.469 16.359 1 96.25 97 PRO B CA 1
ATOM 2988 C C . PRO B 1 97 ? 10.508 37.594 17.312 1 96.25 97 PRO B C 1
ATOM 2990 O O . PRO B 1 97 ? 11.195 37.844 18.297 1 96.25 97 PRO B O 1
ATOM 2993 N N . THR B 1 98 ? 9.422 38.312 16.953 1 97.06 98 THR B N 1
ATOM 2994 C CA . THR B 1 98 ? 8.859 39.344 17.812 1 97.06 98 THR B CA 1
ATOM 2995 C C . THR B 1 98 ? 7.66 38.844 18.578 1 97.06 98 THR B C 1
ATOM 2997 O O . THR B 1 98 ? 7.211 39.438 19.547 1 97.06 98 THR B O 1
ATOM 3000 N N . VAL B 1 99 ? 7.199 37.75 18.125 1 96.31 99 VAL B N 1
ATOM 3001 C CA . VAL B 1 99 ? 6.086 37.125 18.828 1 96.31 99 VAL B CA 1
ATOM 3002 C C . VAL B 1 99 ? 6.613 36.281 20 1 96.31 99 VAL B C 1
ATOM 3004 O O . VAL B 1 99 ? 7.473 35.438 19.828 1 96.31 99 VAL B O 1
ATOM 3007 N N . PRO B 1 100 ? 6.156 36.625 21.234 1 97.62 100 PRO B N 1
ATOM 3008 C CA . PRO B 1 100 ? 6.648 35.875 22.406 1 97.62 100 PRO B CA 1
ATOM 3009 C C . PRO B 1 100 ? 6.09 34.438 22.469 1 97.62 100 PRO B C 1
ATOM 3011 O O . PRO B 1 100 ? 5.09 34.125 21.828 1 97.62 100 PRO B O 1
ATOM 3014 N N . LEU B 1 101 ? 6.812 33.656 23.156 1 98.06 101 LEU B N 1
ATOM 3015 C CA . LEU B 1 101 ? 6.332 32.312 23.484 1 98.06 101 LEU B CA 1
ATOM 3016 C C . LEU B 1 101 ? 5.395 32.344 24.688 1 98.06 101 LEU B C 1
ATOM 3018 O O . LEU B 1 101 ? 5.695 33 25.688 1 98.06 101 LEU B O 1
ATOM 3022 N N . ASP B 1 102 ? 4.219 31.703 24.516 1 98.06 102 ASP B N 1
ATOM 3023 C CA . ASP B 1 102 ? 3.301 31.562 25.641 1 98.06 102 ASP B CA 1
ATOM 3024 C C . ASP B 1 102 ? 3.912 30.719 26.766 1 98.06 102 ASP B C 1
ATOM 3026 O O . ASP B 1 102 ? 4.543 29.703 26.5 1 98.06 102 ASP B O 1
ATOM 3030 N N . PRO B 1 103 ? 3.717 31.125 27.938 1 96.94 103 PRO B N 1
ATOM 3031 C CA . PRO B 1 103 ? 4.277 30.344 29.047 1 96.94 103 PRO B CA 1
ATOM 3032 C C . PRO B 1 103 ? 3.594 28.984 29.219 1 96.94 103 PRO B C 1
ATOM 3034 O O . PRO B 1 103 ? 4.141 28.109 29.891 1 96.94 103 PRO B O 1
ATOM 3037 N N . ARG B 1 104 ? 2.461 28.875 28.844 1 95.44 104 ARG B N 1
ATOM 3038 C CA . ARG B 1 104 ? 1.779 27.578 28.922 1 95.44 104 ARG B CA 1
ATOM 3039 C C . ARG B 1 104 ? 2.354 26.594 27.906 1 95.44 104 ARG B C 1
ATOM 3041 O O . ARG B 1 104 ? 2.898 27 26.875 1 95.44 104 ARG B O 1
ATOM 3048 N N . ASP B 1 105 ? 2.154 25.266 28.219 1 97.38 105 ASP B N 1
ATOM 3049 C CA . ASP B 1 105 ? 2.422 24.266 27.188 1 97.38 105 ASP B CA 1
ATOM 3050 C C . ASP B 1 105 ? 1.253 24.156 26.219 1 97.38 105 ASP B C 1
ATOM 3052 O O . ASP B 1 105 ? 0.154 24.641 26.5 1 97.38 105 ASP B O 1
ATOM 3056 N N . ALA B 1 106 ? 1.518 23.547 25.109 1 98.56 106 ALA B N 1
ATOM 3057 C CA . ALA B 1 106 ? 0.551 23.438 24.016 1 98.56 106 ALA B CA 1
ATOM 3058 C C . ALA B 1 106 ? -0.757 22.828 24.5 1 98.56 106 ALA B C 1
ATOM 3060 O O . ALA B 1 106 ? -1.841 23.312 24.188 1 98.56 106 ALA B O 1
ATOM 3061 N N . VAL B 1 107 ? -0.697 21.703 25.297 1 98.69 107 VAL B N 1
ATOM 3062 C CA . VAL B 1 107 ? -1.891 21 25.75 1 98.69 107 VAL B CA 1
ATOM 3063 C C . VAL B 1 107 ? -2.742 21.922 26.609 1 98.69 107 VAL B C 1
ATOM 3065 O O . VAL B 1 107 ? -3.959 22.016 26.422 1 98.69 107 VAL B O 1
ATOM 3068 N N . SER B 1 108 ? -2.146 22.656 27.469 1 98.38 108 SER B N 1
ATOM 3069 C CA . SER B 1 108 ? -2.85 23.594 28.344 1 98.38 108 SER B CA 1
ATOM 3070 C C . SER B 1 108 ? -3.453 24.75 27.547 1 98.38 108 SER B C 1
ATOM 3072 O O . SER B 1 108 ? -4.598 25.141 27.781 1 98.38 108 SER B O 1
ATOM 3074 N N . LEU B 1 109 ? -2.596 25.203 26.688 1 98.44 109 LEU B N 1
ATOM 3075 C CA . LEU B 1 109 ? -3.107 26.328 25.906 1 98.44 109 LEU B CA 1
A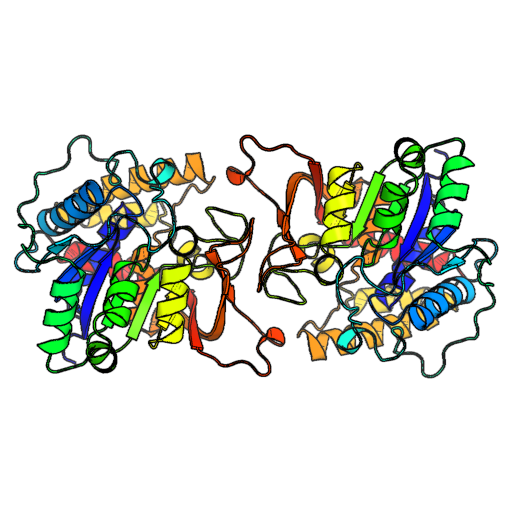TOM 3076 C C . LEU B 1 109 ? -4.305 25.906 25.062 1 98.44 109 LEU B C 1
ATOM 3078 O O . LEU B 1 109 ? -5.305 26.625 24.984 1 98.44 109 LEU B O 1
ATOM 3082 N N . ILE B 1 110 ? -4.246 24.797 24.406 1 98.81 110 ILE B N 1
ATOM 3083 C CA . ILE B 1 110 ? -5.363 24.312 23.609 1 98.81 110 ILE B CA 1
ATOM 3084 C C . ILE B 1 110 ? -6.586 24.109 24.5 1 98.81 110 ILE B C 1
ATOM 3086 O O . ILE B 1 110 ? -7.684 24.562 24.172 1 98.81 110 ILE B O 1
ATOM 3090 N N . ALA B 1 111 ? -6.426 23.469 25.625 1 98.69 111 ALA B N 1
ATOM 3091 C CA . ALA B 1 111 ? -7.539 23.219 26.547 1 98.69 111 ALA B CA 1
ATOM 3092 C C . ALA B 1 111 ? -8.203 24.516 26.969 1 98.69 111 ALA B C 1
ATOM 3094 O O . ALA B 1 111 ? -9.43 24.641 26.906 1 98.69 111 ALA B O 1
ATOM 3095 N N . ASP B 1 112 ? -7.457 25.422 27.375 1 98.25 112 ASP B N 1
ATOM 3096 C CA . ASP B 1 112 ? -7.992 26.703 27.844 1 98.25 112 ASP B CA 1
ATOM 3097 C C . ASP B 1 112 ? -8.758 27.406 26.719 1 98.25 112 ASP B C 1
ATOM 3099 O O . ASP B 1 112 ? -9.82 27.984 26.953 1 98.25 112 ASP B O 1
ATOM 3103 N N . THR B 1 113 ? -8.125 27.344 25.578 1 98.38 113 THR B N 1
ATOM 3104 C CA . THR B 1 113 ? -8.758 27.984 24.422 1 98.38 113 THR B CA 1
ATOM 3105 C C . THR B 1 113 ? -10.094 27.328 24.109 1 98.38 113 THR B C 1
ATOM 3107 O O . THR B 1 113 ? -11.086 28.016 23.859 1 98.38 113 THR B O 1
ATOM 3110 N N . LEU B 1 114 ? -10.141 26.016 24.078 1 98.19 114 LEU B N 1
ATOM 3111 C CA . LEU B 1 114 ? -11.359 25.281 23.781 1 98.19 114 LEU B CA 1
ATOM 3112 C C . LEU B 1 114 ? -12.438 25.609 24.812 1 98.19 114 LEU B C 1
ATOM 3114 O O . LEU B 1 114 ? -13.586 25.891 24.453 1 98.19 114 LEU B O 1
ATOM 3118 N N . LEU B 1 115 ? -12.031 25.672 26.078 1 97.94 115 LEU B N 1
ATOM 3119 C CA . LEU B 1 115 ? -13.008 25.828 27.156 1 97.94 115 LEU B CA 1
ATOM 3120 C C . LEU B 1 115 ? -13.477 27.281 27.25 1 97.94 115 LEU B C 1
ATOM 3122 O O . LEU B 1 115 ? -14.586 27.547 27.719 1 97.94 115 LEU B O 1
ATOM 3126 N N . ALA B 1 116 ? -12.781 28.156 26.75 1 97.19 116 ALA B N 1
ATOM 3127 C CA . ALA B 1 116 ? -13.148 29.562 26.812 1 97.19 116 ALA B CA 1
ATOM 3128 C C . ALA B 1 116 ? -14 29.969 25.609 1 97.19 116 ALA B C 1
ATOM 3130 O O . ALA B 1 116 ? -14.617 31.031 25.609 1 97.19 116 ALA B O 1
ATOM 3131 N N . SER B 1 117 ? -13.992 29.172 24.703 1 96.19 117 SER B N 1
ATOM 3132 C CA . SER B 1 117 ? -14.695 29.547 23.469 1 96.19 117 SER B CA 1
ATOM 3133 C C . SER B 1 117 ? -16.188 29.297 23.594 1 96.19 117 SER B C 1
ATOM 3135 O O . SER B 1 117 ? -16.60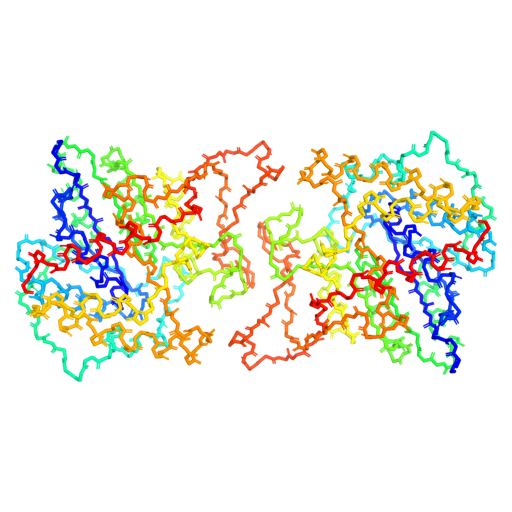9 28.234 24.094 1 96.19 117 SER B O 1
ATOM 3137 N N . ALA B 1 118 ? -17.016 30.281 23 1 93.62 118 ALA B N 1
ATOM 3138 C CA . ALA B 1 118 ? -18.469 30.141 23.016 1 93.62 118 ALA B CA 1
ATOM 3139 C C . ALA B 1 118 ? -18.938 29.109 21.984 1 93.62 118 ALA B C 1
ATOM 3141 O O . ALA B 1 118 ? -19.969 28.469 22.156 1 93.62 118 ALA B O 1
ATOM 3142 N N . GLU B 1 119 ? -18.219 28.938 20.953 1 95.38 119 GLU B N 1
ATOM 3143 C CA . GLU B 1 119 ? -18.531 27.938 19.938 1 95.38 119 GLU B CA 1
ATOM 3144 C C . GLU B 1 119 ? -17.406 26.906 19.828 1 95.38 119 GLU B C 1
ATOM 3146 O O . GLU B 1 119 ? -16.266 27.172 20.188 1 95.38 119 GLU B O 1
ATOM 3151 N N . PRO B 1 120 ? -17.75 25.719 19.375 1 97.31 120 PRO B N 1
ATOM 3152 C CA . PRO B 1 120 ? -16.703 24.719 19.188 1 97.31 120 PRO B CA 1
ATOM 3153 C C . PRO B 1 120 ? -15.609 25.188 18.234 1 97.31 120 PRO B C 1
ATOM 3155 O O . PRO B 1 120 ? -15.883 25.922 17.281 1 97.31 120 PRO B O 1
ATOM 3158 N N . VAL B 1 121 ? -14.422 24.734 18.422 1 98.62 121 VAL B N 1
ATOM 3159 C CA . VAL B 1 121 ? -13.234 25.219 17.734 1 98.62 121 VAL B CA 1
ATOM 3160 C C . VAL B 1 121 ? -12.688 24.125 16.828 1 98.62 121 VAL B C 1
ATOM 3162 O O . VAL B 1 121 ? -12.648 22.953 17.219 1 98.62 121 VAL B O 1
ATOM 3165 N N . THR B 1 122 ? -12.297 24.422 15.617 1 98.75 122 THR B N 1
ATOM 3166 C CA . THR B 1 122 ? -11.625 23.484 14.719 1 98.75 122 THR B CA 1
ATOM 3167 C C . THR B 1 122 ? -10.133 23.406 15.031 1 98.75 122 THR B C 1
ATOM 3169 O O . THR B 1 122 ? -9.469 24.438 15.164 1 98.75 122 THR B O 1
ATOM 3172 N N . LEU B 1 123 ? -9.672 22.156 15.234 1 98.94 123 LEU B N 1
ATOM 3173 C CA . LEU B 1 123 ? -8.234 21.922 15.375 1 98.94 123 LEU B CA 1
ATOM 3174 C C . LEU B 1 123 ? -7.613 21.516 14.039 1 98.94 123 LEU B C 1
ATOM 3176 O O . LEU B 1 123 ? -8.164 20.688 13.32 1 98.94 123 LEU B O 1
ATOM 3180 N N . ILE B 1 124 ? -6.465 22.125 13.727 1 98.94 124 ILE B N 1
ATOM 3181 C CA . ILE B 1 124 ? -5.781 21.859 12.469 1 98.94 124 ILE B CA 1
ATOM 3182 C C . ILE B 1 124 ? -4.348 21.406 12.742 1 98.94 124 ILE B C 1
ATOM 3184 O O . ILE B 1 124 ? -3.426 22.219 12.742 1 98.94 124 ILE B O 1
ATOM 3188 N N . PRO B 1 125 ? -4.207 20.125 13.016 1 98.94 125 PRO B N 1
ATOM 3189 C CA . PRO B 1 125 ? -2.848 19.594 13.148 1 98.94 125 PRO B CA 1
ATOM 3190 C C . PRO B 1 125 ? -2.16 19.375 11.805 1 98.94 125 PRO B C 1
ATOM 3192 O O . PRO B 1 125 ? -2.758 18.797 10.891 1 98.94 125 PRO B O 1
ATOM 3195 N N . THR B 1 126 ? -0.87 19.844 11.664 1 98.81 126 THR B N 1
ATOM 3196 C CA . THR B 1 126 ? -0.098 19.703 10.438 1 98.81 126 THR B CA 1
ATOM 3197 C C . THR B 1 126 ? 1.21 18.969 10.711 1 98.81 126 THR B C 1
ATOM 3199 O O . THR B 1 126 ? 2.072 18.875 9.828 1 98.81 126 THR B O 1
ATOM 3202 N N . GLY B 1 127 ? 1.483 18.484 11.922 1 98.56 127 GLY B N 1
ATOM 3203 C CA . GLY B 1 127 ? 2.531 17.578 12.352 1 98.56 127 GLY B CA 1
ATOM 3204 C C . GLY B 1 127 ? 1.997 16.312 13.008 1 98.56 127 GLY B C 1
ATOM 3205 O O . GLY B 1 127 ? 0.81 16 12.891 1 98.56 127 GLY B O 1
ATOM 3206 N N . PRO B 1 128 ? 2.947 15.508 13.68 1 98.69 128 PRO B N 1
ATOM 3207 C CA . PRO B 1 128 ? 2.445 14.414 14.508 1 98.69 128 PRO B CA 1
ATOM 3208 C C . PRO B 1 128 ? 1.393 14.875 15.516 1 98.69 128 PRO B C 1
ATOM 3210 O O . PRO B 1 128 ? 1.532 15.938 16.125 1 98.69 128 PRO B O 1
ATOM 3213 N N . MET B 1 129 ? 0.322 14.078 15.703 1 98.75 129 MET B N 1
ATOM 3214 C CA . MET B 1 129 ? -0.818 14.531 16.484 1 98.75 129 MET B CA 1
ATOM 3215 C C . MET B 1 129 ? -0.593 14.258 17.969 1 98.75 129 MET B C 1
ATOM 3217 O O . MET B 1 129 ? -1.549 14.062 18.734 1 98.75 129 MET B O 1
ATOM 3221 N N . THR B 1 130 ? 0.654 14.32 18.359 1 98.81 130 THR B N 1
ATOM 3222 C CA . THR B 1 130 ? 1.026 14.008 19.734 1 98.81 130 THR B CA 1
ATOM 3223 C C . THR B 1 130 ? 0.325 14.953 20.719 1 98.81 130 THR B C 1
ATOM 3225 O O . THR B 1 130 ? -0.245 14.508 21.703 1 98.81 130 THR B O 1
ATOM 3228 N N . ASN B 1 131 ? 0.325 16.281 20.469 1 98.81 131 ASN B N 1
ATOM 3229 C CA . ASN B 1 131 ? -0.354 17.234 21.344 1 98.81 131 ASN B CA 1
ATOM 3230 C C . ASN B 1 131 ? -1.845 16.922 21.453 1 98.81 131 ASN B C 1
ATOM 3232 O O . ASN B 1 131 ? -2.408 16.953 22.547 1 98.81 131 ASN B O 1
ATOM 3236 N N . ILE B 1 132 ? -2.459 16.656 20.344 1 98.81 132 ILE B N 1
ATOM 3237 C CA . ILE B 1 132 ? -3.902 16.453 20.297 1 98.81 132 ILE B CA 1
ATOM 3238 C C . ILE B 1 132 ? -4.266 15.164 21.031 1 98.81 132 ILE B C 1
ATOM 3240 O O . ILE B 1 132 ? -5.246 15.125 21.781 1 98.81 132 ILE B O 1
ATOM 3244 N N . ALA B 1 133 ? -3.498 14.133 20.75 1 98.81 133 ALA B N 1
ATOM 3245 C CA . ALA B 1 133 ? -3.734 12.875 21.453 1 98.81 133 ALA B CA 1
ATOM 3246 C C . ALA B 1 133 ? -3.57 13.047 22.953 1 98.81 133 ALA B C 1
ATOM 3248 O O . ALA B 1 133 ? -4.383 12.547 23.734 1 98.81 133 ALA B O 1
ATOM 3249 N N . ALA B 1 134 ? -2.486 13.727 23.328 1 98.56 134 ALA B N 1
ATOM 3250 C CA . ALA B 1 134 ? -2.27 13.984 24.75 1 98.56 134 ALA B CA 1
ATOM 3251 C C . ALA B 1 134 ? -3.43 14.773 25.359 1 98.56 134 ALA B C 1
ATOM 3253 O O . ALA B 1 134 ? -3.881 14.484 26.469 1 98.56 134 ALA B O 1
ATOM 3254 N N . LEU B 1 135 ? -3.965 15.734 24.656 1 98.38 135 LEU B N 1
ATOM 3255 C CA . LEU B 1 135 ? -5.086 16.562 25.094 1 98.38 135 LEU B CA 1
ATOM 3256 C C . LEU B 1 135 ? -6.32 15.703 25.344 1 98.38 135 LEU B C 1
ATOM 3258 O O . LEU B 1 135 ? -6.906 15.75 26.422 1 98.38 135 LEU B O 1
ATOM 3262 N N . ILE B 1 136 ? -6.648 14.875 24.359 1 96.81 136 ILE B N 1
ATOM 3263 C CA . ILE B 1 136 ? -7.875 14.086 24.406 1 96.81 136 ILE B CA 1
ATOM 3264 C C . ILE B 1 136 ? -7.781 13.047 25.531 1 96.81 136 ILE B C 1
ATOM 3266 O O . ILE B 1 136 ? -8.781 12.734 26.172 1 96.81 136 ILE B O 1
ATOM 3270 N N . THR B 1 137 ? -6.562 12.578 25.719 1 97.44 137 THR B N 1
ATOM 3271 C CA . THR B 1 137 ? -6.352 11.57 26.75 1 97.44 137 THR B CA 1
ATOM 3272 C C . THR B 1 137 ? -6.379 12.195 28.141 1 97.44 137 THR B C 1
ATOM 3274 O O . THR B 1 137 ? -7.027 11.68 29.062 1 97.44 137 THR B O 1
ATOM 3277 N N . ALA B 1 138 ? -5.816 13.359 28.328 1 96.94 138 ALA B N 1
ATOM 3278 C CA . ALA B 1 138 ? -5.66 14 29.641 1 96.94 138 ALA B CA 1
ATOM 3279 C C . ALA B 1 138 ? -6.918 14.773 30.016 1 96.94 138 ALA B C 1
ATOM 3281 O O . ALA B 1 138 ? -7.234 14.906 31.203 1 96.94 138 ALA B O 1
ATOM 3282 N N . ARG B 1 139 ? -7.625 15.281 29.016 1 96.44 139 ARG B N 1
ATOM 3283 C CA . ARG B 1 139 ? -8.766 16.172 29.25 1 96.44 139 ARG B CA 1
ATOM 3284 C C . ARG B 1 139 ? -9.938 15.797 28.344 1 96.44 139 ARG B C 1
ATOM 3286 O O . ARG B 1 139 ? -10.367 16.609 27.516 1 9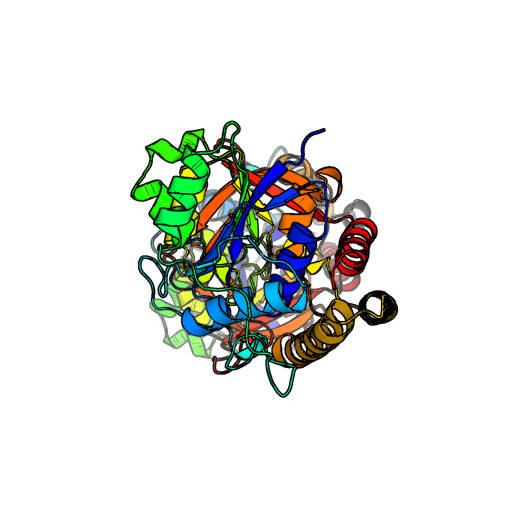6.44 139 ARG B O 1
ATOM 3293 N N . PRO B 1 140 ? -10.516 14.68 28.594 1 95.5 140 PRO B N 1
ATOM 3294 C CA . PRO B 1 140 ? -11.578 14.227 27.688 1 95.5 140 PRO B CA 1
ATOM 3295 C C . PRO B 1 140 ? -12.781 15.164 27.672 1 95.5 140 PRO B C 1
ATOM 3297 O O . PRO B 1 140 ? -13.578 15.141 26.734 1 95.5 140 PRO B O 1
ATOM 3300 N N . GLU B 1 141 ? -12.945 16.109 28.703 1 96.25 141 GLU B N 1
ATOM 3301 C CA . GLU B 1 141 ? -14.078 17.031 28.766 1 96.25 141 GLU B CA 1
ATOM 3302 C C . GLU B 1 141 ? -14 18.078 27.656 1 96.25 141 GLU B C 1
ATOM 3304 O O . GLU B 1 141 ? -14.992 18.75 27.375 1 96.25 141 GLU B O 1
ATOM 3309 N N . VAL B 1 142 ? -12.812 18.031 27.016 1 95.75 142 VAL B N 1
ATOM 3310 C CA . VAL B 1 142 ? -12.672 19.062 26 1 95.75 142 VAL B CA 1
ATOM 3311 C C . VAL B 1 142 ? -13.266 18.562 24.688 1 95.75 142 VAL B C 1
ATOM 3313 O O . VAL B 1 142 ? -13.5 19.359 23.766 1 95.75 142 VAL B O 1
ATOM 3316 N N . ILE B 1 143 ? -13.469 17.359 24.453 1 97.19 143 ILE B N 1
ATOM 3317 C CA . ILE B 1 143 ? -13.797 16.734 23.172 1 97.19 143 ILE B CA 1
ATOM 3318 C C . ILE B 1 143 ? -15.062 17.359 22.594 1 97.19 143 ILE B C 1
ATOM 3320 O O . ILE B 1 143 ? -15.109 17.719 21.422 1 97.19 143 ILE B O 1
ATOM 3324 N N . PRO B 1 144 ? -16.172 17.719 23.438 1 97.12 144 PRO B N 1
ATOM 3325 C CA . PRO B 1 144 ? -17.359 18.344 22.859 1 97.12 144 PRO B CA 1
ATOM 3326 C C . PRO B 1 144 ? -17.109 19.766 22.375 1 97.12 144 PRO B C 1
ATOM 3328 O O . PRO B 1 144 ? -17.938 20.328 21.641 1 97.12 144 PRO B O 1
ATOM 3331 N N . HIS B 1 145 ? -15.984 20.375 22.844 1 98.06 145 HIS B N 1
ATOM 3332 C CA . HIS B 1 145 ? -15.664 21.734 22.453 1 98.06 145 HIS B CA 1
ATOM 3333 C C . HIS B 1 145 ? -14.844 21.766 21.172 1 98.06 145 HIS B C 1
ATOM 3335 O O . HIS B 1 145 ? -14.5 22.828 20.672 1 98.06 145 HIS B O 1
ATOM 3341 N N . ILE B 1 146 ? -14.57 20.578 20.641 1 98.5 146 ILE B N 1
ATOM 3342 C CA . ILE B 1 146 ? -13.898 20.453 19.359 1 98.5 146 ILE B CA 1
ATOM 3343 C C . ILE B 1 146 ? -14.922 20.25 18.25 1 98.5 146 ILE B C 1
ATOM 3345 O O . ILE B 1 146 ? -15.68 19.281 18.266 1 98.5 146 ILE B O 1
ATOM 3349 N N . ARG B 1 147 ? -14.961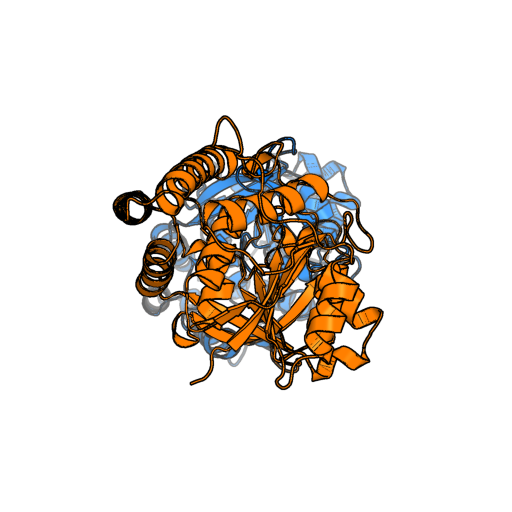 21.219 17.312 1 97.81 147 ARG B N 1
ATOM 3350 C CA . ARG B 1 147 ? -15.852 21.094 16.172 1 97.81 147 ARG B CA 1
ATOM 3351 C C . ARG B 1 147 ? -15.438 19.938 15.273 1 97.81 147 ARG B C 1
ATOM 3353 O O . ARG B 1 147 ? -16.266 19.094 14.914 1 97.81 147 ARG B O 1
ATOM 3360 N N . GLU B 1 148 ? -14.195 19.891 14.875 1 98.25 148 GLU B N 1
ATOM 3361 C CA . GLU B 1 148 ? -13.555 18.844 14.07 1 98.25 148 GLU B CA 1
ATOM 3362 C C . GLU B 1 148 ? -12.031 19 14.086 1 98.25 148 GLU B C 1
ATOM 3364 O O . GLU B 1 148 ? -11.516 20.031 14.531 1 98.25 148 GLU B O 1
ATOM 3369 N N . ILE B 1 149 ? -11.43 17.938 13.734 1 98.81 149 ILE B N 1
ATOM 3370 C CA . ILE B 1 149 ? -9.984 17.922 13.555 1 98.81 149 ILE B CA 1
ATOM 3371 C C . ILE B 1 149 ? -9.648 17.703 12.078 1 98.81 149 ILE B C 1
ATOM 3373 O O . ILE B 1 149 ? -10.078 16.719 11.484 1 98.81 149 ILE B O 1
ATOM 3377 N N . ILE B 1 150 ? -8.961 18.625 11.43 1 98.94 150 ILE B N 1
ATOM 3378 C CA . ILE B 1 150 ? -8.5 18.516 10.047 1 98.94 150 ILE B CA 1
ATOM 3379 C C . ILE B 1 150 ? -6.988 18.328 10.023 1 98.94 150 ILE B C 1
ATOM 3381 O O . ILE B 1 150 ? -6.234 19.281 10.242 1 98.94 150 ILE B O 1
ATOM 3385 N N . TRP B 1 151 ? -6.57 17.125 9.68 1 98.94 151 TRP B N 1
ATOM 3386 C CA . TRP B 1 151 ? -5.188 16.719 9.898 1 98.94 151 TRP B CA 1
ATOM 3387 C C . TRP B 1 151 ? -4.465 16.516 8.578 1 98.94 151 TRP B C 1
ATOM 3389 O O . TRP B 1 151 ? -4.977 15.828 7.684 1 98.94 151 TRP B O 1
ATOM 3399 N N . MET B 1 152 ? -3.281 17.219 8.492 1 98.94 152 MET B N 1
ATOM 3400 C CA . MET B 1 152 ? -2.361 16.844 7.422 1 98.94 152 MET B CA 1
ATOM 3401 C C . MET B 1 152 ? -1.533 15.625 7.816 1 98.94 152 MET B C 1
ATOM 3403 O O . MET B 1 152 ? -0.595 15.734 8.609 1 98.94 152 MET B O 1
ATOM 3407 N N . GLY B 1 153 ? -1.897 14.492 7.262 1 98.81 153 GLY B N 1
ATOM 3408 C CA . GLY B 1 153 ? -1.184 13.258 7.566 1 98.81 153 GLY B CA 1
ATOM 3409 C C . GLY B 1 153 ? -1.81 12.031 6.93 1 98.81 153 GLY B C 1
ATOM 3410 O O . GLY B 1 153 ? -2.973 12.062 6.52 1 98.81 153 GLY B O 1
ATOM 3411 N N . GLY B 1 154 ? -1.031 11.016 6.879 1 98.62 154 GLY B N 1
ATOM 3412 C CA . GLY B 1 154 ? -1.487 9.75 6.34 1 98.62 154 GLY B CA 1
ATOM 3413 C C . GLY B 1 154 ? -1.369 9.672 4.828 1 98.62 154 GLY B C 1
ATOM 3414 O O . GLY B 1 154 ? -0.854 10.586 4.191 1 98.62 154 GLY B O 1
ATOM 3415 N N . ALA B 1 155 ? -1.753 8.586 4.316 1 98 155 ALA B N 1
ATOM 3416 C CA . ALA B 1 155 ? -1.711 8.305 2.885 1 98 155 ALA B CA 1
ATOM 3417 C C . ALA B 1 155 ? -2.846 7.363 2.479 1 98 155 ALA B C 1
ATOM 3419 O O . ALA B 1 155 ? -3.275 6.52 3.27 1 98 155 ALA B O 1
ATOM 3420 N N . VAL B 1 156 ? -3.377 7.605 1.275 1 97.5 156 VAL B N 1
ATOM 3421 C CA . VAL B 1 156 ? -4.352 6.676 0.717 1 97.5 156 VAL B CA 1
ATOM 3422 C C . VAL B 1 156 ? -3.637 5.617 -0.12 1 97.5 156 VAL B C 1
ATOM 3424 O O . VAL B 1 156 ? -4.055 4.457 -0.152 1 97.5 156 VAL B O 1
ATOM 3427 N N . ASP B 1 157 ? -2.553 6.027 -0.844 1 96.31 157 ASP B N 1
ATOM 3428 C CA . ASP B 1 157 ? -1.765 5.141 -1.696 1 96.31 157 ASP B CA 1
ATOM 3429 C C . ASP B 1 157 ? -0.405 4.844 -1.069 1 96.31 157 ASP B C 1
ATOM 3431 O O . ASP B 1 157 ? -0.325 4.184 -0.031 1 96.31 157 ASP B O 1
ATOM 3435 N N . ARG B 1 158 ? 0.671 5.375 -1.562 1 96.44 158 ARG B N 1
ATOM 3436 C CA . ARG B 1 158 ? 2.006 5.125 -1.029 1 96.44 158 ARG B CA 1
ATOM 3437 C C . ARG B 1 158 ? 2.371 6.152 0.037 1 96.44 158 ARG B C 1
ATOM 3439 O O . ARG B 1 158 ? 1.823 7.254 0.058 1 96.44 158 ARG B O 1
ATOM 3446 N N . GLY B 1 159 ? 3.252 5.77 0.909 1 96.5 159 GLY B N 1
ATOM 3447 C CA . GLY B 1 159 ? 3.828 6.676 1.889 1 96.5 159 GLY B CA 1
ATOM 3448 C C . GLY B 1 159 ? 5.035 7.434 1.364 1 96.5 159 GLY B C 1
ATOM 3449 O O . GLY B 1 159 ? 5.383 7.312 0.189 1 96.5 159 GLY B O 1
ATOM 3450 N N . ASN B 1 160 ? 5.648 8.281 2.254 1 94.62 160 ASN B N 1
ATOM 3451 C CA . ASN B 1 160 ? 6.836 9.031 1.849 1 94.62 160 ASN B CA 1
ATOM 3452 C C . ASN B 1 160 ? 8.031 8.711 2.74 1 94.62 160 ASN B C 1
ATOM 3454 O O . ASN B 1 160 ? 9.18 8.859 2.32 1 94.62 160 ASN B O 1
ATOM 3458 N N . ILE B 1 161 ? 7.801 8.32 3.975 1 95 161 ILE B N 1
ATOM 3459 C CA . ILE B 1 161 ? 8.914 7.949 4.848 1 95 161 ILE B CA 1
ATOM 3460 C C . ILE B 1 161 ? 9.164 6.445 4.746 1 95 161 ILE B C 1
ATOM 3462 O O . ILE B 1 161 ? 10.32 6.004 4.77 1 95 161 ILE B O 1
ATOM 3466 N N . THR B 1 162 ? 8.195 5.594 4.738 1 95.94 162 THR B N 1
ATOM 3467 C CA . THR B 1 162 ? 8.219 4.199 4.324 1 95.94 162 THR B CA 1
ATOM 3468 C C . THR B 1 162 ? 7.305 3.975 3.119 1 95.94 162 THR B C 1
ATOM 3470 O O . THR B 1 162 ? 6.59 4.887 2.699 1 95.94 162 THR B O 1
ATOM 3473 N N . PRO B 1 163 ? 7.328 2.807 2.527 1 97.38 163 PRO B N 1
ATOM 3474 C CA . PRO B 1 163 ? 6.504 2.598 1.334 1 97.38 163 PRO B CA 1
ATOM 3475 C C . PRO B 1 163 ? 5.027 2.904 1.574 1 97.38 163 PRO B C 1
ATOM 3477 O O . PRO B 1 163 ? 4.336 3.363 0.664 1 97.38 163 PRO B O 1
ATOM 3480 N N . TYR B 1 164 ? 4.605 2.707 2.924 1 98 164 TYR B N 1
ATOM 3481 C CA . TYR B 1 164 ? 3.162 2.842 3.104 1 98 164 TYR B CA 1
ATOM 3482 C C . TYR B 1 164 ? 2.842 3.832 4.219 1 98 164 TYR B C 1
ATOM 3484 O O . TYR B 1 164 ? 1.674 4.133 4.473 1 98 164 TYR B O 1
ATOM 3492 N N . ALA B 1 165 ? 3.844 4.426 4.879 1 97.94 165 ALA B N 1
ATOM 3493 C CA . ALA B 1 165 ? 3.57 5.375 5.953 1 97.94 165 ALA B CA 1
ATOM 3494 C C . ALA B 1 165 ? 3.979 6.789 5.555 1 97.94 165 ALA B C 1
ATOM 3496 O O . ALA B 1 165 ? 5.078 7.004 5.035 1 97.94 165 ALA B O 1
ATOM 3497 N N . GLU B 1 166 ? 3.096 7.727 5.734 1 98.25 166 GLU B N 1
ATOM 3498 C CA . GLU B 1 166 ? 3.365 9.164 5.684 1 98.25 166 GLU B CA 1
ATOM 3499 C C . GLU B 1 166 ? 4.059 9.641 6.957 1 98.25 166 GLU B C 1
ATOM 3501 O O . GLU B 1 166 ? 3.818 9.102 8.039 1 98.25 166 GLU B O 1
ATOM 3506 N N . PHE B 1 167 ? 4.883 10.641 6.902 1 97.81 167 PHE B N 1
ATOM 3507 C CA . PHE B 1 167 ? 5.805 11.047 7.953 1 97.81 167 PHE B CA 1
ATOM 3508 C C . PHE B 1 167 ? 5.059 11.32 9.25 1 97.81 167 PHE B C 1
ATOM 3510 O O . PHE B 1 167 ? 5.434 10.805 10.312 1 97.81 167 PHE B O 1
ATOM 3517 N N . ASN B 1 168 ? 3.996 12.188 9.234 1 98.62 168 ASN B N 1
ATOM 3518 C CA . ASN B 1 168 ? 3.316 12.562 10.469 1 98.62 168 ASN B CA 1
ATOM 3519 C C . ASN B 1 168 ? 2.672 11.352 11.141 1 98.62 168 ASN B C 1
ATOM 3521 O O . ASN B 1 168 ? 2.688 11.242 12.367 1 98.62 168 ASN B O 1
ATOM 3525 N N . ALA B 1 169 ? 2.074 10.484 10.359 1 98.69 169 ALA B N 1
ATOM 3526 C CA . ALA B 1 169 ? 1.492 9.258 10.891 1 98.69 169 ALA B CA 1
ATOM 3527 C C . ALA B 1 169 ? 2.578 8.312 11.391 1 98.69 169 ALA B C 1
ATOM 3529 O O . ALA B 1 169 ? 2.406 7.645 12.414 1 98.69 169 ALA B O 1
ATOM 3530 N N . TRP B 1 170 ? 3.652 8.242 10.648 1 98.38 170 TRP B N 1
ATOM 3531 C CA . TRP B 1 170 ? 4.773 7.383 11.016 1 98.38 170 TRP B CA 1
ATOM 3532 C C . TRP B 1 170 ? 5.426 7.855 12.305 1 98.38 170 TRP B C 1
ATOM 3534 O O . TRP B 1 170 ? 5.781 7.043 13.164 1 98.38 170 TRP B O 1
ATOM 3544 N N . ALA B 1 171 ? 5.578 9.148 12.492 1 98.25 171 ALA B N 1
ATOM 3545 C CA . ALA B 1 171 ? 6.281 9.719 13.633 1 98.25 171 ALA B CA 1
ATOM 3546 C C . ALA B 1 171 ? 5.57 9.383 14.938 1 98.25 171 ALA B C 1
ATOM 3548 O O . ALA B 1 171 ? 6.219 9.188 15.969 1 98.25 171 ALA B O 1
ATOM 3549 N N . ASP B 1 172 ? 4.266 9.344 14.883 1 98.62 172 ASP B N 1
ATOM 3550 C CA . ASP B 1 172 ? 3.521 8.992 16.094 1 98.62 172 ASP B CA 1
ATOM 3551 C C . ASP B 1 172 ? 2.217 8.281 15.75 1 98.62 172 ASP B C 1
ATOM 3553 O O . ASP B 1 172 ? 1.133 8.852 15.906 1 98.62 172 ASP B O 1
ATOM 3557 N N . PRO B 1 173 ? 2.309 7 15.336 1 98.62 173 PRO B N 1
ATOM 3558 C CA . PRO B 1 173 ? 1.112 6.246 14.945 1 98.62 173 PRO B CA 1
ATOM 3559 C C . PRO B 1 173 ? 0.109 6.098 16.094 1 98.62 173 PRO B C 1
ATOM 3561 O O . PRO B 1 173 ? -1.103 6.098 15.852 1 98.62 173 PRO B O 1
ATOM 3564 N N . GLU B 1 174 ? 0.57 5.973 17.328 1 98.62 174 GLU B N 1
ATOM 3565 C CA . GLU B 1 174 ? -0.315 5.82 18.469 1 98.62 174 GLU B CA 1
ATOM 3566 C C . GLU B 1 174 ? -1.184 7.062 18.672 1 98.62 174 GLU B C 1
ATOM 3568 O O . GLU B 1 174 ? -2.371 6.953 18.984 1 98.62 174 GLU B O 1
ATOM 3573 N N . ALA B 1 175 ? -0.572 8.234 18.453 1 98.81 175 ALA B N 1
ATOM 3574 C CA . ALA B 1 175 ? -1.344 9.469 18.578 1 98.81 175 ALA B CA 1
ATOM 3575 C C . ALA B 1 175 ? -2.453 9.523 17.531 1 98.81 175 ALA B C 1
ATOM 3577 O O . ALA B 1 175 ? -3.594 9.867 17.844 1 98.81 175 ALA B O 1
ATOM 3578 N N . ALA B 1 176 ? -2.098 9.219 16.312 1 98.75 176 ALA B N 1
ATOM 3579 C CA . ALA B 1 176 ? -3.1 9.203 15.242 1 98.75 176 ALA B CA 1
ATOM 3580 C C . ALA B 1 176 ? -4.23 8.234 15.57 1 98.75 176 ALA B C 1
ATOM 3582 O O . ALA B 1 176 ? -5.402 8.539 15.344 1 98.75 176 ALA B O 1
ATOM 3583 N N . ASP B 1 177 ? -3.9 7.055 16.078 1 98.62 177 ASP B N 1
ATOM 3584 C CA . ASP B 1 177 ? -4.887 6.047 16.453 1 98.62 177 ASP B CA 1
ATOM 3585 C C . ASP B 1 177 ? -5.84 6.574 17.516 1 98.62 177 ASP B C 1
ATOM 3587 O O . ASP B 1 177 ? -7.059 6.438 17.391 1 98.62 177 ASP B O 1
ATOM 3591 N N . ILE B 1 178 ? -5.309 7.199 18.547 1 98.38 178 ILE B N 1
ATOM 3592 C CA . ILE B 1 178 ? -6.105 7.754 19.625 1 98.38 178 ILE B CA 1
ATOM 3593 C C . ILE B 1 178 ? -7.062 8.812 19.078 1 98.38 178 ILE B C 1
ATOM 3595 O O . ILE B 1 178 ? -8.258 8.789 19.375 1 98.38 178 ILE B O 1
ATOM 3599 N N . VAL B 1 179 ? -6.613 9.711 18.266 1 98.75 179 VAL B N 1
ATOM 3600 C CA . VAL B 1 179 ? -7.395 10.852 17.797 1 98.75 179 VAL B CA 1
ATOM 3601 C C . VAL B 1 179 ? -8.516 10.359 16.875 1 98.75 179 VAL B C 1
ATOM 3603 O O . VAL B 1 179 ? -9.664 10.781 17.016 1 98.75 179 VAL B O 1
ATOM 3606 N N . PHE B 1 180 ? -8.211 9.414 15.938 1 98.31 180 PHE B N 1
ATOM 3607 C CA . PHE B 1 180 ? -9.203 8.93 14.984 1 98.31 180 PHE B CA 1
ATOM 3608 C C . PHE B 1 180 ? -10.32 8.188 15.703 1 98.31 180 PHE B C 1
ATOM 3610 O O . PHE B 1 180 ? -11.453 8.148 15.211 1 98.31 180 PHE B O 1
ATOM 3617 N N . LYS B 1 181 ? -10.055 7.715 16.875 1 97.06 181 LYS B N 1
ATOM 3618 C CA . LYS B 1 181 ? -11.07 6.969 17.609 1 97.06 181 LYS B CA 1
ATOM 3619 C C . LYS B 1 181 ? -11.883 7.895 18.516 1 97.06 181 LYS B C 1
ATOM 3621 O O . LYS B 1 181 ? -13 7.559 18.906 1 97.06 181 LYS B O 1
ATOM 3626 N N . ALA B 1 182 ? -11.383 9.133 18.781 1 96.31 182 ALA B N 1
ATOM 3627 C CA . ALA B 1 182 ? -11.961 9.922 19.859 1 96.31 182 ALA B CA 1
ATOM 3628 C C . ALA B 1 182 ? -12.75 11.109 19.312 1 96.31 182 ALA B C 1
ATOM 3630 O O . ALA B 1 182 ? -13.664 11.617 19.984 1 96.31 182 ALA B O 1
ATOM 3631 N N . ALA B 1 183 ? -12.43 11.578 18.109 1 95.31 183 ALA B N 1
ATOM 3632 C CA . ALA B 1 183 ? -12.984 12.844 17.641 1 95.31 183 ALA B CA 1
ATOM 3633 C C . ALA B 1 183 ? -13.281 12.805 16.141 1 95.31 183 ALA B C 1
ATOM 3635 O O . ALA B 1 183 ? -12.633 12.055 15.406 1 95.31 183 ALA B O 1
ATOM 3636 N N . GLN B 1 184 ? -14.242 13.555 15.766 1 94 184 GLN B N 1
ATOM 3637 C CA . GLN B 1 184 ? -14.5 13.719 14.336 1 94 184 GLN B CA 1
ATOM 3638 C C . GLN B 1 184 ? -13.273 14.273 13.617 1 94 184 GLN B C 1
ATOM 3640 O O . GLN B 1 184 ? -12.805 15.367 13.93 1 94 184 GLN B O 1
ATOM 3645 N N . SER B 1 185 ? -12.828 13.523 12.664 1 97.69 185 SER B N 1
ATOM 3646 C CA . SER B 1 185 ? -11.562 13.891 12.031 1 97.69 185 SER B CA 1
ATOM 3647 C C . SER B 1 185 ? -11.672 13.844 10.516 1 97.69 185 SER B C 1
ATOM 3649 O O . SER B 1 185 ? -12.477 13.094 9.961 1 97.69 185 SER B O 1
ATOM 3651 N N . LYS B 1 186 ? -10.906 14.68 9.93 1 98.56 186 LYS B N 1
ATOM 3652 C CA . LYS B 1 186 ? -10.633 14.695 8.492 1 98.56 186 LYS B CA 1
ATOM 3653 C C . LYS B 1 186 ? -9.148 14.477 8.219 1 98.56 186 LYS B C 1
ATOM 3655 O O . LYS B 1 186 ? -8.297 15.062 8.898 1 98.56 186 LYS B O 1
ATOM 3660 N N . GLN B 1 187 ? -8.922 13.617 7.344 1 98.75 187 GLN B N 1
ATOM 3661 C CA . GLN B 1 187 ? -7.547 13.328 6.945 1 98.75 187 GLN B CA 1
ATOM 3662 C C . GLN B 1 187 ? -7.234 13.938 5.582 1 98.75 187 GLN B C 1
ATOM 3664 O O . GLN B 1 187 ? -7.906 13.641 4.594 1 98.75 187 GLN B O 1
ATOM 3669 N N . ALA B 1 188 ? -6.32 14.82 5.535 1 98.88 188 ALA B N 1
ATOM 3670 C CA . ALA B 1 188 ? -5.688 15.289 4.309 1 98.88 188 ALA B CA 1
ATOM 3671 C C . ALA B 1 188 ? -4.301 14.672 4.137 1 98.88 188 ALA B C 1
ATOM 3673 O O . ALA B 1 188 ? -3.305 15.227 4.609 1 98.88 188 ALA B O 1
ATOM 3674 N N . GLY B 1 189 ? -4.297 13.539 3.494 1 98.69 189 GLY B N 1
ATOM 3675 C CA . GLY B 1 189 ? -3.062 12.789 3.336 1 98.69 189 GLY B CA 1
ATOM 3676 C C . GLY B 1 189 ? -2.291 13.156 2.084 1 98.69 189 GLY B C 1
ATOM 3677 O O . GLY B 1 189 ? -2.592 14.164 1.439 1 98.69 189 GLY B O 1
ATOM 3678 N N . LEU B 1 190 ? -1.24 12.336 1.768 1 98.38 190 LEU B N 1
ATOM 3679 C CA . LEU B 1 190 ? -0.354 12.602 0.639 1 98.38 190 LEU B CA 1
ATOM 3680 C C . LEU B 1 190 ? -1.135 12.633 -0.67 1 98.38 190 LEU B C 1
ATOM 3682 O O . LEU B 1 190 ? -0.796 13.383 -1.583 1 98.38 190 LEU B O 1
ATOM 3686 N N . ASN B 1 191 ? -2.213 11.789 -0.769 1 98.06 191 ASN B N 1
ATOM 3687 C CA . ASN B 1 191 ? -2.99 11.695 -2 1 98.06 191 ASN B CA 1
ATOM 3688 C C . ASN B 1 191 ? -3.504 13.062 -2.443 1 98.06 191 ASN B C 1
ATOM 3690 O O . ASN B 1 191 ? -3.494 13.375 -3.635 1 98.06 191 ASN B O 1
ATOM 3694 N N . ILE B 1 192 ? -3.953 13.891 -1.522 1 98.75 192 ILE B N 1
ATOM 3695 C CA . ILE B 1 192 ? -4.488 15.195 -1.906 1 98.75 192 ILE B CA 1
ATOM 3696 C C . ILE B 1 192 ? -3.379 16.234 -1.87 1 98.75 192 ILE B C 1
ATOM 3698 O O . ILE B 1 192 ? -3.328 17.125 -2.723 1 98.75 192 ILE B O 1
ATOM 3702 N N . THR B 1 193 ? -2.451 16.125 -0.93 1 98.62 193 THR B N 1
ATOM 3703 C CA . THR B 1 193 ? -1.477 17.203 -0.773 1 98.62 193 THR B CA 1
ATOM 3704 C C . THR B 1 193 ? -0.454 17.172 -1.906 1 98.62 193 THR B C 1
ATOM 3706 O O . THR B 1 193 ? 0.105 18.219 -2.27 1 98.62 193 THR B O 1
ATOM 3709 N N . HIS B 1 194 ? -0.272 16.062 -2.508 1 98.06 194 HIS B N 1
ATOM 3710 C CA . HIS B 1 194 ? 0.634 15.953 -3.646 1 98.06 194 HIS B CA 1
ATOM 3711 C C . HIS B 1 194 ? 0.045 16.625 -4.883 1 98.06 194 HIS B C 1
ATOM 3713 O O . HIS B 1 194 ? 0.724 16.766 -5.902 1 98.06 194 HIS B O 1
ATOM 3719 N N . GLN B 1 195 ? -1.192 17.062 -4.758 1 98.31 195 GLN B N 1
ATOM 3720 C CA . GLN B 1 195 ? -1.808 17.844 -5.832 1 98.31 195 GLN B CA 1
ATOM 3721 C C . GLN B 1 195 ? -1.439 19.312 -5.73 1 98.31 195 GLN B C 1
ATOM 3723 O O . GLN B 1 195 ? -1.623 20.078 -6.684 1 98.31 195 GLN B O 1
ATOM 3728 N N . ALA B 1 196 ? -0.961 19.734 -4.57 1 98.62 196 ALA B N 1
ATOM 3729 C CA . ALA B 1 196 ? -0.642 21.125 -4.301 1 98.62 196 ALA B CA 1
ATOM 3730 C C . ALA B 1 196 ? 0.829 21.422 -4.59 1 98.62 196 ALA B C 1
ATOM 3732 O O . ALA B 1 196 ? 1.579 21.797 -3.689 1 98.62 196 ALA B O 1
ATOM 3733 N N . LEU B 1 197 ? 1.204 21.453 -5.891 1 98.38 197 LEU B N 1
ATOM 3734 C CA . LEU B 1 197 ? 2.604 21.578 -6.285 1 98.38 197 LEU B CA 1
ATOM 3735 C C . LEU B 1 197 ? 3.008 23.047 -6.406 1 98.38 197 LEU B C 1
ATOM 3737 O O . LEU B 1 197 ? 2.305 23.828 -7.043 1 98.38 197 LEU B O 1
ATOM 3741 N N . VAL B 1 198 ? 4.141 23.359 -5.734 1 98.5 198 VAL B N 1
ATOM 3742 C CA . VAL B 1 198 ? 4.723 24.688 -5.82 1 98.5 198 VAL B CA 1
ATOM 3743 C C . VAL B 1 198 ? 5.492 24.828 -7.133 1 98.5 198 VAL B C 1
ATOM 3745 O O . VAL B 1 198 ? 6.715 24.672 -7.16 1 98.5 198 VAL B O 1
ATOM 3748 N N . THR B 1 199 ? 4.766 25.203 -8.188 1 97.75 199 THR B N 1
ATOM 3749 C CA . THR B 1 199 ? 5.379 25.422 -9.492 1 97.75 199 THR B CA 1
ATOM 3750 C C . THR B 1 199 ? 6.051 26.797 -9.555 1 97.75 199 THR B C 1
ATOM 3752 O O . THR B 1 199 ? 5.855 27.625 -8.672 1 97.75 199 THR B O 1
ATOM 3755 N N . ASP B 1 200 ? 6.777 26.984 -10.578 1 97.44 200 ASP B N 1
ATOM 3756 C CA . ASP B 1 200 ? 7.387 28.281 -10.82 1 97.44 200 ASP B CA 1
ATOM 3757 C C . ASP B 1 200 ? 6.32 29.375 -10.906 1 97.44 200 ASP B C 1
ATOM 3759 O O . ASP B 1 200 ? 6.555 30.516 -10.477 1 97.44 200 ASP B O 1
ATOM 3763 N N . GLU B 1 201 ? 5.297 29.062 -11.469 1 98.25 201 GLU B N 1
ATOM 3764 C CA . GLU B 1 201 ? 4.195 30.016 -11.555 1 98.25 201 GLU B CA 1
ATOM 3765 C C . GLU B 1 201 ? 3.688 30.406 -10.164 1 98.25 201 GLU B C 1
ATOM 3767 O O . GLU B 1 201 ? 3.396 31.562 -9.906 1 98.25 201 GLU B O 1
ATOM 3772 N N . VAL B 1 202 ? 3.502 29.422 -9.328 1 98.38 202 VAL B N 1
ATOM 3773 C CA . VAL B 1 202 ? 3.045 29.688 -7.969 1 98.38 202 VAL B CA 1
ATOM 3774 C C . VAL B 1 202 ? 4.043 30.609 -7.262 1 98.38 202 VAL B C 1
ATOM 3776 O O . VAL B 1 202 ? 3.654 31.578 -6.617 1 98.38 202 VAL B O 1
ATOM 3779 N N . ILE B 1 203 ? 5.301 30.312 -7.387 1 98.38 203 ILE B N 1
ATOM 3780 C CA . ILE B 1 203 ? 6.336 31.141 -6.766 1 98.38 203 ILE B CA 1
ATOM 3781 C C . ILE B 1 203 ? 6.258 32.562 -7.309 1 98.38 203 ILE B C 1
ATOM 3783 O O . ILE B 1 203 ? 6.34 33.531 -6.547 1 98.38 203 ILE B O 1
ATOM 3787 N N . ALA B 1 204 ? 6.098 32.719 -8.57 1 98.69 204 ALA B N 1
ATOM 3788 C CA . ALA B 1 204 ? 5.996 34.031 -9.195 1 98.69 204 ALA B CA 1
ATOM 3789 C C . ALA B 1 204 ? 4.797 34.812 -8.656 1 98.69 204 ALA B C 1
ATOM 3791 O O . ALA B 1 204 ? 4.875 36 -8.445 1 98.69 204 ALA B O 1
ATOM 3792 N N . ARG B 1 205 ? 3.742 34.094 -8.5 1 98.81 205 ARG B N 1
ATOM 3793 C CA . ARG B 1 205 ? 2.547 34.719 -7.961 1 98.81 205 ARG B CA 1
ATOM 3794 C C . ARG B 1 205 ? 2.791 35.219 -6.539 1 98.81 205 ARG B C 1
ATOM 3796 O O . ARG B 1 205 ? 2.367 36.344 -6.184 1 98.81 205 ARG B O 1
ATOM 3803 N N . VAL B 1 206 ? 3.381 34.438 -5.766 1 98.75 206 VAL B N 1
ATOM 3804 C CA . VAL B 1 206 ? 3.691 34.844 -4.402 1 98.75 206 VAL B CA 1
ATOM 3805 C C . VAL B 1 206 ? 4.664 36.031 -4.434 1 98.75 206 VAL B C 1
ATOM 3807 O O . VAL B 1 206 ? 4.492 37 -3.701 1 98.75 206 VAL B O 1
ATOM 3810 N N . GLU B 1 207 ? 5.656 35.906 -5.273 1 98.56 207 GLU B N 1
ATOM 3811 C CA . GLU B 1 207 ? 6.652 36.969 -5.398 1 98.56 207 GLU B CA 1
ATOM 3812 C C . GLU B 1 207 ? 6.004 38.312 -5.816 1 98.56 207 GLU B C 1
ATOM 3814 O O . GLU B 1 207 ? 6.379 39.375 -5.32 1 98.56 207 GLU B O 1
ATOM 3819 N N . ALA B 1 208 ? 5.125 38.25 -6.586 1 98.62 208 ALA B N 1
ATOM 3820 C CA . ALA B 1 208 ? 4.469 39.406 -7.16 1 98.62 208 ALA B CA 1
ATOM 3821 C C . ALA B 1 208 ? 3.686 40.188 -6.098 1 98.62 208 ALA B C 1
ATOM 3823 O O . ALA B 1 208 ? 3.354 41.344 -6.289 1 98.62 208 ALA B O 1
ATOM 3824 N N . VAL B 1 209 ? 3.303 39.469 -5.082 1 98.56 209 VAL B N 1
ATOM 3825 C CA . VAL B 1 209 ? 2.627 40.219 -4.012 1 98.56 209 VAL B CA 1
ATOM 3826 C C . VAL B 1 209 ? 3.486 41.375 -3.559 1 98.56 209 VAL B C 1
ATOM 3828 O O . VAL B 1 209 ? 2.973 42.469 -3.297 1 98.56 209 VAL B O 1
ATOM 3831 N N . GLY B 1 210 ? 4.758 41.219 -3.318 1 98.25 210 GLY B N 1
ATOM 3832 C CA . GLY B 1 210 ? 5.711 42.312 -3.219 1 98.25 210 GLY B CA 1
ATOM 3833 C C . GLY B 1 210 ? 5.836 42.875 -1.812 1 98.25 210 GLY B C 1
ATOM 3834 O O . GLY B 1 210 ? 6.422 43.938 -1.608 1 98.25 210 GLY B O 1
ATOM 3835 N N . ASN B 1 211 ? 5.316 42.188 -0.866 1 98.12 211 ASN B N 1
ATOM 3836 C CA . ASN B 1 211 ? 5.508 42.625 0.513 1 98.12 211 ASN B CA 1
ATOM 3837 C C . ASN B 1 211 ? 6.57 41.812 1.225 1 98.12 211 ASN B C 1
ATOM 3839 O O . ASN B 1 211 ? 7.211 40.938 0.609 1 98.12 211 ASN B O 1
ATOM 3843 N N . ALA B 1 212 ? 6.867 42.156 2.479 1 97 212 ALA B N 1
ATOM 3844 C CA . ALA B 1 212 ? 7.914 41.5 3.244 1 97 212 ALA B CA 1
ATOM 3845 C C . ALA B 1 212 ? 7.594 40 3.439 1 97 212 ALA B C 1
ATOM 3847 O O . ALA B 1 212 ? 8.484 39.156 3.385 1 97 212 ALA B O 1
ATOM 3848 N N . THR B 1 213 ? 6.266 39.781 3.695 1 98 213 THR B N 1
ATOM 3849 C CA . THR B 1 213 ? 5.836 38.375 3.881 1 98 213 THR B CA 1
ATOM 3850 C C . THR B 1 213 ? 6.113 37.562 2.629 1 98 213 THR B C 1
ATOM 3852 O O . THR B 1 213 ? 6.684 36.469 2.711 1 98 213 THR B O 1
ATOM 3855 N N . SER B 1 214 ? 5.828 38.062 1.47 1 98.25 214 SER B N 1
ATOM 3856 C CA . SER B 1 214 ? 6.043 37.344 0.215 1 98.25 214 SER B CA 1
ATOM 3857 C C . SER B 1 214 ? 7.531 37.156 -0.067 1 98.25 214 SER B C 1
ATOM 3859 O O . SER B 1 214 ? 7.945 36.094 -0.586 1 98.25 214 SER B O 1
ATOM 3861 N N . ALA B 1 215 ? 8.336 38.219 0.273 1 97.12 215 ALA B N 1
ATOM 3862 C CA . ALA B 1 215 ? 9.773 38.094 0.049 1 97.12 215 ALA B CA 1
ATOM 3863 C C . ALA B 1 215 ? 10.375 36.938 0.844 1 97.12 215 ALA B C 1
ATOM 3865 O O . ALA B 1 215 ? 11.148 36.156 0.308 1 97.12 215 ALA B O 1
ATOM 3866 N N . PHE B 1 216 ? 10.016 36.875 2.094 1 97.19 216 PHE B N 1
ATOM 3867 C CA . PHE B 1 216 ? 10.477 35.781 2.943 1 97.19 216 PHE B CA 1
ATOM 3868 C C . PHE B 1 216 ? 9.945 34.469 2.441 1 97.19 216 PHE B C 1
ATOM 3870 O O . PHE B 1 216 ? 10.688 33.469 2.375 1 97.19 216 PHE B O 1
ATOM 3877 N N . GLY B 1 217 ? 8.68 34.438 2.033 1 97.62 217 GLY B N 1
ATOM 3878 C CA . GLY B 1 217 ? 8.031 33.219 1.558 1 97.62 217 GLY B CA 1
ATOM 3879 C C . GLY B 1 217 ? 8.664 32.656 0.299 1 97.62 217 GLY B C 1
ATOM 3880 O O . GLY B 1 217 ? 8.781 31.438 0.144 1 97.62 217 GLY B O 1
ATOM 3881 N N . VAL B 1 218 ? 9.094 33.531 -0.569 1 97.62 218 VAL B N 1
ATOM 3882 C CA . VAL B 1 218 ? 9.703 33.094 -1.819 1 97.62 218 VAL B CA 1
ATOM 3883 C C . VAL B 1 218 ? 11.023 32.375 -1.525 1 97.62 218 VAL B C 1
ATOM 3885 O O . VAL B 1 218 ? 11.328 31.344 -2.148 1 97.62 218 VAL B O 1
ATOM 3888 N N . GLN B 1 219 ? 11.781 32.844 -0.537 1 96.94 219 GLN B N 1
ATOM 3889 C CA . GLN B 1 219 ? 13.008 32.188 -0.137 1 96.94 219 GLN B CA 1
ATOM 3890 C C . GLN B 1 219 ? 12.719 30.781 0.393 1 96.94 219 GLN B C 1
ATOM 3892 O O . GLN B 1 219 ? 13.43 29.828 0.063 1 96.94 219 GLN B O 1
ATOM 3897 N N . LEU B 1 220 ? 11.688 30.703 1.191 1 97.25 220 LEU B N 1
ATOM 3898 C CA . LEU B 1 220 ? 11.305 29.422 1.767 1 97.25 220 LEU B CA 1
ATOM 3899 C C . LEU B 1 220 ? 10.883 28.438 0.676 1 97.25 220 LEU B C 1
ATOM 3901 O O . LEU B 1 220 ? 11.312 27.281 0.675 1 97.25 220 LEU B O 1
ATOM 3905 N N . LEU B 1 221 ? 10.039 28.875 -0.256 1 97.44 221 LEU B N 1
ATOM 3906 C CA . LEU B 1 221 ? 9.523 28.016 -1.312 1 97.44 221 LEU B CA 1
ATOM 3907 C C . LEU B 1 221 ? 10.648 27.5 -2.209 1 97.44 221 LEU B C 1
ATOM 3909 O O . LEU B 1 221 ? 10.656 26.344 -2.604 1 97.44 221 LEU B O 1
ATOM 3913 N N . LYS B 1 222 ? 11.578 28.406 -2.523 1 95.75 222 LYS B N 1
ATOM 3914 C CA . LYS B 1 222 ? 12.688 28.016 -3.387 1 95.75 222 LYS B CA 1
ATOM 3915 C C . LYS B 1 222 ? 13.555 26.953 -2.723 1 95.75 222 LYS B C 1
ATOM 3917 O O . LYS B 1 222 ? 13.969 25.984 -3.369 1 95.75 222 LYS B O 1
ATOM 3922 N N . PHE B 1 223 ? 13.867 27.141 -1.463 1 95.12 223 PHE B N 1
ATOM 3923 C CA . PHE B 1 223 ? 14.633 26.141 -0.724 1 95.12 223 PHE B CA 1
ATOM 3924 C C . PHE B 1 223 ? 13.875 24.812 -0.666 1 95.12 223 PHE B C 1
ATOM 3926 O O . PHE B 1 223 ? 14.461 23.75 -0.895 1 95.12 223 PHE B O 1
ATOM 3933 N N . PHE B 1 224 ? 12.625 24.875 -0.336 1 94.81 224 PHE B N 1
ATOM 3934 C CA . PHE B 1 224 ? 11.75 23.719 -0.194 1 94.81 224 PHE B CA 1
ATOM 3935 C C . PHE B 1 224 ? 11.711 22.906 -1.485 1 94.81 224 PHE B C 1
ATOM 3937 O O . PHE B 1 224 ? 11.898 21.688 -1.466 1 94.81 224 PHE B O 1
ATOM 3944 N N . CYS B 1 225 ? 11.555 23.547 -2.623 1 95.44 225 CYS B N 1
ATOM 3945 C CA . CYS B 1 225 ? 11.516 22.906 -3.928 1 95.44 225 CYS B CA 1
ATOM 3946 C C . CYS B 1 225 ? 12.859 22.266 -4.262 1 95.44 225 CYS B C 1
ATOM 3948 O O . CYS B 1 225 ? 12.914 21.172 -4.809 1 95.44 225 CYS B O 1
ATOM 3950 N N . LYS B 1 226 ? 13.93 23.031 -3.934 1 94.69 226 LYS B N 1
ATOM 3951 C CA . LYS B 1 226 ? 15.266 22.484 -4.184 1 94.69 226 LYS B CA 1
ATOM 3952 C C . LYS B 1 226 ? 15.477 21.172 -3.436 1 94.69 226 LYS B C 1
ATOM 3954 O O . LYS B 1 226 ? 15.969 20.203 -4.008 1 94.69 226 LYS B O 1
ATOM 3959 N N . THR B 1 227 ? 15.133 21.156 -2.188 1 92.44 227 THR B N 1
ATOM 3960 C CA . THR B 1 227 ? 15.344 19.969 -1.359 1 92.44 227 THR B CA 1
ATOM 3961 C C . THR B 1 227 ? 14.461 18.812 -1.829 1 92.44 227 THR B C 1
ATOM 3963 O O . THR B 1 227 ? 14.914 17.672 -1.885 1 92.44 227 THR B O 1
ATOM 3966 N N . TYR B 1 228 ? 13.188 19.062 -2.162 1 92.69 228 TYR B N 1
ATOM 3967 C CA . TYR B 1 228 ? 12.289 18.031 -2.668 1 92.69 228 TYR B CA 1
ATOM 3968 C C . TYR B 1 228 ? 12.82 17.438 -3.967 1 92.69 228 TYR B C 1
ATOM 3970 O O . TYR B 1 228 ? 12.727 16.219 -4.188 1 92.69 228 TYR B O 1
ATOM 3978 N N . ALA B 1 229 ? 13.289 18.328 -4.84 1 92.31 229 ALA B N 1
ATOM 3979 C CA . ALA B 1 229 ? 13.875 17.844 -6.086 1 92.31 229 ALA B CA 1
ATOM 3980 C C . ALA B 1 229 ? 15.047 16.906 -5.816 1 92.31 229 ALA B C 1
ATOM 3982 O O . ALA B 1 229 ? 15.141 15.828 -6.422 1 92.31 229 ALA B O 1
ATOM 3983 N N . GLU B 1 230 ? 15.898 17.266 -4.824 1 90.12 230 GLU B N 1
ATOM 3984 C CA . GLU B 1 230 ? 17.109 16.5 -4.52 1 90.12 230 GLU B CA 1
ATOM 3985 C C . GLU B 1 230 ? 16.781 15.203 -3.799 1 90.12 230 GLU B C 1
ATOM 3987 O O . GLU B 1 230 ? 17.359 14.156 -4.094 1 90.12 230 GLU B O 1
ATOM 3992 N N . VAL B 1 231 ? 15.836 15.25 -2.902 1 87.12 231 VAL B N 1
ATOM 3993 C CA . VAL B 1 231 ? 15.625 14.141 -1.976 1 87.12 231 VAL B CA 1
ATOM 3994 C C . VAL B 1 231 ? 14.531 13.219 -2.512 1 87.12 231 VAL B C 1
ATOM 3996 O O . VAL B 1 231 ? 14.609 11.992 -2.357 1 87.12 231 VAL B O 1
ATOM 3999 N N . GLN B 1 232 ? 13.461 13.719 -3.115 1 86.94 232 GLN B N 1
ATOM 4000 C CA . GLN B 1 232 ? 12.305 12.93 -3.504 1 86.94 232 GLN B CA 1
ATOM 4001 C C . GLN B 1 232 ? 12.148 12.883 -5.02 1 86.94 232 GLN B C 1
ATOM 4003 O O . GLN B 1 232 ? 11.25 12.219 -5.539 1 86.94 232 GLN B O 1
ATOM 4008 N N . GLY B 1 233 ? 12.93 13.609 -5.734 1 86.44 233 GLY B N 1
ATOM 4009 C CA . GLY B 1 233 ? 12.828 13.648 -7.184 1 86.44 233 GLY B CA 1
ATOM 4010 C C . GLY B 1 233 ? 11.625 14.422 -7.676 1 86.44 233 GLY B C 1
ATOM 4011 O O . GLY B 1 233 ? 11.07 14.109 -8.734 1 86.44 233 GLY B O 1
ATOM 4012 N N . MET B 1 234 ? 11.172 15.289 -6.867 1 89.38 234 MET B N 1
ATOM 4013 C CA . MET B 1 234 ? 10.023 16.125 -7.215 1 89.38 234 MET B CA 1
ATOM 4014 C C . MET B 1 234 ? 10.453 17.578 -7.406 1 89.38 234 MET B C 1
ATOM 4016 O O . MET B 1 234 ? 10.688 18.297 -6.434 1 89.38 234 MET B O 1
ATOM 4020 N N . PRO B 1 235 ? 10.508 18.109 -8.602 1 90.06 235 PRO B N 1
ATOM 4021 C CA . PRO B 1 235 ? 10.961 19.484 -8.828 1 90.06 235 PRO B CA 1
ATOM 4022 C C . PRO B 1 235 ? 10.008 20.516 -8.242 1 90.06 235 PRO B C 1
ATOM 4024 O O . PRO B 1 235 ? 10.438 21.609 -7.871 1 90.06 235 PRO B O 1
ATOM 4027 N N . ALA B 1 236 ? 8.789 20.297 -8.305 1 96.12 236 ALA B N 1
ATOM 4028 C CA . ALA B 1 236 ? 7.809 21.125 -7.605 1 96.12 236 ALA B CA 1
ATOM 4029 C C . ALA B 1 236 ? 7.332 20.453 -6.328 1 96.12 236 ALA B C 1
ATOM 4031 O O . ALA B 1 236 ? 6.648 19.422 -6.383 1 96.12 236 ALA B O 1
ATOM 4032 N N . ALA B 1 237 ? 7.773 21.016 -5.242 1 96.81 237 ALA B N 1
ATOM 4033 C CA . ALA B 1 237 ? 7.461 20.453 -3.936 1 96.81 237 ALA B CA 1
ATOM 4034 C C . ALA B 1 237 ? 5.977 20.594 -3.611 1 96.81 237 ALA B C 1
ATOM 4036 O O . ALA B 1 237 ? 5.363 21.625 -3.926 1 96.81 237 ALA B O 1
ATOM 4037 N N . PRO B 1 238 ? 5.34 19.609 -3.033 1 98.06 238 PRO B N 1
ATOM 4038 C CA . PRO B 1 238 ? 3.955 19.734 -2.574 1 98.06 238 PRO B CA 1
ATOM 4039 C C . PRO B 1 238 ? 3.828 20.578 -1.306 1 98.06 238 PRO B C 1
ATOM 4041 O O . PRO B 1 238 ? 4.539 20.344 -0.327 1 98.06 238 PRO B O 1
ATOM 4044 N N . LEU B 1 239 ? 2.998 21.531 -1.407 1 98.31 239 LEU B N 1
ATOM 4045 C CA . LEU B 1 239 ? 2.699 22.344 -0.237 1 98.31 239 LEU B CA 1
ATOM 4046 C C . LEU B 1 239 ? 1.639 21.688 0.634 1 98.31 239 LEU B C 1
ATOM 4048 O O . LEU B 1 239 ? 0.463 22.062 0.578 1 98.31 239 LEU B O 1
ATOM 4052 N N . HIS B 1 240 ? 1.98 20.812 1.496 1 98.62 240 HIS B N 1
ATOM 4053 C CA . HIS B 1 240 ? 1.141 19.844 2.195 1 98.62 240 HIS B CA 1
ATOM 4054 C C . HIS B 1 240 ? 0.203 20.547 3.178 1 98.62 240 HIS B C 1
ATOM 4056 O O . HIS B 1 240 ? -1.019 20.484 3.029 1 98.62 240 HIS B O 1
ATOM 4062 N N . ASP B 1 241 ? 0.715 21.219 4.066 1 98.81 241 ASP B N 1
ATOM 4063 C CA . ASP B 1 241 ? 0.056 21.609 5.309 1 98.81 241 ASP B CA 1
ATOM 4064 C C . ASP B 1 241 ? -1.07 22.609 5.047 1 98.81 241 ASP B C 1
ATOM 4066 O O . ASP B 1 241 ? -2.143 22.516 5.648 1 98.81 241 ASP B O 1
ATOM 4070 N N . PRO B 1 242 ? -0.837 23.609 4.133 1 98.88 242 PRO B N 1
ATOM 4071 C CA . PRO B 1 242 ? -1.905 24.594 3.938 1 98.88 242 PRO B CA 1
ATOM 4072 C C . PRO B 1 242 ? -3.186 23.969 3.383 1 98.88 242 PRO B C 1
ATOM 4074 O O . PRO B 1 242 ? -4.246 24.594 3.422 1 98.88 242 PRO B O 1
ATOM 4077 N N . VAL B 1 243 ? -3.145 22.734 2.852 1 98.88 243 VAL B N 1
ATOM 4078 C CA . VAL B 1 243 ? -4.336 22.062 2.328 1 98.88 243 VAL B CA 1
ATOM 4079 C C . VAL B 1 243 ? -5.379 21.938 3.436 1 98.88 243 VAL B C 1
ATOM 4081 O O . VAL B 1 243 ? -6.574 22.141 3.201 1 98.88 243 VAL B O 1
ATOM 4084 N N . THR B 1 244 ? -4.961 21.641 4.672 1 98.94 244 THR B N 1
ATOM 4085 C CA . THR B 1 244 ? -5.883 21.5 5.793 1 98.94 244 THR B CA 1
ATOM 4086 C C . THR B 1 244 ? -6.535 22.844 6.129 1 98.94 244 THR B C 1
ATOM 4088 O O . THR B 1 244 ? -7.734 22.906 6.406 1 98.94 244 THR B O 1
ATOM 4091 N N . VAL B 1 245 ? -5.789 23.922 6.027 1 98.88 245 VAL B N 1
ATOM 4092 C CA . VAL B 1 245 ? -6.312 25.25 6.332 1 98.88 245 VAL B CA 1
ATOM 4093 C C . VAL B 1 245 ? -7.285 25.688 5.242 1 98.88 245 VAL B C 1
ATOM 4095 O O . VAL B 1 245 ? -8.336 26.266 5.539 1 98.88 245 VAL B O 1
ATOM 4098 N N . ALA B 1 246 ? -6.902 25.422 4.031 1 98.94 246 ALA B N 1
ATOM 4099 C CA . ALA B 1 246 ? -7.801 25.75 2.924 1 98.94 246 ALA B CA 1
ATOM 4100 C C . ALA B 1 246 ? -9.148 25.047 3.094 1 98.94 246 ALA B C 1
ATOM 4102 O O . ALA B 1 246 ? -10.195 25.656 2.836 1 98.94 246 ALA B O 1
ATOM 4103 N N . ILE B 1 247 ? -9.133 23.812 3.549 1 98.81 247 ILE B N 1
ATOM 4104 C CA . ILE B 1 247 ? -10.367 23.078 3.781 1 98.81 247 ILE B CA 1
ATOM 4105 C C . ILE B 1 247 ? -11.164 23.734 4.898 1 98.81 247 ILE B C 1
ATOM 4107 O O . ILE B 1 247 ? -12.398 23.812 4.832 1 98.81 247 ILE B O 1
ATOM 4111 N N . ALA B 1 248 ? -10.484 24.281 5.934 1 98.62 248 ALA B N 1
ATOM 4112 C CA . ALA B 1 248 ? -11.164 24.969 7.023 1 98.62 248 ALA B CA 1
ATOM 4113 C C . ALA B 1 248 ? -11.805 26.266 6.535 1 98.62 248 ALA B C 1
ATOM 4115 O O . ALA B 1 248 ? -12.867 26.672 7.023 1 98.62 248 ALA B O 1
ATOM 4116 N N . ILE B 1 249 ? -11.219 26.922 5.574 1 98.5 249 ILE B N 1
ATOM 4117 C CA . ILE B 1 249 ? -11.688 28.203 5.051 1 98.5 249 ILE B CA 1
ATOM 4118 C C . ILE B 1 249 ? -12.906 27.969 4.152 1 98.5 249 ILE B C 1
ATOM 4120 O O . ILE B 1 249 ? -13.914 28.672 4.27 1 98.5 249 ILE B O 1
ATOM 4124 N N . ASP B 1 250 ? -12.727 27.031 3.254 1 97.38 250 ASP B N 1
ATOM 4125 C CA . ASP B 1 250 ? -13.727 26.75 2.234 1 97.38 250 ASP B CA 1
ATOM 4126 C C . ASP B 1 250 ? -13.797 25.25 1.942 1 97.38 250 ASP B C 1
ATOM 4128 O O . ASP B 1 250 ? -12.938 24.703 1.246 1 97.38 250 ASP B O 1
ATOM 4132 N N . ARG B 1 251 ? -14.922 24.688 2.389 1 97.19 251 ARG B N 1
ATOM 4133 C CA . ARG B 1 251 ? -15.062 23.234 2.289 1 97.19 251 ARG B CA 1
ATOM 4134 C C . ARG B 1 251 ? -15.086 22.797 0.831 1 97.19 251 ARG B C 1
ATOM 4136 O O . ARG B 1 251 ? -14.727 21.656 0.52 1 97.19 251 ARG B O 1
ATOM 4143 N N . ALA B 1 252 ? -15.352 23.703 -0.048 1 97.38 252 ALA B N 1
ATOM 4144 C CA . ALA B 1 252 ? -15.5 23.359 -1.462 1 97.38 252 ALA B CA 1
ATOM 4145 C C . ALA B 1 252 ? -14.141 23.234 -2.141 1 97.38 252 ALA B C 1
ATOM 4147 O O . ALA B 1 252 ? -14.047 22.75 -3.273 1 97.38 252 ALA B O 1
ATOM 4148 N N . VAL B 1 253 ? -13.07 23.562 -1.426 1 98.56 253 VAL B N 1
ATOM 4149 C CA . VAL B 1 253 ? -11.742 23.516 -2.027 1 98.56 253 VAL B CA 1
ATOM 4150 C C . VAL B 1 253 ? -11.305 22.062 -2.215 1 98.56 253 VAL B C 1
ATOM 4152 O O . VAL B 1 253 ? -10.367 21.797 -2.971 1 98.56 253 VAL B O 1
ATOM 4155 N N . ALA B 1 254 ? -11.945 21.109 -1.532 1 98.69 254 ALA B N 1
ATOM 4156 C CA . ALA B 1 254 ? -11.578 19.703 -1.627 1 98.69 254 ALA B CA 1
ATOM 4157 C C . ALA B 1 254 ? -12.82 18.812 -1.63 1 98.69 254 ALA B C 1
ATOM 4159 O O . ALA B 1 254 ? -13.812 19.125 -0.966 1 98.69 254 ALA B O 1
ATOM 4160 N N . THR B 1 255 ? -12.828 17.734 -2.383 1 98.62 255 THR B N 1
ATOM 4161 C CA . THR B 1 255 ? -13.805 16.672 -2.182 1 98.62 255 THR B CA 1
ATOM 4162 C C . THR B 1 255 ? -13.367 15.742 -1.06 1 98.62 255 THR B C 1
ATOM 4164 O O . THR B 1 255 ? -12.172 15.562 -0.827 1 98.62 255 THR B O 1
ATOM 4167 N N . VAL B 1 256 ? -14.312 15.219 -0.338 1 97.44 256 VAL B N 1
ATOM 4168 C CA . VAL B 1 256 ? -14.023 14.328 0.789 1 97.44 256 VAL B CA 1
ATOM 4169 C C . VAL B 1 256 ? -14.867 13.062 0.672 1 97.44 256 VAL B C 1
ATOM 4171 O O . VAL B 1 256 ? -15.93 13.062 0.045 1 97.44 256 VAL B O 1
ATOM 4174 N N . GLN B 1 257 ? -14.352 11.992 1.155 1 96.5 257 GLN B N 1
ATOM 4175 C CA . GLN B 1 257 ? -15.055 10.711 1.256 1 96.5 257 GLN B CA 1
ATOM 4176 C C . GLN B 1 257 ? -15.031 10.188 2.688 1 96.5 257 GLN B C 1
ATOM 4178 O O . GLN B 1 257 ? -13.969 10.078 3.301 1 96.5 257 GLN B O 1
ATOM 4183 N N . ARG B 1 258 ? -16.281 9.969 3.25 1 96.31 258 ARG B N 1
ATOM 4184 C CA . ARG B 1 258 ? -16.344 9.336 4.562 1 96.31 258 ARG B CA 1
ATOM 4185 C C . ARG B 1 258 ? -16.078 7.84 4.461 1 96.31 258 ARG B C 1
ATOM 4187 O O . ARG B 1 258 ? -16.656 7.152 3.621 1 96.31 258 ARG B O 1
ATOM 4194 N N . THR B 1 259 ? -15.109 7.309 5.25 1 97.25 259 THR B N 1
ATOM 4195 C CA . THR B 1 259 ? -14.727 5.902 5.203 1 97.25 259 THR B CA 1
ATOM 4196 C C . THR B 1 259 ? -14.125 5.461 6.535 1 97.25 259 THR B C 1
ATOM 4198 O O . THR B 1 259 ? -14.188 6.191 7.523 1 97.25 259 THR B O 1
ATOM 4201 N N . HIS B 1 260 ? -13.656 4.195 6.555 1 97.56 260 HIS B N 1
ATOM 4202 C CA . HIS B 1 260 ? -12.961 3.664 7.719 1 97.56 260 HIS B CA 1
ATOM 4203 C C . HIS B 1 260 ? -11.453 3.764 7.551 1 97.56 260 HIS B C 1
ATOM 4205 O O . HIS B 1 260 ? -10.914 3.385 6.508 1 97.56 260 HIS B O 1
ATOM 4211 N N . VAL B 1 261 ? -10.828 4.312 8.492 1 98.5 261 VAL B N 1
ATOM 4212 C CA . VAL B 1 261 ? -9.367 4.371 8.516 1 98.5 261 VAL B CA 1
ATOM 4213 C C . VAL B 1 261 ? -8.844 3.717 9.797 1 98.5 261 VAL B C 1
ATOM 4215 O O . VAL B 1 261 ? -9.234 4.102 10.898 1 98.5 261 VAL B O 1
ATOM 4218 N N . ALA B 1 262 ? -8.008 2.693 9.602 1 98.12 262 ALA B N 1
ATOM 4219 C CA . ALA B 1 262 ? -7.312 2.057 10.719 1 98.12 262 ALA B CA 1
ATOM 4220 C C . ALA B 1 262 ? -5.824 2.402 10.711 1 98.12 262 ALA B C 1
ATOM 4222 O O . ALA B 1 262 ? -5.176 2.342 9.664 1 98.12 262 ALA B O 1
ATOM 4223 N N . ILE B 1 263 ? -5.297 2.793 11.867 1 98.75 263 ILE B N 1
ATOM 4224 C CA . ILE B 1 263 ? -3.887 3.15 11.984 1 98.75 263 ILE B CA 1
ATOM 4225 C C . ILE B 1 263 ? -3.072 1.922 12.383 1 98.75 263 ILE B C 1
ATOM 4227 O O . ILE B 1 263 ? -3.355 1.287 13.398 1 98.75 263 ILE B O 1
ATOM 4231 N N . GLU B 1 264 ? -2.086 1.551 11.531 1 98.81 264 GLU B N 1
ATOM 4232 C CA . GLU B 1 264 ? -1.188 0.458 11.898 1 98.81 264 GLU B CA 1
ATOM 4233 C C . GLU B 1 264 ? -0.171 0.904 12.945 1 98.81 264 GLU B C 1
ATOM 4235 O O . GLU B 1 264 ? 0.679 1.754 12.672 1 98.81 264 GLU B O 1
ATOM 4240 N N . THR B 1 265 ? -0.218 0.358 14.156 1 98.5 265 THR B N 1
ATOM 4241 C CA . THR B 1 265 ? 0.708 0.752 15.211 1 98.5 265 THR B CA 1
ATOM 4242 C C . THR B 1 265 ? 1.679 -0.381 15.531 1 98.5 265 THR B C 1
ATOM 4244 O O . THR B 1 265 ? 2.682 -0.172 16.219 1 98.5 265 THR B O 1
ATOM 4247 N N . LYS B 1 266 ? 1.5 -1.587 14.883 1 97.69 266 LYS B N 1
ATOM 4248 C CA . LYS B 1 266 ? 2.242 -2.762 15.328 1 97.69 266 LYS B CA 1
ATOM 4249 C C . LYS B 1 266 ? 3.166 -3.279 14.234 1 97.69 266 LYS B C 1
ATOM 4251 O O . LYS B 1 266 ? 4.016 -4.137 14.477 1 97.69 266 LYS B O 1
ATOM 4256 N N . GLY B 1 267 ? 3.072 -2.836 13.023 1 98.12 267 GLY B N 1
ATOM 4257 C CA . GLY B 1 267 ? 3.826 -3.369 11.906 1 98.12 267 GLY B CA 1
ATOM 4258 C C . GLY B 1 267 ? 5.32 -3.129 12.016 1 98.12 267 GLY B C 1
ATOM 4259 O O . GLY B 1 267 ? 5.75 -2.076 12.5 1 98.12 267 GLY B O 1
ATOM 4260 N N . GLU B 1 268 ? 6.066 -4.152 11.594 1 97.56 268 GLU B N 1
ATOM 4261 C CA . GLU B 1 268 ? 7.52 -4.008 11.57 1 97.56 268 GLU B CA 1
ATOM 4262 C C . GLU B 1 268 ? 7.953 -3.004 10.5 1 97.56 268 GLU B C 1
ATOM 4264 O O . GLU B 1 268 ? 8.82 -2.164 10.75 1 97.56 268 GLU B O 1
ATOM 4269 N N . TYR B 1 269 ? 7.367 -3.09 9.391 1 97.81 269 TYR B N 1
ATOM 4270 C CA . TYR B 1 269 ? 7.75 -2.246 8.266 1 97.81 269 TYR B CA 1
ATOM 4271 C C . TYR B 1 269 ? 6.652 -1.24 7.941 1 97.81 269 TYR B C 1
ATOM 4273 O O . TYR B 1 269 ? 6.844 -0.351 7.109 1 97.81 269 TYR B O 1
ATOM 4281 N N . THR B 1 270 ? 5.445 -1.406 8.641 1 98.44 270 THR B N 1
ATOM 4282 C CA . THR B 1 270 ? 4.27 -0.677 8.172 1 98.44 270 THR B CA 1
ATOM 4283 C C . THR B 1 270 ? 3.695 0.195 9.281 1 98.44 270 THR B C 1
ATOM 4285 O O . THR B 1 270 ? 2.643 0.813 9.109 1 98.44 270 THR B O 1
ATOM 4288 N N . ALA B 1 271 ? 4.387 0.25 10.484 1 98.19 271 ALA B N 1
ATOM 4289 C CA . ALA B 1 271 ? 3.902 1.176 11.508 1 98.19 271 ALA B CA 1
ATOM 4290 C C . ALA B 1 271 ? 3.775 2.59 10.953 1 98.19 271 ALA B C 1
ATOM 4292 O O . ALA B 1 271 ? 4.664 3.068 10.242 1 98.19 271 ALA B O 1
ATOM 4293 N N . GLY B 1 272 ? 2.574 3.215 11.203 1 98.44 272 GLY B N 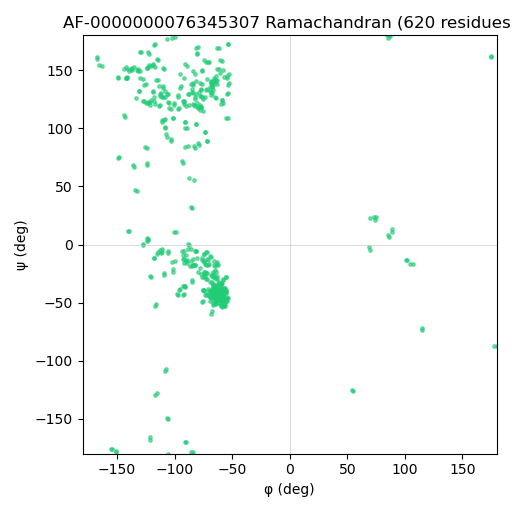1
ATOM 4294 C CA . GLY B 1 272 ? 2.291 4.547 10.695 1 98.44 272 GLY B CA 1
ATOM 4295 C C . GLY B 1 272 ? 1.408 4.535 9.461 1 98.44 272 GLY B C 1
ATOM 4296 O O . GLY B 1 272 ? 0.859 5.57 9.07 1 98.44 272 GLY B O 1
ATOM 4297 N N . ALA B 1 273 ? 1.243 3.326 8.844 1 98.75 273 ALA B N 1
ATOM 4298 C CA . ALA B 1 273 ? 0.347 3.246 7.695 1 98.75 273 ALA B CA 1
ATOM 4299 C C . ALA B 1 273 ? -1.092 3.553 8.102 1 98.75 273 ALA B C 1
ATOM 4301 O O . ALA B 1 273 ? -1.601 3 9.078 1 98.75 273 ALA B O 1
ATOM 4302 N N . THR B 1 274 ? -1.7 4.516 7.414 1 98.75 274 THR B N 1
ATOM 4303 C CA . THR B 1 274 ? -3.131 4.766 7.551 1 98.75 274 THR B CA 1
ATOM 4304 C C . THR B 1 274 ? -3.924 3.93 6.551 1 98.75 274 THR B C 1
ATOM 4306 O O . THR B 1 274 ? -3.975 4.258 5.363 1 98.75 274 THR B O 1
ATOM 4309 N N . ASN B 1 275 ? -4.469 2.824 7.078 1 98.44 275 ASN B N 1
ATOM 4310 C CA . ASN B 1 275 ? -5.246 1.924 6.234 1 98.44 275 ASN B CA 1
ATOM 4311 C C . ASN B 1 275 ? -6.613 2.512 5.898 1 98.44 275 ASN B C 1
ATOM 4313 O O . ASN B 1 275 ? -7.551 2.41 6.691 1 98.44 275 ASN B O 1
ATOM 4317 N N . VAL B 1 276 ? -6.711 3.129 4.719 1 98.19 276 VAL B N 1
ATOM 4318 C CA . VAL B 1 276 ? -7.941 3.738 4.223 1 98.19 276 VAL B CA 1
ATOM 4319 C C . VAL B 1 276 ? -8.734 2.715 3.416 1 98.19 276 VAL B C 1
ATOM 4321 O O . VAL B 1 276 ? -8.352 2.363 2.297 1 98.19 276 VAL B O 1
ATOM 4324 N N . TYR B 1 277 ? -9.781 2.211 3.98 1 96.56 277 TYR B N 1
ATOM 4325 C CA . TYR B 1 277 ? -10.602 1.2 3.324 1 96.56 277 TYR B CA 1
ATOM 4326 C C . TYR B 1 277 ? -11.547 1.839 2.312 1 96.56 277 TYR B C 1
ATOM 4328 O O . TYR B 1 277 ? -12.359 2.689 2.668 1 96.56 277 TYR B O 1
ATOM 4336 N N . LEU B 1 278 ? -11.336 1.46 1.064 1 91.19 278 LEU B N 1
ATOM 4337 C CA . LEU B 1 278 ? -12.172 1.998 -0.005 1 91.19 278 LEU B CA 1
ATOM 4338 C C . LEU B 1 278 ? -13.023 0.9 -0.635 1 91.19 278 LEU B C 1
ATOM 4340 O O . LEU B 1 278 ? -12.758 -0.288 -0.437 1 91.19 278 LEU B O 1
ATOM 4344 N N . LEU B 1 279 ? -14.055 1.256 -1.255 1 81.25 279 LEU B N 1
ATOM 4345 C CA . LEU B 1 279 ? -14.93 0.387 -2.029 1 81.25 279 LEU B CA 1
ATOM 4346 C C . LEU B 1 279 ? -15.422 -0.782 -1.185 1 81.25 279 LEU B C 1
ATOM 4348 O O . LEU B 1 279 ? -16.031 -0.579 -0.126 1 81.25 279 LEU B O 1
ATOM 4352 N N . ASP B 1 280 ? -15.211 -1.98 -1.707 1 77.69 280 ASP B N 1
ATOM 4353 C CA . ASP B 1 280 ? -15.781 -3.17 -1.081 1 77.69 280 ASP B CA 1
ATOM 4354 C C . ASP B 1 280 ? -15.078 -3.486 0.237 1 77.69 280 ASP B C 1
ATOM 4356 O O . ASP B 1 280 ? -15.617 -4.203 1.079 1 77.69 280 ASP B O 1
ATOM 4360 N N . GLN B 1 281 ? -13.992 -2.83 0.377 1 83.25 281 GLN B N 1
ATOM 4361 C CA . GLN B 1 281 ? -13.227 -3.135 1.583 1 83.25 281 GLN B CA 1
ATOM 4362 C C . GLN B 1 281 ? -13.859 -2.488 2.812 1 83.25 281 GLN B C 1
ATOM 4364 O O . GLN B 1 281 ? -13.531 -2.846 3.945 1 83.25 281 GLN B O 1
ATOM 4369 N N . VAL B 1 282 ? -14.828 -1.571 2.588 1 85.12 282 VAL B N 1
ATOM 4370 C CA . VAL B 1 282 ? -15.383 -0.795 3.691 1 85.12 282 VAL B CA 1
ATOM 4371 C C . VAL B 1 282 ? -16.625 -1.503 4.25 1 85.12 282 VAL B C 1
ATOM 4373 O O . VAL B 1 282 ? -17.094 -1.175 5.344 1 85.12 282 VAL B O 1
ATOM 4376 N N . LYS B 1 283 ? -17.109 -2.514 3.621 1 83.06 283 LYS B N 1
ATOM 4377 C CA . LYS B 1 283 ? -18.359 -3.158 4.027 1 83.06 283 LYS B CA 1
ATOM 4378 C C . LYS B 1 283 ? -18.266 -3.676 5.461 1 83.06 283 LYS B C 1
ATOM 4380 O O . LYS B 1 283 ? -17.297 -4.352 5.82 1 83.06 283 LYS B O 1
ATOM 4385 N N . GLY B 1 284 ? -19.219 -3.203 6.25 1 88.38 284 GLY B N 1
ATOM 4386 C CA . GLY B 1 284 ? -19.344 -3.682 7.621 1 88.38 284 GLY B CA 1
ATOM 4387 C C . GLY B 1 284 ? -18.469 -2.924 8.602 1 88.38 284 GLY B C 1
ATOM 4388 O O . GLY B 1 284 ? -18.375 -3.285 9.773 1 88.38 284 GLY B O 1
ATOM 4389 N N . ARG B 1 285 ? -17.812 -1.873 8.211 1 91.69 285 ARG B N 1
ATOM 4390 C CA . ARG B 1 285 ? -16.922 -1.118 9.078 1 91.69 285 ARG B CA 1
ATOM 4391 C C . ARG B 1 285 ? -17.516 0.241 9.43 1 91.69 285 ARG B C 1
ATOM 4393 O O . ARG B 1 285 ? -18.328 0.784 8.68 1 91.69 285 ARG B O 1
ATOM 4400 N N . ASP B 1 286 ? -17.125 0.721 10.609 1 94.06 286 ASP B N 1
ATOM 4401 C CA . ASP B 1 286 ? -17.5 2.082 10.969 1 94.06 286 ASP B CA 1
ATOM 4402 C C . ASP B 1 286 ? -16.812 3.107 10.086 1 94.06 286 ASP B C 1
ATOM 4404 O O . ASP B 1 286 ? -15.633 2.939 9.742 1 94.06 286 ASP B O 1
ATOM 4408 N N . MET B 1 287 ? -17.5 4.066 9.664 1 95 287 MET B N 1
ATOM 4409 C CA . MET B 1 287 ? -16.938 5.156 8.875 1 95 287 MET B CA 1
ATOM 4410 C C . MET B 1 287 ? -16.469 6.293 9.766 1 95 287 MET B C 1
ATOM 4412 O O . MET B 1 287 ? -17.141 7.312 9.898 1 95 287 MET B O 1
ATOM 4416 N N . ASN B 1 288 ? -15.258 6.219 10.305 1 96.5 288 ASN B N 1
ATOM 4417 C CA . ASN B 1 288 ? -14.789 7.039 11.422 1 96.5 288 ASN B CA 1
ATOM 4418 C C . ASN B 1 288 ? -14.102 8.312 10.93 1 96.5 288 ASN B C 1
ATOM 4420 O O . ASN B 1 288 ? -13.891 9.25 11.703 1 96.5 288 ASN B O 1
ATOM 4424 N N . VAL B 1 289 ? -13.773 8.438 9.672 1 97.81 289 VAL B N 1
ATOM 4425 C CA . VAL B 1 289 ? -12.938 9.547 9.219 1 97.81 289 VAL B CA 1
ATOM 4426 C C . VAL B 1 289 ? -13.414 10.031 7.852 1 97.81 289 VAL B C 1
ATOM 4428 O O . VAL B 1 289 ? -13.883 9.242 7.035 1 97.81 289 VAL B O 1
ATOM 4431 N N . GLU B 1 290 ? -13.359 11.281 7.633 1 98.38 290 GLU B N 1
ATOM 4432 C CA . GLU B 1 290 ? -13.461 11.859 6.297 1 98.38 290 GLU B CA 1
ATOM 4433 C C . GLU B 1 290 ? -12.086 12.023 5.66 1 98.38 290 GLU B C 1
ATOM 4435 O O . GLU B 1 290 ? -11.203 12.672 6.234 1 98.38 290 GLU B O 1
ATOM 4440 N N . VAL B 1 291 ? -11.93 11.438 4.531 1 98.5 291 VAL B N 1
ATOM 4441 C CA . VAL B 1 291 ? -10.656 11.5 3.83 1 98.5 291 VAL B CA 1
ATOM 4442 C C . VAL B 1 291 ? -10.766 12.445 2.637 1 98.5 291 VAL B C 1
ATOM 4444 O O . VAL B 1 291 ? -11.641 12.281 1.784 1 98.5 291 VAL B O 1
ATOM 4447 N N . ALA B 1 292 ? -9.867 13.508 2.635 1 98.81 292 ALA B N 1
ATOM 4448 C CA . ALA B 1 292 ? -9.828 14.453 1.518 1 98.81 292 ALA B CA 1
ATOM 4449 C C . ALA B 1 292 ? -9.203 13.812 0.281 1 98.81 292 ALA B C 1
ATOM 4451 O O . ALA B 1 292 ? -8.141 13.188 0.369 1 98.81 292 ALA B O 1
ATOM 4452 N N . MET B 1 293 ? -9.875 13.992 -0.905 1 98.25 293 MET B N 1
ATOM 4453 C CA . MET B 1 293 ? -9.484 13.211 -2.076 1 98.25 293 MET B CA 1
ATOM 4454 C C . MET B 1 293 ? -8.961 14.117 -3.186 1 98.25 293 MET B C 1
ATOM 4456 O O . MET B 1 293 ? -7.855 13.914 -3.689 1 98.25 293 MET B O 1
ATOM 4460 N N . GLN B 1 294 ? -9.711 15.164 -3.551 1 98.69 294 GLN B N 1
ATOM 4461 C CA . GLN B 1 294 ? -9.336 16.016 -4.672 1 98.69 294 GLN B CA 1
ATOM 4462 C C . GLN B 1 294 ? -9.289 17.484 -4.258 1 98.69 294 GLN B C 1
ATOM 4464 O O . GLN B 1 294 ? -10.172 17.969 -3.545 1 98.69 294 GLN B O 1
ATOM 4469 N N . LEU B 1 295 ? -8.289 18.125 -4.723 1 98.81 295 LEU B N 1
ATOM 4470 C CA . LEU B 1 295 ? -8.062 19.531 -4.383 1 98.81 295 LEU B CA 1
ATOM 4471 C C . LEU B 1 295 ? -8.398 20.438 -5.562 1 98.81 295 LEU B C 1
ATOM 4473 O O . LEU B 1 295 ? -8.047 20.125 -6.703 1 98.81 295 LEU B O 1
ATOM 4477 N N . ASP B 1 296 ? -9.195 21.453 -5.309 1 98.88 296 ASP B N 1
ATOM 4478 C CA . ASP B 1 296 ? -9.258 22.562 -6.246 1 98.88 296 ASP B CA 1
ATOM 4479 C C . ASP B 1 296 ? -7.984 23.406 -6.188 1 98.88 296 ASP B C 1
ATOM 4481 O O . ASP B 1 296 ? -7.91 24.375 -5.438 1 98.88 296 ASP B O 1
ATOM 4485 N N . VAL B 1 297 ? -7.008 22.969 -7.051 1 98.62 297 VAL B N 1
ATOM 4486 C CA . VAL B 1 297 ? -5.641 23.484 -6.973 1 98.62 297 VAL B CA 1
ATOM 4487 C C . VAL B 1 297 ? -5.633 24.984 -7.207 1 98.62 297 VAL B C 1
ATOM 4489 O O . VAL B 1 297 ? -4.969 25.734 -6.484 1 98.62 297 VAL B O 1
ATOM 4492 N N . LYS B 1 298 ? -6.312 25.484 -8.172 1 98.5 298 LYS B N 1
ATOM 4493 C CA . LYS B 1 298 ? -6.348 26.922 -8.453 1 98.5 298 LYS B CA 1
ATOM 4494 C C . LYS B 1 298 ? -6.887 27.703 -7.262 1 98.5 298 LYS B C 1
ATOM 4496 O O . LYS B 1 298 ? -6.277 28.672 -6.824 1 98.5 298 LYS B O 1
ATOM 4501 N N . ARG B 1 299 ? -8.07 27.234 -6.836 1 98.56 299 ARG B N 1
ATOM 4502 C CA . ARG B 1 299 ? -8.656 27.922 -5.691 1 98.56 299 ARG B CA 1
ATOM 4503 C C . ARG B 1 299 ? -7.711 27.891 -4.492 1 98.56 299 ARG B C 1
ATOM 4505 O O . ARG B 1 299 ? -7.59 28.875 -3.76 1 98.56 299 ARG B O 1
ATOM 4512 N N . PHE B 1 300 ? -7.086 26.781 -4.305 1 98.75 300 PHE B N 1
ATOM 4513 C CA . PHE B 1 300 ? -6.145 26.625 -3.203 1 98.75 300 PHE B CA 1
ATOM 4514 C C . PHE B 1 300 ? -5.047 27.672 -3.268 1 98.75 300 PHE B C 1
ATOM 4516 O O . PHE B 1 300 ? -4.812 28.391 -2.297 1 98.75 300 PHE B O 1
ATOM 4523 N N . PHE B 1 301 ? -4.379 27.812 -4.391 1 98.69 301 PHE B N 1
ATOM 4524 C CA . PHE B 1 301 ? -3.266 28.75 -4.473 1 98.69 301 PHE B CA 1
ATOM 4525 C C . PHE B 1 301 ? -3.771 30.188 -4.516 1 98.69 301 PHE B C 1
ATOM 4527 O O . PHE B 1 301 ? -3.092 31.109 -4.051 1 98.69 301 PHE B O 1
ATOM 4534 N N . ASP B 1 302 ?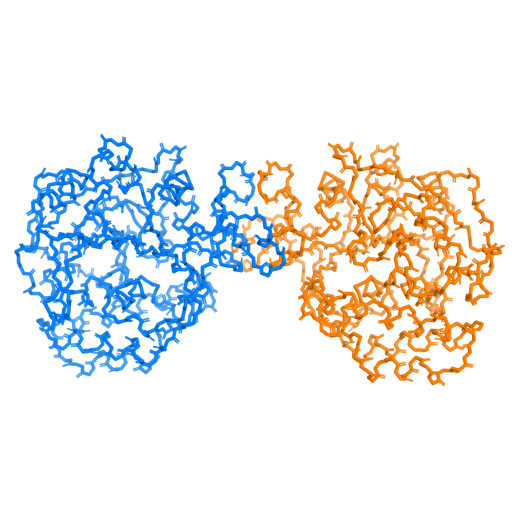 -5 30.422 -5.012 1 98.81 302 ASP B N 1
ATOM 4535 C CA . ASP B 1 302 ? -5.605 31.734 -4.883 1 98.81 302 ASP B CA 1
ATOM 4536 C C . ASP B 1 302 ? -5.73 32.125 -3.414 1 98.81 302 ASP B C 1
ATOM 4538 O O . ASP B 1 302 ? -5.434 33.281 -3.049 1 98.81 302 ASP B O 1
ATOM 4542 N N . LEU B 1 303 ? -6.203 31.172 -2.664 1 98.75 303 LEU B N 1
ATOM 4543 C CA . LEU B 1 303 ? -6.336 31.453 -1.238 1 98.75 303 LEU B CA 1
ATOM 4544 C C . LEU B 1 303 ? -4.988 31.812 -0.627 1 98.75 303 LEU B C 1
ATOM 4546 O O . LEU B 1 303 ? -4.898 32.75 0.186 1 98.75 303 LEU B O 1
ATOM 4550 N N . ILE B 1 304 ? -3.957 31.141 -0.989 1 98.69 304 ILE B N 1
ATOM 4551 C CA . ILE B 1 304 ? -2.627 31.391 -0.442 1 98.69 304 ILE B CA 1
ATOM 4552 C C . ILE B 1 304 ? -2.162 32.781 -0.816 1 98.69 304 ILE B C 1
ATOM 4554 O O . ILE B 1 304 ? -1.745 33.562 0.049 1 98.69 304 ILE B O 1
ATOM 4558 N N . VAL B 1 305 ? -2.215 33.125 -2.041 1 98.81 305 VAL B N 1
ATOM 4559 C CA . VAL B 1 305 ? -1.736 34.406 -2.529 1 98.81 305 VAL B CA 1
ATOM 4560 C C . VAL B 1 305 ? -2.539 35.562 -1.884 1 98.81 305 VAL B C 1
ATOM 4562 O O . VAL B 1 305 ? -1.969 36.562 -1.438 1 98.81 305 VAL B O 1
ATOM 4565 N N . GLU B 1 306 ? -3.816 35.344 -1.883 1 98.75 306 GLU B N 1
ATOM 4566 C CA . GLU B 1 306 ? -4.676 36.344 -1.273 1 98.75 306 GLU B CA 1
ATOM 4567 C C . GLU B 1 306 ? -4.332 36.562 0.2 1 98.75 306 GLU B C 1
ATOM 4569 O O . GLU B 1 306 ? -4.332 37.688 0.697 1 98.75 306 GLU B O 1
ATOM 4574 N N . ALA B 1 307 ? -4.102 35.5 0.855 1 98.75 307 ALA B N 1
ATOM 4575 C CA . ALA B 1 307 ? -3.732 35.625 2.264 1 98.75 307 ALA B CA 1
ATOM 4576 C C . ALA B 1 307 ? -2.416 36.375 2.428 1 98.75 307 ALA B C 1
ATOM 4578 O O . ALA B 1 307 ? -2.299 37.25 3.287 1 98.75 307 ALA B O 1
ATOM 4579 N N . VAL B 1 308 ? -1.436 36.031 1.652 1 98.56 308 VAL B N 1
ATOM 4580 C CA . VAL B 1 308 ? -0.127 36.656 1.737 1 98.56 308 VAL B CA 1
ATOM 4581 C C . VAL B 1 308 ? -0.267 38.156 1.47 1 98.56 308 VAL B C 1
ATOM 4583 O O . VAL B 1 308 ? 0.401 38.969 2.109 1 98.56 308 VAL B O 1
ATOM 4586 N N . LYS B 1 309 ? -1.162 38.562 0.626 1 98.62 309 LYS B N 1
ATOM 4587 C CA . LYS B 1 309 ? -1.404 39.969 0.283 1 98.62 309 LYS B CA 1
ATOM 4588 C C . LYS B 1 309 ? -1.884 40.75 1.498 1 98.62 309 LYS B C 1
ATOM 4590 O O . LYS B 1 309 ? -1.678 41.969 1.577 1 98.62 309 LYS B O 1
ATOM 4595 N N . GLN B 1 310 ? -2.48 40.094 2.365 1 98.38 310 GLN B N 1
ATOM 4596 C CA . GLN B 1 310 ? -3.096 40.75 3.508 1 98.38 310 GLN B CA 1
ATOM 4597 C C . GLN B 1 310 ? -2.102 40.906 4.656 1 98.38 310 GLN B C 1
ATOM 4599 O O . GLN B 1 310 ? -2.412 41.531 5.672 1 98.38 310 GLN B O 1
ATOM 4604 N N . LEU B 1 311 ? -0.973 40.406 4.484 1 98.19 311 LEU B N 1
ATOM 4605 C CA . LEU B 1 311 ? -0.004 40.344 5.574 1 98.19 311 LEU B CA 1
ATOM 4606 C C . LEU B 1 311 ? 1.1 41.375 5.352 1 98.19 311 LEU B C 1
ATOM 4608 O O . LEU B 1 311 ? 1.005 42.219 4.445 1 98.19 311 LEU B O 1
ATOM 4612 N N . ALA B 1 312 ? 2.076 41.531 6.277 1 95.94 312 ALA B N 1
ATOM 4613 C CA . ALA B 1 312 ? 3.111 42.562 6.262 1 95.94 312 ALA B CA 1
ATOM 4614 C C . ALA B 1 312 ? 3.982 42.438 5.016 1 95.94 312 ALA B C 1
ATOM 4616 O O . ALA B 1 312 ? 4.117 41.375 4.441 1 95.94 312 ALA B O 1
#

Foldseek 3Di:
DQAAEAEEEEQDFLLVLLLLLLQVLDRNHDYQAYEYEAEQAFLVLSQQRSLLSCQLQVHEDHAYAGEYRAAPPDGADHNCLQRNHSSYDQDPDGDGGPYDHDPDHPLVSVQVSLVPDPAAYEYAYEAALRSVLVNCVVPVVSQVSHPEYEYLAADAAAEDVARFADRRLQRHVPSVQSDLVRHAYEYQYCQAQVVQWADPVLLVLLVVLPDSSSVSSSSRQCSNLVSCCVPVVHNTHGSGRNQSVLCSSPVVQFDKDQADWHAACDDPRCHRHTHTQDDPRRPPHDRRYIYTHYGNNVVSSVSSSSSSSSGD/DQAAEAEEEEQDFLLVLLLLLLQVLDRNHDYQAYEYEAEQAFLVLSQQRSLLSCQLQVHEDHAYATEYRAAPPDGADHNCLQRNHSRYDQDPDGDGGPYDHDPDHPLVVVQVSLVPDPAAHEYAYEAALRSVLVNCVVPVVSQVSHPEYEYQAADAAAEDVARFADRRLQRHVPSVQSDLVRHAYEYQYCQAQVVQWQDPVLLVLLVVLPDSSSVSSSSRQCSNLVSCCVPVVHNTHGSGRNQSVLCSSPVVQFDKDQADWDAACDDPRCHRGTHTQDDPRRPPHDRRYIYTHYGNNVVSSVSSSSSSSSGD

pLDDT: mean 96.61, std 3.78, range [75.62, 98.94]

Secondary structure (DSSP, 8-state):
-PPEEEEEEE--SHHHHHHHHHHHH-TTEEEEEEEE-SSSS-HHHHHHHHHHHHHHHT--S--EEE--SS-SSS-----HHHH-TTS--SSSSPPPP-SPPPSS-HHHHHHHHHHH-SS-EEEEE-S-THHHHHHHHH-GGGGGGEEEEEEE---SS--SSSSSB-HHHHH-HHHHHHHHHHS-EEEE-HHHHTT-B--HHHHHHHHHH-SHHHHHHHHHHHHHHHHHHHHHS-SS-B--THHHHHHHH-GGGEEEEEEEEEE--S-TTTTTBEEEE-GGGGTTS---EEEEEEE-HHHHHHHHHHHHHT--/-PPEEEEEEE--SHHHHHHHHHHHH-TTEEEEEEEE-SSSS-HHHHHHHHHHHHHHTT--S--EEE--SS-SSS-----HHHH-TTS--SSSSPPPP-SPPPSS-HHHHHHHHHHH-SS-EEEEE-S-THHHHHHHHH-GGGGGGEEEEEEE---SS--SSSSSB-HHHHH-HHHHHHHHHHS-EEEE-HHHHTT-B--HHHHHHHHHH-SHHHHHHHHHHHHHHHHHHHHHS-SS-B--THHHHHHHH-GGGEEEEEEEEEE--S-TTTTTBEEEE-GGGGTTS---EEEEEEE-HHHHHHHHHHHHHT--

Solvent-accessible surface area (backbone atoms only — not comparable to full-atom values): 29421 Å² total; per-residue (Å²): 129,82,46,46,43,29,34,40,35,29,18,24,24,54,41,38,40,51,20,53,41,33,39,74,31,31,78,54,39,35,64,64,33,40,26,21,23,26,27,31,15,54,34,70,32,8,37,50,41,48,26,28,44,35,36,53,33,63,52,74,88,57,46,31,19,51,44,37,64,50,31,85,87,46,74,66,65,57,41,37,82,57,24,28,88,60,3,53,45,55,58,93,68,77,73,80,52,73,43,67,75,40,89,48,43,22,48,58,47,50,52,52,52,38,72,70,41,93,56,51,27,32,37,36,33,46,26,33,37,37,44,59,24,49,32,50,71,77,41,56,85,49,56,81,30,43,62,34,34,32,30,28,33,22,17,68,51,51,28,76,69,37,46,41,10,12,55,31,19,41,49,18,22,63,22,46,41,51,38,54,73,71,41,60,33,31,34,39,15,47,63,25,22,62,62,37,52,51,38,73,66,53,46,49,53,36,44,65,62,66,39,61,29,23,56,54,46,42,41,26,52,54,37,40,18,53,28,28,29,72,59,71,68,30,70,43,26,51,43,41,32,30,53,36,46,44,38,72,65,35,63,81,37,38,45,70,44,78,26,28,66,48,59,24,68,59,18,83,74,40,38,10,17,35,40,46,32,56,77,67,64,32,69,94,55,68,64,53,29,32,36,41,55,46,62,39,50,67,62,49,55,48,49,42,44,54,7,47,63,66,38,52,129,83,44,46,44,31,33,41,36,29,16,23,22,54,40,38,40,50,22,51,43,34,40,75,31,30,78,56,39,36,65,65,33,38,26,19,22,26,26,31,14,52,32,70,33,7,38,50,40,47,25,28,45,34,32,52,32,63,50,71,89,58,48,30,20,48,45,39,61,49,30,86,91,44,77,67,63,56,40,37,82,58,25,27,88,59,2,53,44,55,56,91,66,76,71,79,52,74,42,67,75,41,89,50,44,21,47,57,48,50,50,51,51,37,71,67,42,93,56,52,28,33,38,35,32,46,25,33,37,37,44,57,25,50,33,50,69,76,40,58,85,50,55,82,30,43,63,35,34,33,28,27,34,21,16,69,50,50,27,77,68,38,49,40,8,12,54,30,20,40,48,18,23,64,22,45,40,50,40,52,72,72,44,59,34,32,33,38,15,46,66,24,22,63,62,36,52,49,38,71,66,54,47,50,54,36,44,65,62,66,37,61,30,22,55,54,47,41,40,27,52,53,38,40,17,51,29,29,28,71,58,71,69,30,68,44,26,49,42,41,31,30,52,35,46,44,39,72,68,36,61,82,38,37,46,69,43,78,26,29,65,48,57,24,69,61,20,83,72,39,37,8,17,34,40,45,33,56,77,68,64,31,70,94,55,68,64,52,30,32,35,40,55,43,61,38,50,67,60,49,52,48,49,42,44,53,7,47,62,64,38,51

Sequence (624 aa):
MPPTPVILDCDPGHDDVFAIWLAVGNPALDVRAVTTVAGNGSLEHTTLNARIALSVAGVHGIPVAAGAAQPLSRKAHAAVDIHGENALGGPATLPEPTVPLDPRDAVSLIADTLLASAEPVTLIPTGPMTNIAALITARPEVIPHIREIIWMGGAVDRGNITPYAEFNAWADPEAADIVFKAAQSKQAGLNITHQALVTDEVIARVEAVGNATSAFGVQLLKFFCKTYAEVQGMPAAPLHDPVTVAIAIDRAVATVQRTHVAIETKGEYTAGATNVYLLDQVKGRDMNVEVAMQLDVKRFFDLIVEAVKQLAMPPTPVILDCDPGHDDVFAIWLAVGNPALDVRAVTTVAGNGSLEHTTLNARIALSVAGVHGIPVAAGAAQPLSRKAHAAVDIHGENALGGPATLPEPTVPLDPRDAVSLIADTLLASAEPVTLIPTGPMTNIAALITARPEVIPHIREIIWMGGAVDRGNITPYAEFNAWADPEAADIVFKAAQSKQAGLNITHQALVTDEVIARVEAVGNATSAFGVQLLKFFCKTYAEVQGMPAAPLHDPVTVAIAIDRAVATVQRTHVAIETKGEYTAGATNVYLLDQVKGRDMNVEVAMQLDVKRFFDLIVEAVKQLA

Radius of gyration: 27.91 Å; Cα contacts (8 Å, |Δi|>4): 1626; chains: 2; bounding box: 44×82×62 Å